Protein AF-0000000084612633 (afdb_homodimer)

Organism: Rhizophagus irregularis (strain DAOM 197198w) (NCBI:txid1432141)

pLDDT: mean 81.38, std 20.83, range [23.27, 98.12]

Secondary structure (DSSP, 8-state):
-----------HHHHHHHHHH-TTSSS-----HHHHHHHHHTTS--SHHHHHHHHHHHHHHHHHHTHHHHHHHHHHHHHHHTSS---HHHHHHHHHHHHHHHHHHHHH---HHHHHHHHHHHHHHHHHIIIIITTTTTB-TTSPBPHHHHHHHHHHHHHHTTSS---HHHHHHHHHHHTT--HHHHHHHHHHHHHHHHHHHHHHTTSS-HHHHHHHHHHHHHHHHHHHHHHTT--GGG-----THHHHHHHHHHHHHHHHHH-/-----------HHHHHHHHHH-TTSSS-----HHHHHHHHHTTS--SHHHHHHHHHHHHHHHHHHTHHHHHHHHHHHHHHHTSS---HHHHHHHHHHHHHHHHHHHHH---HHHHHHHHHHHHHHHHHIIIIITTTTTB-TTSPBPHHHHHHHHHHHHHHTTSS---HHHHHHHHHHHTT--HHHHHHHHHHHHHHHHHHHHHHTTSS-HHHHHHHHHHHHHHHHHHHHHHTT--GGG-----THHHHHHHHHHHHHHHHHH-

Radius of gyration: 24.92 Å; Cα contacts (8 Å, |Δi|>4): 675; chains: 2; bounding box: 56×72×71 Å

Nearest PDB structures (foldseek):
  4hi0-assembly1_C  TM=8.400E-01  e=5.573E-07  Helicobacter pylori 26695
  3cxn-assembly2_C  TM=8.314E-01  e=3.318E-06  unclassified
  3o1q-assembly1_A  TM=8.600E-01  e=2.063E-05  Helicobacter pylori
  8hc1-assembly1_D  TM=8.340E-01  e=2.455E-05  Helicobacter pylori 26695
  3o1q-assembly2_B  TM=8.298E-01  e=3.187E-05  Helicobacter pylori

InterPro domains:
  IPR002639 Urease accessory protein UreF [MF_01385] (13-263)
  IPR002639 Urease accessory protein UreF [PF01730] (45-221)
  IPR002639 Urease accessory protein UreF [PIRSF009467] (13-263)
  IPR038277 UreF domain superfamily [G3DSA:1.10.4190.10] (8-241)

Solvent-accessible surface area (backbone atoms only — not comparable to full-atom values): 27970 Å² total; per-residue (Å²): 132,83,75,69,72,75,72,78,64,82,47,72,56,57,56,49,49,31,51,69,41,16,72,75,47,80,28,63,79,69,70,45,42,61,58,54,53,43,32,38,75,71,56,61,33,77,48,72,69,36,41,49,52,49,48,44,50,49,50,36,25,44,32,35,47,39,41,9,34,21,50,47,34,32,46,48,61,61,72,55,58,75,50,82,65,90,39,73,66,53,56,51,52,40,48,52,51,49,51,51,51,39,50,49,50,58,70,69,50,81,50,66,67,59,49,52,45,30,23,54,32,8,48,27,45,50,49,42,41,60,62,30,46,35,71,81,64,18,64,42,101,80,70,44,68,31,71,51,51,54,51,52,51,51,50,52,50,37,32,73,70,62,76,47,68,40,32,28,41,39,39,50,14,39,51,34,41,62,71,63,41,51,68,68,59,44,55,51,48,54,52,47,52,51,52,50,29,41,43,53,36,34,36,75,70,64,72,42,54,71,48,54,40,52,29,50,53,59,54,42,50,59,42,49,52,58,30,40,75,72,25,71,80,43,46,52,91,68,41,40,80,68,72,44,61,55,57,51,43,53,58,44,46,59,48,48,55,47,50,64,66,68,99,132,84,78,68,71,74,73,77,65,83,47,73,54,56,56,50,49,33,52,70,42,15,71,75,46,80,26,64,79,70,68,42,44,61,57,54,53,43,33,39,76,71,57,61,33,76,48,72,68,37,41,50,51,49,48,46,50,50,52,36,27,43,33,36,46,39,42,11,34,21,51,48,34,31,45,48,59,62,71,54,59,75,51,82,65,91,38,72,65,53,55,50,52,42,48,51,51,51,50,50,51,37,50,48,49,58,70,69,48,80,50,66,66,58,50,51,42,30,23,53,31,7,46,26,44,52,49,42,41,59,63,30,45,35,72,82,64,17,63,41,101,80,70,44,69,31,70,53,49,54,51,53,52,50,51,52,50,36,32,73,71,63,76,46,69,38,34,27,42,40,38,50,14,38,50,34,40,63,72,62,42,52,70,70,60,47,55,51,49,53,53,47,53,51,52,51,27,40,42,52,36,34,37,75,70,64,73,44,53,71,47,54,40,52,31,50,54,61,54,43,51,58,43,50,52,59,29,41,75,72,25,71,81,44,45,51,90,68,41,38,80,67,78,39,62,60,58,48,43,53,56,43,46,58,46,48,55,46,49,65,65,68,99

Structure (mmCIF, N/CA/C/O backbone):
data_AF-0000000084612633-model_v1
#
loop_
_entity.id
_entity.type
_entity.pdbx_description
1 polymer 'Urease accessory protein UreF'
#
loop_
_atom_site.group_PDB
_atom_site.id
_atom_site.type_symbol
_atom_site.label_atom_id
_atom_site.label_alt_id
_atom_site.label_comp_id
_atom_site.label_asym_id
_atom_site.label_entity_id
_atom_site.label_seq_id
_atom_site.pdbx_PDB_ins_code
_atom_site.Cartn_x
_atom_site.Cartn_y
_atom_site.Cartn_z
_atom_site.occupancy
_atom_site.B_iso_or_equiv
_atom_site.auth_seq_id
_atom_site.auth_comp_id
_atom_site.auth_asym_id
_atom_site.auth_atom_id
_atom_site.pdbx_PDB_model_num
ATOM 1 N N . MET A 1 1 ? 16.109 1.785 36.312 1 23.27 1 MET A N 1
ATOM 2 C CA . MET A 1 1 ? 15.234 0.834 35.656 1 23.27 1 MET A CA 1
ATOM 3 C C . MET A 1 1 ? 15.102 1.18 34.156 1 23.27 1 MET A C 1
ATOM 5 O O . MET A 1 1 ? 14.656 2.275 33.812 1 23.27 1 MET A O 1
ATOM 9 N N . ASN A 1 2 ? 16.062 0.726 33.344 1 26.64 2 ASN A N 1
ATOM 10 C CA . ASN A 1 2 ? 16.391 1.016 31.953 1 26.64 2 ASN A CA 1
ATOM 11 C C . ASN A 1 2 ? 15.234 0.691 31.016 1 26.64 2 ASN A C 1
ATOM 13 O O . ASN A 1 2 ? 14.867 -0.475 30.859 1 26.64 2 ASN A O 1
ATOM 17 N N . ASN A 1 3 ? 14.062 1.374 31.203 1 28 3 ASN A N 1
ATOM 18 C CA . ASN A 1 3 ? 12.883 1.249 30.344 1 28 3 ASN A CA 1
ATOM 19 C C . ASN A 1 3 ? 13.273 1.153 28.875 1 28 3 ASN A C 1
ATOM 21 O O . ASN A 1 3 ? 13.602 2.162 28.25 1 28 3 ASN A O 1
ATOM 25 N N . SER A 1 4 ? 14.055 0.164 28.609 1 30.94 4 SER A N 1
ATOM 26 C CA . SER A 1 4 ? 14.414 -0.137 27.219 1 30.94 4 SER A CA 1
ATOM 27 C C . SER A 1 4 ? 13.195 -0.098 26.312 1 30.94 4 SER A C 1
ATOM 29 O O . SER A 1 4 ? 12.336 -0.974 26.375 1 30.94 4 SER A O 1
ATOM 31 N N . ALA A 1 5 ? 12.633 1.072 26.188 1 33.75 5 ALA A N 1
ATOM 32 C CA . ALA A 1 5 ? 11.625 1.271 25.141 1 33.75 5 ALA A CA 1
ATOM 33 C C . ALA A 1 5 ? 11.906 0.389 23.938 1 33.75 5 ALA A C 1
ATOM 35 O O . ALA A 1 5 ? 12.906 0.573 23.234 1 33.75 5 ALA A O 1
ATOM 36 N N . THR A 1 6 ? 11.766 -0.872 23.969 1 34.78 6 THR A N 1
ATOM 37 C CA . THR A 1 6 ? 11.758 -1.841 22.891 1 34.78 6 THR A CA 1
ATOM 38 C C . THR A 1 6 ? 11.148 -1.234 21.625 1 34.78 6 THR A C 1
ATOM 40 O O . THR A 1 6 ? 9.938 -1.008 21.562 1 34.78 6 THR A O 1
ATOM 43 N N . GLN A 1 7 ? 11.672 -0.165 21.125 1 36.41 7 GLN A N 1
ATOM 44 C CA . GLN A 1 7 ? 11.289 0.456 19.859 1 36.41 7 GLN A CA 1
ATOM 45 C C . GLN A 1 7 ? 11 -0.597 18.797 1 36.41 7 GLN A C 1
ATOM 47 O O . GLN A 1 7 ? 11.898 -1.34 18.391 1 36.41 7 GLN A O 1
ATOM 52 N N . LYS A 1 8 ? 9.922 -1.238 18.75 1 41.75 8 LYS A N 1
ATOM 53 C CA . LYS A 1 8 ? 9.492 -2.217 17.766 1 41.75 8 LYS A CA 1
ATOM 54 C C . LYS A 1 8 ? 9.609 -1.651 16.344 1 41.75 8 LYS A C 1
ATOM 56 O O . LYS A 1 8 ? 8.961 -0.656 16.016 1 41.75 8 LYS A O 1
ATOM 61 N N . ASN A 1 9 ? 10.82 -1.587 15.766 1 49.03 9 ASN A N 1
ATOM 62 C CA . ASN A 1 9 ? 11.164 -1.305 14.383 1 49.03 9 ASN A CA 1
ATOM 63 C C . ASN A 1 9 ? 10.133 -1.883 13.414 1 49.03 9 ASN A C 1
ATOM 65 O O . ASN A 1 9 ? 9.656 -3.004 13.609 1 49.03 9 ASN A O 1
ATOM 69 N N . ILE A 1 10 ? 9.352 -0.972 12.859 1 59.88 10 ILE A N 1
ATOM 70 C CA . ILE A 1 10 ? 8.547 -1.525 11.781 1 59.88 10 ILE A CA 1
ATOM 71 C C . ILE A 1 10 ? 9.367 -2.537 10.992 1 59.88 10 ILE A C 1
ATOM 73 O O . ILE A 1 10 ? 10.445 -2.211 10.484 1 59.88 10 ILE A O 1
ATOM 77 N N . ASN A 1 11 ? 8.883 -3.838 11.031 1 77.69 11 ASN A N 1
ATOM 78 C CA . ASN A 1 11 ? 9.688 -4.953 10.539 1 77.69 11 ASN A CA 1
ATOM 79 C C . ASN A 1 11 ? 9.68 -5.023 9.016 1 77.69 11 ASN A C 1
ATOM 81 O O . ASN A 1 11 ? 8.906 -4.32 8.367 1 77.69 11 ASN A O 1
ATOM 85 N N . LYS A 1 12 ? 10.742 -5.371 8.492 1 87.25 12 LYS A N 1
ATOM 86 C CA . LYS A 1 12 ? 10.977 -5.59 7.066 1 87.25 12 LYS A CA 1
ATOM 87 C C . LYS A 1 12 ? 9.734 -6.18 6.395 1 87.25 12 LYS A C 1
ATOM 89 O O . LYS A 1 12 ? 9.445 -5.867 5.238 1 87.25 12 LYS A O 1
ATOM 94 N N . GLU A 1 13 ? 8.945 -6.883 7.145 1 91.12 13 GLU A N 1
ATOM 95 C CA . GLU A 1 13 ? 7.73 -7.484 6.609 1 91.12 13 GLU A CA 1
ATOM 96 C C . GLU A 1 13 ? 6.68 -6.418 6.293 1 91.12 13 GLU A C 1
ATOM 98 O O . GLU A 1 13 ? 6.059 -6.449 5.23 1 91.12 13 GLU A O 1
ATOM 103 N N . ASP A 1 14 ? 6.543 -5.434 7.211 1 93.5 14 ASP A N 1
ATOM 104 C CA . ASP A 1 14 ? 5.594 -4.352 6.98 1 93.5 14 ASP A CA 1
ATOM 105 C C . ASP A 1 14 ? 5.973 -3.549 5.734 1 93.5 14 ASP A C 1
ATOM 107 O O . ASP A 1 14 ? 5.109 -3.209 4.922 1 93.5 14 ASP A O 1
ATOM 111 N N . TRP A 1 15 ? 7.246 -3.311 5.633 1 95.25 15 TRP A N 1
ATOM 112 C CA . TRP A 1 15 ? 7.758 -2.551 4.496 1 95.25 15 TRP A CA 1
ATOM 113 C C . TRP A 1 15 ? 7.434 -3.252 3.182 1 95.25 15 TRP A C 1
ATOM 115 O O . TRP A 1 15 ? 6.91 -2.633 2.254 1 95.25 15 TRP A O 1
ATOM 125 N N . LEU A 1 16 ? 7.617 -4.539 3.135 1 94.12 16 LEU A N 1
ATOM 126 C CA . LEU A 1 16 ? 7.336 -5.336 1.948 1 94.12 16 LEU A CA 1
ATOM 127 C C . LEU A 1 16 ? 5.84 -5.348 1.643 1 94.12 16 LEU A C 1
ATOM 129 O O . LEU A 1 16 ? 5.441 -5.27 0.479 1 94.12 16 LEU A O 1
ATOM 133 N N . LEU A 1 17 ? 5.051 -5.426 2.65 1 96 17 LEU A N 1
ATOM 134 C CA . LEU A 1 17 ? 3.604 -5.438 2.471 1 96 17 LEU A CA 1
ATOM 135 C C . LEU A 1 17 ? 3.115 -4.117 1.89 1 96 17 LEU A C 1
ATOM 137 O O . LEU A 1 17 ? 2.178 -4.094 1.089 1 96 17 LEU A O 1
ATOM 141 N N . TRP A 1 18 ? 3.77 -2.992 2.334 1 96.62 18 TRP A N 1
ATOM 142 C CA . TRP A 1 18 ? 3.42 -1.702 1.751 1 96.62 18 TRP A CA 1
ATOM 143 C C . TRP A 1 18 ? 3.797 -1.651 0.274 1 96.62 18 TRP A C 1
ATOM 145 O O . TRP A 1 18 ? 3.057 -1.1 -0.543 1 96.62 18 TRP A O 1
ATOM 155 N N . GLN A 1 19 ? 4.914 -2.246 -0.109 1 96.12 19 GLN A N 1
ATOM 156 C CA . GLN A 1 19 ? 5.312 -2.311 -1.512 1 96.12 19 GLN A CA 1
ATOM 157 C C . GLN A 1 19 ? 4.309 -3.113 -2.332 1 96.12 19 GLN A C 1
ATOM 159 O O . GLN A 1 19 ? 3.893 -2.682 -3.41 1 96.12 19 GLN A O 1
ATOM 164 N N . PHE A 1 20 ? 3.867 -4.223 -1.771 1 95.12 20 PHE A N 1
ATOM 165 C CA . PHE A 1 20 ? 2.969 -5.117 -2.494 1 95.12 20 PHE A CA 1
ATOM 166 C C . PHE A 1 20 ? 1.566 -4.527 -2.576 1 95.12 20 PHE A C 1
ATOM 168 O O . PHE A 1 20 ? 0.817 -4.82 -3.51 1 95.12 20 PHE A O 1
ATOM 175 N N . ALA A 1 21 ? 1.228 -3.674 -1.615 1 95.44 21 ALA A N 1
ATOM 176 C CA . ALA A 1 21 ? -0.101 -3.068 -1.594 1 95.44 21 ALA A CA 1
ATOM 177 C C . ALA A 1 21 ? -0.193 -1.912 -2.584 1 95.44 21 ALA A C 1
ATOM 179 O O . ALA A 1 21 ? -1.281 -1.394 -2.844 1 95.44 21 ALA A O 1
ATOM 180 N N . ASP A 1 22 ? 0.914 -1.525 -3.139 1 94.62 22 ASP A N 1
ATOM 181 C CA . ASP A 1 22 ? 0.958 -0.393 -4.059 1 94.62 22 ASP A CA 1
ATOM 182 C C . ASP A 1 22 ? 0.438 -0.786 -5.438 1 94.62 22 ASP A C 1
ATOM 184 O O . ASP A 1 22 ? 0.983 -1.687 -6.078 1 94.62 22 ASP A O 1
ATOM 188 N N . SER A 1 23 ? -0.551 -0.056 -5.922 1 91.62 23 SER A N 1
ATOM 189 C CA . SER A 1 23 ? -1.154 -0.354 -7.219 1 91.62 23 SER A CA 1
ATOM 190 C C . SER A 1 23 ? -0.171 -0.102 -8.352 1 91.62 23 SER A C 1
ATOM 192 O O . SER A 1 23 ? -0.383 -0.564 -9.477 1 91.62 23 SER A O 1
ATOM 194 N N . ALA A 1 24 ? 0.897 0.56 -8.047 1 87.88 24 ALA A N 1
ATOM 195 C CA . ALA A 1 24 ? 1.893 0.844 -9.078 1 87.88 24 ALA A CA 1
ATOM 196 C C . ALA A 1 24 ? 2.914 -0.286 -9.18 1 87.88 24 ALA A C 1
ATOM 198 O O . ALA A 1 24 ? 3.822 -0.236 -10.008 1 87.88 24 ALA A O 1
ATOM 199 N N . LEU A 1 25 ? 2.773 -1.293 -8.273 1 90.94 25 LEU A N 1
ATOM 200 C CA . LEU A 1 25 ? 3.658 -2.447 -8.383 1 90.94 25 LEU A CA 1
ATOM 201 C C . LEU A 1 25 ? 3.568 -3.066 -9.773 1 90.94 25 LEU A C 1
ATOM 203 O O . LEU A 1 25 ? 2.473 -3.223 -10.32 1 90.94 25 LEU A O 1
ATOM 207 N N . PRO A 1 26 ? 4.676 -3.355 -10.352 1 88 26 PRO A N 1
ATOM 208 C CA . PRO A 1 26 ? 4.66 -3.816 -11.742 1 88 26 PRO A CA 1
ATOM 209 C C . PRO A 1 26 ? 4.176 -5.258 -11.875 1 88 26 PRO A C 1
ATOM 211 O O . PRO A 1 26 ? 4.922 -6.121 -12.352 1 88 26 PRO A O 1
ATOM 214 N N . THR A 1 27 ? 3.07 -5.672 -11.422 1 83.69 27 THR A N 1
ATOM 215 C CA . THR A 1 27 ? 2.508 -7.016 -11.484 1 83.69 27 THR A CA 1
ATOM 216 C C . THR A 1 27 ? 1.294 -7.047 -12.414 1 83.69 27 THR A C 1
ATOM 218 O O . THR A 1 27 ? 0.66 -8.094 -12.578 1 83.69 27 THR A O 1
ATOM 221 N N . GLY A 1 28 ? 1.112 -6.211 -13.234 1 62.72 28 GLY A N 1
ATOM 222 C CA . GLY A 1 28 ? -0.029 -6.195 -14.133 1 62.72 28 GLY A CA 1
ATOM 223 C C . GLY A 1 28 ? -1.357 -6.078 -13.406 1 62.72 28 GLY A C 1
ATOM 224 O O . GLY A 1 28 ? -1.467 -6.445 -12.234 1 62.72 28 GLY A O 1
ATOM 225 N N . GLY A 1 29 ? -2.086 -5.059 -13.547 1 57.47 29 GLY A N 1
ATOM 226 C CA . GLY A 1 29 ? -3.355 -4.727 -12.922 1 57.47 29 GLY A CA 1
ATOM 227 C C . GLY A 1 29 ? -4.293 -5.914 -12.805 1 57.47 29 GLY A C 1
ATOM 228 O O . GLY A 1 29 ? -4.215 -6.852 -13.602 1 57.47 29 GLY A O 1
ATOM 229 N N . PHE A 1 30 ? -4.773 -6.305 -11.562 1 55.47 30 PHE A N 1
ATOM 230 C CA . PHE A 1 30 ? -5.832 -7.285 -11.344 1 55.47 30 PHE A CA 1
ATOM 231 C C . PHE A 1 30 ? -6.984 -7.062 -12.312 1 55.47 30 PHE A C 1
ATOM 233 O O . PHE A 1 30 ? -7.492 -5.945 -12.438 1 55.47 30 PHE A O 1
ATOM 240 N N . VAL A 1 31 ? -7.035 -7.629 -13.477 1 48.44 31 VAL A N 1
ATOM 241 C CA . VAL A 1 31 ? -8.141 -7.551 -14.422 1 48.44 31 VAL A CA 1
ATOM 242 C C . VAL A 1 31 ? -9.453 -7.895 -13.719 1 48.44 31 VAL A C 1
ATOM 244 O O . VAL A 1 31 ? -9.875 -9.055 -13.711 1 48.44 31 VAL A O 1
ATOM 247 N N . ALA A 1 32 ? -9.672 -7.688 -12.406 1 53 32 ALA A N 1
ATOM 248 C CA . ALA A 1 32 ? -10.906 -8.078 -11.734 1 53 32 ALA A CA 1
ATOM 249 C C . ALA A 1 32 ? -12.125 -7.5 -12.445 1 53 32 ALA A C 1
ATOM 251 O O . ALA A 1 32 ? -13.266 -7.738 -12.039 1 53 32 ALA A O 1
ATOM 252 N N . SER A 1 33 ? -11.93 -6.766 -13.586 1 59.78 33 SER A N 1
ATOM 253 C CA . SER A 1 33 ? -12.984 -5.938 -14.164 1 59.78 33 SER A CA 1
ATOM 254 C C . SER A 1 33 ? -14.078 -6.793 -14.797 1 59.78 33 SER A C 1
ATOM 256 O O . SER A 1 33 ? -15.242 -6.391 -14.836 1 59.78 33 SER A O 1
ATOM 258 N N . SER A 1 34 ? -13.805 -7.988 -14.945 1 61.09 34 SER A N 1
ATOM 259 C CA . SER A 1 34 ? -14.773 -8.625 -15.828 1 61.09 34 SER A CA 1
ATOM 260 C C . SER A 1 34 ? -16.047 -8.992 -15.07 1 61.09 34 SER A C 1
ATOM 262 O O . SER A 1 34 ? -17.156 -8.766 -15.562 1 61.09 34 SER A O 1
ATOM 264 N N . GLY A 1 35 ? -15.945 -9.375 -13.898 1 76.38 35 GLY A N 1
ATOM 265 C CA . GLY A 1 35 ? -17.125 -9.781 -13.156 1 76.38 35 GLY A CA 1
ATOM 266 C C . GLY A 1 35 ? -18.031 -8.617 -12.789 1 76.38 35 GLY A C 1
ATOM 267 O O . GLY A 1 35 ? -19.25 -8.711 -12.898 1 76.38 35 GLY A O 1
ATOM 268 N N . LEU A 1 36 ? -17.469 -7.52 -12.555 1 86.31 36 LEU A N 1
ATOM 269 C CA . LEU A 1 36 ? -18.266 -6.363 -12.148 1 86.31 36 LEU A CA 1
ATOM 270 C C . LEU A 1 36 ? -18.969 -5.746 -13.344 1 86.31 36 LEU A C 1
ATOM 272 O O . LEU A 1 36 ? -20.125 -5.324 -13.234 1 86.31 36 LEU A O 1
ATOM 276 N N . GLU A 1 37 ? -18.281 -5.738 -14.477 1 85.06 37 GLU A N 1
ATOM 277 C CA . GLU A 1 37 ? -18.906 -5.207 -15.688 1 85.06 37 GLU A CA 1
ATOM 278 C C . GLU A 1 37 ? -20.156 -5.984 -16.047 1 85.06 37 GLU A C 1
ATOM 280 O O . GLU A 1 37 ? -21.203 -5.391 -16.359 1 85.06 37 GLU A O 1
ATOM 285 N N . VAL A 1 38 ? -20.031 -7.238 -15.984 1 83.06 38 VAL A N 1
ATOM 286 C CA . VAL A 1 38 ? -21.172 -8.109 -16.297 1 83.06 38 VAL A CA 1
ATOM 287 C C . VAL A 1 38 ? -22.281 -7.898 -15.266 1 83.06 38 VAL A C 1
ATOM 289 O O . VAL A 1 38 ? -23.453 -7.844 -15.617 1 83.06 38 VAL A O 1
ATOM 292 N N . ALA A 1 39 ? -21.938 -7.766 -14.016 1 88 39 ALA A N 1
ATOM 293 C CA . ALA A 1 39 ? -22.906 -7.559 -12.938 1 88 39 ALA A CA 1
ATOM 294 C C . ALA A 1 39 ? -23.672 -6.25 -13.133 1 88 39 ALA A C 1
ATOM 296 O O . ALA A 1 39 ? -24.875 -6.18 -12.867 1 88 39 ALA A O 1
ATOM 297 N N . VAL A 1 40 ? -22.984 -5.25 -13.617 1 89.06 40 VAL A N 1
ATOM 298 C CA . VAL A 1 40 ? -23.594 -3.949 -13.859 1 89.06 40 VAL A CA 1
ATOM 299 C C . VAL A 1 40 ? -24.516 -4.027 -15.078 1 89.06 40 VAL A C 1
ATOM 301 O O . VAL A 1 40 ? -25.656 -3.584 -15.023 1 89.06 40 VAL A O 1
ATOM 304 N N . GLN A 1 41 ? -24.016 -4.633 -16.109 1 87.06 41 GLN A N 1
ATOM 305 C CA . GLN A 1 41 ? -24.781 -4.742 -17.359 1 87.06 41 GLN A CA 1
ATOM 306 C C . GLN A 1 41 ? -26.031 -5.582 -17.156 1 87.06 41 GLN A C 1
ATOM 308 O O . GLN A 1 41 ? -27.062 -5.32 -17.781 1 87.06 41 GLN A O 1
ATOM 313 N N . SER A 1 42 ? -26.031 -6.543 -16.297 1 87.94 42 SER A N 1
ATOM 314 C CA . SER A 1 42 ? -27.156 -7.441 -16.047 1 87.94 42 SER A CA 1
ATOM 315 C C . SER A 1 42 ? -28.094 -6.867 -15 1 87.94 42 SER A C 1
ATOM 317 O O . SER A 1 42 ? -29.094 -7.496 -14.648 1 87.94 42 SER A O 1
ATOM 319 N N . GLY A 1 43 ? -27.703 -5.738 -14.398 1 88.06 43 GLY A N 1
ATOM 320 C CA . GLY A 1 43 ? -28.578 -5.062 -13.461 1 88.06 43 GLY A CA 1
ATOM 321 C C . GLY A 1 43 ? -28.406 -5.547 -12.031 1 88.06 43 GLY A C 1
ATOM 322 O O . GLY A 1 43 ? -29.141 -5.113 -11.133 1 88.06 43 GLY A O 1
ATOM 323 N N . TYR A 1 44 ? -27.484 -6.43 -11.867 1 88.19 44 TYR A N 1
ATOM 324 C CA . TYR A 1 44 ? -27.234 -6.938 -10.523 1 88.19 44 TYR A CA 1
ATOM 325 C C . TYR A 1 44 ? -26.625 -5.859 -9.633 1 88.19 44 TYR A C 1
ATOM 327 O O . TYR A 1 44 ? -26.922 -5.793 -8.438 1 88.19 44 TYR A O 1
ATOM 335 N N . VAL A 1 45 ? -25.781 -5.078 -10.188 1 92.5 45 VAL A N 1
ATOM 336 C CA . VAL A 1 45 ? -25.219 -3.918 -9.492 1 92.5 45 VAL A CA 1
ATOM 337 C C . VAL A 1 45 ? -25.812 -2.637 -10.078 1 92.5 45 VAL A C 1
ATOM 339 O O . VAL A 1 45 ? -25.547 -2.297 -11.234 1 92.5 45 VAL A O 1
ATOM 342 N N . LYS A 1 46 ? -26.625 -1.979 -9.289 1 91.12 46 LYS A N 1
ATOM 343 C CA . LYS A 1 46 ? -27.312 -0.805 -9.812 1 91.12 46 LYS A CA 1
ATOM 344 C C . LYS A 1 46 ? -27.203 0.369 -8.844 1 91.12 46 LYS A C 1
ATOM 346 O O . LYS A 1 46 ? -27.609 1.487 -9.172 1 91.12 46 LYS A O 1
ATOM 351 N N . ASP A 1 47 ? -26.766 0.091 -7.672 1 90.88 47 ASP A N 1
ATOM 352 C CA . ASP A 1 47 ? -26.609 1.124 -6.652 1 90.88 47 ASP A CA 1
ATOM 353 C C . ASP A 1 47 ? -25.547 0.73 -5.633 1 90.88 47 ASP A C 1
ATOM 355 O O . ASP A 1 47 ? -24.891 -0.302 -5.781 1 90.88 47 ASP A O 1
ATOM 359 N N . ASN A 1 48 ? -25.344 1.583 -4.613 1 91.12 48 ASN A N 1
ATOM 360 C CA . ASN A 1 48 ? -24.312 1.349 -3.615 1 91.12 48 ASN A CA 1
ATOM 361 C C . ASN A 1 48 ? -24.562 0.065 -2.83 1 91.12 48 ASN A C 1
ATOM 363 O O . ASN A 1 48 ? -23.625 -0.699 -2.562 1 91.12 48 ASN A O 1
ATOM 367 N N . ASN A 1 49 ? -25.797 -0.122 -2.504 1 92.38 49 ASN A N 1
ATOM 368 C CA . ASN A 1 49 ? -26.141 -1.31 -1.728 1 92.38 49 ASN A CA 1
ATOM 369 C C . ASN A 1 49 ? -25.875 -2.59 -2.514 1 92.38 49 ASN A C 1
ATOM 371 O O . ASN A 1 49 ? -25.312 -3.543 -1.977 1 92.38 49 ASN A O 1
ATOM 375 N N . SER A 1 50 ? -26.281 -2.602 -3.789 1 93.25 50 SER A N 1
ATOM 376 C CA . SER A 1 50 ? -26.047 -3.781 -4.617 1 93.25 50 SER A CA 1
ATOM 377 C C . SER A 1 50 ? -24.562 -3.973 -4.898 1 93.25 50 SER A C 1
ATOM 379 O O . SER A 1 50 ? -24.094 -5.102 -5.078 1 93.25 50 SER A O 1
ATOM 381 N N . LEU A 1 51 ? -23.797 -2.904 -4.922 1 94.31 51 LEU A N 1
ATOM 382 C CA . LEU A 1 51 ? -22.359 -3.01 -5.066 1 94.31 51 LEU A CA 1
ATOM 383 C C . LEU A 1 51 ? -21.734 -3.686 -3.848 1 94.31 51 LEU A C 1
ATOM 385 O O . LEU A 1 51 ? -20.859 -4.547 -3.986 1 94.31 51 LEU A O 1
ATOM 389 N N . LEU A 1 52 ? -22.219 -3.297 -2.666 1 94.38 52 LEU A N 1
ATOM 390 C CA . LEU A 1 52 ? -21.703 -3.881 -1.434 1 94.38 52 LEU A CA 1
ATOM 391 C C . LEU A 1 52 ? -22.016 -5.375 -1.372 1 94.38 52 LEU A C 1
ATOM 393 O O . LEU A 1 52 ? -21.156 -6.168 -0.956 1 94.38 52 LEU A O 1
ATOM 397 N N . ILE A 1 53 ? -23.156 -5.727 -1.802 1 93.25 53 ILE A N 1
ATOM 398 C CA . ILE A 1 53 ? -23.547 -7.133 -1.822 1 93.25 53 ILE A CA 1
ATOM 399 C C . ILE A 1 53 ? -22.656 -7.898 -2.801 1 93.25 53 ILE A C 1
ATOM 401 O O . ILE A 1 53 ? -22.172 -8.992 -2.488 1 93.25 53 ILE A O 1
ATOM 405 N N . PHE A 1 54 ? -22.453 -7.293 -3.934 1 92.75 54 PHE A N 1
ATOM 406 C CA . PHE A 1 54 ? -21.578 -7.891 -4.941 1 92.75 54 PHE A CA 1
ATOM 407 C C . PHE A 1 54 ? -20.172 -8.094 -4.391 1 92.75 54 PHE A C 1
ATOM 409 O O . PHE A 1 54 ? -19.594 -9.164 -4.562 1 92.75 54 PHE A O 1
ATOM 416 N N . LEU A 1 55 ? -19.672 -7.09 -3.723 1 94.38 55 LEU A N 1
ATOM 417 C CA . LEU A 1 55 ? -18.312 -7.145 -3.197 1 94.38 55 LEU A CA 1
ATOM 418 C C . LEU A 1 55 ? -18.188 -8.211 -2.113 1 94.38 55 LEU A C 1
ATOM 420 O O . LEU A 1 55 ? -17.25 -9 -2.119 1 94.38 55 LEU A O 1
ATOM 424 N N . SER A 1 56 ? -19.125 -8.219 -1.196 1 94.81 56 SER A N 1
ATOM 425 C CA . SER A 1 56 ? -19.094 -9.203 -0.12 1 94.81 56 SER A CA 1
ATOM 426 C C . SER A 1 56 ? -19.125 -10.625 -0.67 1 94.81 56 SER A C 1
ATOM 428 O O . SER A 1 56 ? -18.344 -11.477 -0.251 1 94.81 56 SER A O 1
ATOM 430 N N . SER A 1 57 ? -19.953 -10.852 -1.643 1 92.5 57 SER A N 1
ATOM 431 C CA . SER A 1 57 ? -20.094 -12.172 -2.246 1 92.5 57 SER A CA 1
ATOM 432 C C . SER A 1 57 ? -18.859 -12.547 -3.055 1 92.5 57 SER A C 1
ATOM 434 O O . SER A 1 57 ? -18.422 -13.703 -3.027 1 92.5 57 SER A O 1
ATOM 436 N N . SER A 1 58 ? -18.359 -11.562 -3.812 1 92.38 58 SER A N 1
ATOM 437 C CA . SER A 1 58 ? -17.188 -11.812 -4.648 1 92.38 58 SER A CA 1
ATOM 438 C C . SER A 1 58 ? -15.969 -12.125 -3.803 1 92.38 58 SER A C 1
ATOM 440 O O . SER A 1 58 ? -15.172 -13 -4.148 1 92.38 58 SER A O 1
ATOM 442 N N . ILE A 1 59 ? -15.828 -11.406 -2.705 1 94.5 59 ILE A N 1
ATOM 443 C CA . ILE A 1 59 ? -14.703 -11.633 -1.808 1 94.5 59 ILE A CA 1
ATOM 444 C C . ILE A 1 59 ? -14.805 -13.023 -1.186 1 94.5 59 ILE A C 1
ATOM 446 O O . ILE A 1 59 ? -13.82 -13.758 -1.13 1 94.5 59 ILE A O 1
ATOM 450 N N . GLU A 1 60 ? -15.969 -13.359 -0.74 1 93.69 60 GLU A N 1
ATOM 451 C CA . GLU A 1 60 ? -16.172 -14.68 -0.157 1 93.69 60 GLU A CA 1
ATOM 452 C C . GLU A 1 60 ? -15.891 -15.781 -1.178 1 93.69 60 GLU A C 1
ATOM 454 O O . GLU A 1 60 ? -15.219 -16.766 -0.867 1 93.69 60 GLU A O 1
ATOM 459 N N . ASN A 1 61 ? -16.391 -15.602 -2.369 1 91.88 61 ASN A N 1
ATOM 460 C CA . ASN A 1 61 ? -16.172 -16.594 -3.422 1 91.88 61 ASN A CA 1
ATOM 461 C C . ASN A 1 61 ? -14.68 -16.75 -3.723 1 91.88 61 ASN A C 1
ATOM 463 O O . ASN A 1 61 ? -14.195 -17.875 -3.879 1 91.88 61 ASN A O 1
ATOM 467 N N . TYR A 1 62 ? -14.016 -15.656 -3.838 1 93 62 TYR A N 1
ATOM 468 C CA . TYR A 1 62 ? -12.586 -15.703 -4.129 1 93 62 TYR A CA 1
ATOM 469 C C . TYR A 1 62 ? -11.82 -16.344 -2.982 1 93 62 TYR A C 1
ATOM 471 O O . TYR A 1 62 ? -10.836 -17.062 -3.209 1 93 62 TYR A O 1
ATOM 479 N N . ALA A 1 63 ? -12.25 -16.125 -1.744 1 95.75 63 ALA A N 1
ATOM 480 C CA . ALA A 1 63 ? -11.641 -16.75 -0.574 1 95.75 63 ALA A CA 1
ATOM 481 C C . ALA A 1 63 ? -11.797 -18.266 -0.623 1 95.75 63 ALA A C 1
ATOM 483 O O . ALA A 1 63 ? -10.859 -19 -0.29 1 95.75 63 ALA A O 1
ATOM 484 N N . TYR A 1 64 ? -12.914 -18.75 -1.092 1 94.69 64 TYR A N 1
ATOM 485 C CA . TYR A 1 64 ? -13.156 -20.188 -1.158 1 94.69 64 TYR A CA 1
ATOM 486 C C . TYR A 1 64 ? -12.422 -20.812 -2.338 1 94.69 64 TYR A C 1
ATOM 488 O O . TYR A 1 64 ? -11.953 -21.953 -2.254 1 94.69 64 TYR A O 1
ATOM 496 N N . SER A 1 65 ? -12.312 -20.047 -3.432 1 94.06 65 SER A N 1
ATOM 497 C CA . SER A 1 65 ? -11.883 -20.656 -4.684 1 94.06 65 SER A CA 1
ATOM 498 C C . SER A 1 65 ? -10.383 -20.484 -4.898 1 94.06 65 SER A C 1
ATOM 500 O O . SER A 1 65 ? -9.734 -21.328 -5.516 1 94.06 65 SER A O 1
ATOM 502 N N . ALA A 1 66 ? -9.82 -19.344 -4.457 1 96.06 66 ALA A N 1
ATOM 503 C CA . ALA A 1 66 ? -8.438 -19.031 -4.809 1 96.06 66 ALA A CA 1
ATOM 504 C C . ALA A 1 66 ? -7.535 -19.062 -3.576 1 96.06 66 ALA A C 1
ATOM 506 O O . ALA A 1 66 ? -6.395 -19.516 -3.646 1 96.06 66 ALA A O 1
ATOM 507 N N . LEU A 1 67 ? -8.008 -18.688 -2.404 1 97.38 67 LEU A N 1
ATOM 508 C CA . LEU A 1 67 ? -7.199 -18.516 -1.2 1 97.38 67 LEU A CA 1
ATOM 509 C C . LEU A 1 67 ? -6.566 -19.844 -0.783 1 97.38 67 LEU A C 1
ATOM 511 O O . LEU A 1 67 ? -5.406 -19.875 -0.359 1 97.38 67 LEU A O 1
ATOM 515 N N . PRO A 1 68 ? -7.285 -21.016 -0.854 1 98.06 68 PRO A N 1
ATOM 516 C CA . PRO A 1 68 ? -6.668 -22.281 -0.472 1 98.06 68 PRO A CA 1
ATOM 517 C C . PRO A 1 68 ? -5.387 -22.578 -1.249 1 98.06 68 PRO A C 1
ATOM 519 O O . PRO A 1 68 ? -4.461 -23.188 -0.712 1 98.06 68 PRO A O 1
ATOM 522 N N . PHE A 1 69 ? -5.301 -22.109 -2.5 1 98 69 PHE A N 1
ATOM 523 C CA . PHE A 1 69 ? -4.113 -22.312 -3.32 1 98 69 PHE A CA 1
ATOM 524 C C . PHE A 1 69 ? -2.969 -21.422 -2.854 1 98 69 PHE A C 1
ATOM 526 O O . PHE A 1 69 ? -1.803 -21.812 -2.906 1 98 69 PHE A O 1
ATOM 533 N N . VAL A 1 70 ? -3.303 -20.172 -2.396 1 98.12 70 VAL A N 1
ATOM 534 C CA . VAL A 1 70 ? -2.307 -19.312 -1.758 1 98.12 70 VAL A CA 1
ATOM 535 C C . VAL A 1 70 ? -1.745 -20.016 -0.521 1 98.12 70 VAL A C 1
ATOM 537 O O . VAL A 1 70 ? -0.527 -20.094 -0.344 1 98.12 70 VAL A O 1
ATOM 540 N N . THR A 1 71 ? -2.658 -20.562 0.28 1 98 71 THR A N 1
ATOM 541 C CA . THR A 1 71 ? -2.295 -21.203 1.538 1 98 71 THR A CA 1
ATOM 542 C C . THR A 1 71 ? -1.395 -22.406 1.289 1 98 71 THR A C 1
ATOM 544 O O . THR A 1 71 ? -0.312 -22.516 1.87 1 98 71 THR A O 1
ATOM 547 N N . ASP A 1 72 ? -1.765 -23.297 0.427 1 97.62 72 ASP A N 1
ATOM 548 C CA . ASP A 1 72 ? -1.019 -24.516 0.186 1 97.62 72 ASP A CA 1
ATOM 549 C C . ASP A 1 72 ? 0.322 -24.234 -0.486 1 97.62 72 ASP A C 1
ATOM 551 O O . ASP A 1 72 ? 1.323 -24.891 -0.197 1 97.62 72 ASP A O 1
ATOM 555 N N . SER A 1 73 ? 0.304 -23.281 -1.453 1 97.06 73 SER A N 1
ATOM 556 C CA . SER A 1 73 ? 1.562 -22.922 -2.105 1 97.06 73 SER A CA 1
ATOM 557 C C . SER A 1 73 ? 2.541 -22.312 -1.116 1 97.06 73 SER A C 1
ATOM 559 O O . SER A 1 73 ? 3.752 -22.531 -1.214 1 97.06 73 SER A O 1
ATOM 561 N N . TRP A 1 74 ? 2.076 -21.469 -0.216 1 95.69 74 TRP A N 1
ATOM 562 C CA . TRP A 1 74 ? 2.9 -20.906 0.848 1 95.69 74 TRP A CA 1
ATOM 563 C C . TRP A 1 74 ? 3.496 -22.016 1.718 1 95.69 74 TRP A C 1
ATOM 565 O O . TRP A 1 74 ? 4.68 -21.969 2.066 1 95.69 74 TRP A O 1
ATOM 575 N N . GLN A 1 75 ? 2.76 -23.047 2.025 1 94.5 75 GLN A N 1
ATOM 576 C CA . GLN A 1 75 ? 3.152 -24.094 2.957 1 94.5 75 GLN A CA 1
ATOM 577 C C . GLN A 1 75 ? 4.047 -25.125 2.275 1 94.5 75 GLN A C 1
ATOM 579 O O . GLN A 1 75 ? 4.758 -25.875 2.945 1 94.5 75 GLN A O 1
ATOM 584 N N . VAL A 1 76 ? 3.994 -25.172 1.005 1 90.69 76 VAL A N 1
ATOM 585 C CA . VAL A 1 76 ? 4.66 -26.234 0.248 1 90.69 76 VAL A CA 1
ATOM 586 C C . VAL A 1 76 ? 6.168 -26.141 0.469 1 90.69 76 VAL A C 1
ATOM 588 O O . VAL A 1 76 ? 6.855 -27.172 0.504 1 90.69 76 VAL A O 1
ATOM 591 N N . ILE A 1 77 ? 6.738 -24.922 0.653 1 79.12 77 ILE A N 1
ATOM 592 C CA . ILE A 1 77 ? 8.172 -24.719 0.841 1 79.12 77 ILE A CA 1
ATOM 593 C C . ILE A 1 77 ? 8.555 -25.062 2.281 1 79.12 77 ILE A C 1
ATOM 595 O O . ILE A 1 77 ? 9.648 -25.547 2.541 1 79.12 77 ILE A O 1
ATOM 599 N N . SER A 1 78 ? 7.82 -24.672 3.324 1 70 78 SER A N 1
ATOM 600 C CA . SER A 1 78 ? 8.117 -24.891 4.738 1 70 78 SER A CA 1
ATOM 601 C C . SER A 1 78 ? 8.172 -26.375 5.066 1 70 78 SER A C 1
ATOM 603 O O . SER A 1 78 ? 8.938 -26.797 5.938 1 70 78 SER A O 1
ATOM 605 N N . GLN A 1 79 ? 7.32 -27.078 4.68 1 57.31 79 GLN A N 1
ATOM 606 C CA . GLN A 1 79 ? 7.172 -28.484 5.031 1 57.31 79 GLN A CA 1
ATOM 607 C C . GLN A 1 79 ? 8.43 -29.281 4.68 1 57.31 79 GLN A C 1
ATOM 609 O O . GLN A 1 79 ? 8.789 -30.219 5.387 1 57.31 79 GLN A O 1
ATOM 614 N N . THR A 1 80 ? 9.141 -28.875 3.617 1 52.28 80 THR A N 1
ATOM 615 C CA . THR A 1 80 ? 10.211 -29.781 3.229 1 52.28 80 THR A CA 1
ATOM 616 C C . THR A 1 80 ? 11.547 -29.312 3.816 1 52.28 80 THR A C 1
ATOM 618 O O . THR A 1 80 ? 12.539 -30.047 3.754 1 52.28 80 THR A O 1
ATOM 621 N N . SER A 1 81 ? 11.727 -28.016 4.203 1 53.03 81 SER A N 1
ATOM 622 C CA . SER A 1 81 ? 13.039 -27.547 4.637 1 53.03 81 SER A CA 1
ATOM 623 C C . SER A 1 81 ? 13.422 -28.156 5.984 1 53.03 81 SER A C 1
ATOM 625 O O . SER A 1 81 ? 14.539 -27.969 6.461 1 53.03 81 SER A O 1
ATOM 627 N N . ASN A 1 82 ? 12.484 -28.469 6.863 1 45.91 82 ASN A N 1
ATOM 628 C CA . ASN A 1 82 ? 12.938 -29 8.141 1 45.91 82 ASN A CA 1
ATOM 629 C C . ASN A 1 82 ? 13.969 -30.109 7.949 1 45.91 82 ASN A C 1
ATOM 631 O O . ASN A 1 82 ? 14.531 -30.609 8.922 1 45.91 82 ASN A O 1
ATOM 635 N N . ASN A 1 83 ? 13.914 -30.781 6.934 1 43.56 83 ASN A N 1
ATOM 636 C CA . ASN A 1 83 ? 14.93 -31.828 6.914 1 43.56 83 ASN A CA 1
ATOM 637 C C . ASN A 1 83 ? 16.266 -31.281 6.418 1 43.56 83 ASN A C 1
ATOM 639 O O . ASN A 1 83 ? 16.328 -30.578 5.414 1 43.56 83 ASN A O 1
ATOM 643 N N . ASP A 1 84 ? 17.172 -30.969 7.309 1 44.12 84 ASP A N 1
ATOM 644 C CA . ASP A 1 84 ? 18.578 -30.578 7.203 1 44.12 84 ASP A CA 1
ATOM 645 C C . ASP A 1 84 ? 19.141 -30.938 5.828 1 44.12 84 ASP A C 1
ATOM 647 O O . ASP A 1 84 ? 20.281 -30.609 5.52 1 44.12 84 ASP A O 1
ATOM 651 N N . ASP A 1 85 ? 18.781 -31.969 5.199 1 44.31 85 ASP A N 1
ATOM 652 C CA . ASP A 1 85 ? 19.531 -32.469 4.051 1 44.31 85 ASP A CA 1
ATOM 653 C C . ASP A 1 85 ? 19.125 -31.75 2.77 1 44.31 85 ASP A C 1
ATOM 655 O O . ASP A 1 85 ? 17.969 -31.828 2.342 1 44.31 85 ASP A O 1
ATOM 659 N N . ASP A 1 86 ? 19.641 -30.531 2.52 1 50.66 86 ASP A N 1
ATOM 660 C CA . ASP A 1 86 ? 19.734 -29.859 1.227 1 50.66 86 ASP A CA 1
ATOM 661 C C . ASP A 1 86 ? 19.672 -30.859 0.08 1 50.66 86 ASP A C 1
ATOM 663 O O . ASP A 1 86 ? 20.703 -31.203 -0.509 1 50.66 86 ASP A O 1
ATOM 667 N N . ASN A 1 87 ? 18.828 -31.875 0.246 1 59.22 87 ASN A N 1
ATOM 668 C CA . ASN A 1 87 ? 18.891 -32.938 -0.744 1 59.22 87 ASN A CA 1
ATOM 669 C C . ASN A 1 87 ? 17.984 -32.656 -1.941 1 59.22 87 ASN A C 1
ATOM 671 O O . ASN A 1 87 ? 16.859 -32.156 -1.778 1 59.22 87 ASN A O 1
ATOM 675 N N . ASP A 1 88 ? 18.562 -32.562 -3.123 1 64.12 88 ASP A N 1
ATOM 676 C CA . ASP A 1 88 ? 18.016 -32.5 -4.473 1 64.12 88 ASP A CA 1
ATOM 677 C C . ASP A 1 88 ? 16.641 -33.156 -4.555 1 64.12 88 ASP A C 1
ATOM 679 O O . ASP A 1 88 ? 15.742 -32.688 -5.238 1 64.12 88 ASP A O 1
ATOM 683 N N . ASP A 1 89 ? 16.484 -34.156 -3.693 1 70.38 89 ASP A N 1
ATOM 684 C CA . ASP A 1 89 ? 15.242 -34.938 -3.748 1 70.38 89 ASP A CA 1
ATOM 685 C C . ASP A 1 89 ? 14.086 -34.125 -3.135 1 70.38 89 ASP A C 1
ATOM 687 O O . ASP A 1 89 ? 12.961 -34.188 -3.635 1 70.38 89 ASP A O 1
ATOM 691 N N . ASN A 1 90 ? 14.383 -33.375 -2.154 1 76.38 90 ASN A N 1
ATOM 692 C CA . ASN A 1 90 ? 13.367 -32.562 -1.508 1 76.38 90 ASN A CA 1
ATOM 693 C C . ASN A 1 90 ? 12.914 -31.406 -2.41 1 76.38 90 ASN A C 1
ATOM 695 O O . ASN A 1 90 ? 11.727 -31.094 -2.477 1 76.38 90 ASN A O 1
ATOM 699 N N . ASP A 1 91 ? 13.766 -30.922 -3.15 1 79.31 91 ASP A N 1
ATOM 700 C CA . ASP A 1 91 ? 13.438 -29.844 -4.09 1 79.31 91 ASP A CA 1
ATOM 701 C C . ASP A 1 91 ? 12.508 -30.344 -5.191 1 79.31 91 ASP A C 1
ATOM 703 O O . ASP A 1 91 ? 11.578 -29.641 -5.586 1 79.31 91 ASP A O 1
ATOM 707 N N . ALA A 1 92 ? 12.82 -31.578 -5.574 1 84.5 92 ALA A N 1
ATOM 708 C CA . ALA A 1 92 ? 12.008 -32.156 -6.637 1 84.5 92 ALA A CA 1
ATOM 709 C C . ALA A 1 92 ? 10.57 -32.375 -6.176 1 84.5 92 ALA A C 1
ATOM 711 O O . ALA A 1 92 ? 9.625 -32.125 -6.926 1 84.5 92 ALA A O 1
ATOM 712 N N . LEU A 1 93 ? 10.43 -32.812 -4.988 1 86.62 93 LEU A N 1
ATOM 713 C CA . LEU A 1 93 ? 9.102 -33.062 -4.445 1 86.62 93 LEU A CA 1
ATOM 714 C C . LEU A 1 93 ? 8.336 -31.75 -4.266 1 86.62 93 LEU A C 1
ATOM 716 O O . LEU A 1 93 ? 7.133 -31.688 -4.551 1 86.62 93 LEU A O 1
ATOM 720 N N . ILE A 1 94 ? 9.008 -30.797 -3.781 1 88.88 94 ILE A N 1
ATOM 721 C CA . ILE A 1 94 ? 8.398 -29.469 -3.609 1 88.88 94 ILE A CA 1
ATOM 722 C C . ILE A 1 94 ? 7.914 -28.953 -4.957 1 88.88 94 ILE A C 1
ATOM 724 O O . ILE A 1 94 ? 6.777 -28.484 -5.074 1 88.88 94 ILE A O 1
ATOM 728 N N . PHE A 1 95 ? 8.703 -29.125 -5.891 1 90.62 95 PHE A N 1
ATOM 729 C CA . PHE A 1 95 ? 8.383 -28.625 -7.223 1 90.62 95 PHE A CA 1
ATOM 730 C C . PHE A 1 95 ? 7.188 -29.375 -7.805 1 90.62 95 PHE A C 1
ATOM 732 O O . PHE A 1 95 ? 6.305 -28.766 -8.414 1 90.62 95 PHE A O 1
ATOM 739 N N . GLU A 1 96 ? 7.195 -30.656 -7.656 1 92.88 96 GLU A N 1
ATOM 740 C CA . GLU A 1 96 ? 6.066 -31.469 -8.125 1 92.88 96 GLU A CA 1
ATOM 741 C C . GLU A 1 96 ? 4.762 -31 -7.477 1 92.88 96 GLU A C 1
ATOM 743 O O . GLU A 1 96 ? 3.727 -30.938 -8.141 1 92.88 96 GLU A O 1
ATOM 748 N N . ASN A 1 97 ? 4.848 -30.734 -6.203 1 94.5 97 ASN A N 1
ATOM 749 C CA . ASN A 1 97 ? 3.658 -30.281 -5.488 1 94.5 97 ASN A CA 1
ATOM 750 C C . ASN A 1 97 ? 3.186 -28.922 -5.992 1 94.5 97 ASN A C 1
ATOM 752 O O . ASN A 1 97 ? 1.981 -28.656 -6.062 1 94.5 97 ASN A O 1
ATOM 756 N N . ILE A 1 98 ? 4.102 -28.062 -6.32 1 96.25 98 ILE A N 1
ATOM 757 C CA . ILE A 1 98 ? 3.768 -26.75 -6.859 1 96.25 98 ILE A CA 1
ATOM 758 C C . ILE A 1 98 ? 3.051 -26.906 -8.203 1 96.25 98 ILE A C 1
ATOM 760 O O . ILE A 1 98 ? 2.025 -26.266 -8.445 1 96.25 98 ILE A O 1
ATOM 764 N N . ILE A 1 99 ? 3.527 -27.781 -9.031 1 96.44 99 ILE A N 1
ATOM 765 C CA . ILE A 1 99 ? 2.947 -28.031 -10.344 1 96.44 99 ILE A CA 1
ATOM 766 C C . ILE A 1 99 ? 1.542 -28.609 -10.195 1 96.44 99 ILE A C 1
ATOM 768 O O . ILE A 1 99 ? 0.621 -28.203 -10.914 1 96.44 99 ILE A O 1
ATOM 772 N N . LYS A 1 100 ? 1.392 -29.5 -9.297 1 96.81 100 LYS A N 1
ATOM 773 C CA . LYS A 1 100 ? 0.084 -30.094 -9.031 1 96.81 100 LYS A CA 1
ATOM 774 C C . LYS A 1 100 ? -0.928 -29.031 -8.609 1 96.81 100 LYS A C 1
ATOM 776 O O . LYS A 1 100 ? -2.074 -29.047 -9.062 1 96.81 100 LYS A O 1
ATOM 781 N N . LEU A 1 101 ? -0.514 -28.156 -7.742 1 97.69 101 LEU A N 1
ATOM 782 C CA . LEU A 1 101 ? -1.389 -27.078 -7.289 1 97.69 101 LEU A CA 1
ATOM 783 C C . LEU A 1 101 ? -1.788 -26.188 -8.453 1 97.69 101 LEU A C 1
ATOM 785 O O . LEU A 1 101 ? -2.953 -25.797 -8.57 1 97.69 101 LEU A O 1
ATOM 789 N N . ASP A 1 102 ? -0.811 -25.844 -9.289 1 98.12 102 ASP A N 1
ATOM 790 C CA . ASP A 1 102 ? -1.056 -24.969 -10.43 1 98.12 102 ASP A CA 1
ATOM 791 C C . ASP A 1 102 ? -2.035 -25.609 -11.414 1 98.12 102 ASP A C 1
ATOM 793 O O . ASP A 1 102 ? -2.957 -24.953 -11.898 1 98.12 102 ASP A O 1
ATOM 797 N N . TYR A 1 103 ? -1.898 -26.859 -11.641 1 97.25 103 TYR A N 1
ATOM 798 C CA . TYR A 1 103 ? -2.799 -27.609 -12.516 1 97.25 103 TYR A CA 1
ATOM 799 C C . TYR A 1 103 ? -4.195 -27.688 -11.914 1 97.25 103 TYR A C 1
ATOM 801 O O . TYR A 1 103 ? -5.195 -27.578 -12.625 1 97.25 103 TYR A O 1
ATOM 809 N N . LEU A 1 104 ? -4.203 -27.984 -10.656 1 96.94 104 LEU A N 1
ATOM 810 C CA . LEU A 1 104 ? -5.492 -28.078 -9.984 1 96.94 104 LEU A CA 1
ATOM 811 C C . LEU A 1 104 ? -6.258 -26.766 -10.086 1 96.94 104 LEU A C 1
ATOM 813 O O . LEU A 1 104 ? -7.465 -26.766 -10.336 1 96.94 104 LEU A O 1
ATOM 817 N N . TYR A 1 105 ? -5.574 -25.625 -9.883 1 96.81 105 TYR A N 1
ATOM 818 C CA . TYR A 1 105 ? -6.242 -24.328 -10.016 1 96.81 105 TYR A CA 1
ATOM 819 C C . TYR A 1 105 ? -6.785 -24.141 -11.422 1 96.81 105 TYR A C 1
ATOM 821 O O . TYR A 1 105 ? -7.902 -23.641 -11.602 1 96.81 105 TYR A O 1
ATOM 829 N N . GLU A 1 106 ? -5.969 -24.516 -12.398 1 95.31 106 GLU A N 1
ATOM 830 C CA . GLU A 1 106 ? -6.402 -24.438 -13.789 1 95.31 106 GLU A CA 1
ATOM 831 C C . GLU A 1 106 ? -7.691 -25.234 -14.016 1 95.31 106 GLU A C 1
ATOM 833 O O . GLU A 1 106 ? -8.617 -24.75 -14.672 1 95.31 106 GLU A O 1
ATOM 838 N N . THR A 1 107 ? -7.766 -26.359 -13.445 1 93.44 107 THR A N 1
ATOM 839 C CA . THR A 1 107 ? -8.883 -27.266 -13.656 1 93.44 107 THR A CA 1
ATOM 840 C C . THR A 1 107 ? -10.117 -26.781 -12.898 1 93.44 107 THR A C 1
ATOM 842 O O . THR A 1 107 ? -11.25 -26.969 -13.359 1 93.44 107 THR A O 1
ATOM 845 N N . CYS A 1 108 ? -9.883 -26.156 -11.758 1 91.5 108 CYS A N 1
ATOM 846 C CA . CYS A 1 108 ? -10.984 -25.75 -10.898 1 91.5 108 CYS A CA 1
ATOM 847 C C . CYS A 1 108 ? -11.578 -24.422 -11.352 1 91.5 108 CYS A C 1
ATOM 849 O O . CYS A 1 108 ? -12.68 -24.047 -10.938 1 91.5 108 CYS A O 1
ATOM 851 N N . THR A 1 109 ? -10.789 -23.688 -12.094 1 88.25 109 THR A N 1
ATOM 852 C CA . THR A 1 109 ? -11.258 -22.391 -12.57 1 88.25 109 THR A CA 1
ATOM 853 C C . THR A 1 109 ? -11.898 -22.531 -13.953 1 88.25 109 THR A C 1
ATOM 855 O O . THR A 1 109 ? -11.242 -22.938 -14.914 1 88.25 109 THR A O 1
ATOM 858 N N . SER A 1 110 ? -13.148 -22.297 -14.07 1 78.94 110 SER A N 1
ATOM 859 C CA . SER A 1 110 ? -13.891 -22.594 -15.289 1 78.94 110 SER A CA 1
ATOM 860 C C . SER A 1 110 ? -13.867 -21.391 -16.25 1 78.94 110 SER A C 1
ATOM 862 O O . SER A 1 110 ? -13.828 -21.578 -17.469 1 78.94 110 SER A O 1
ATOM 864 N N . ASN A 1 111 ? -13.789 -20.219 -15.773 1 80.75 111 ASN A N 1
ATOM 865 C CA . ASN A 1 111 ? -13.875 -19.031 -16.609 1 80.75 111 ASN A CA 1
ATOM 866 C C . ASN A 1 111 ? -12.547 -18.719 -17.281 1 80.75 111 ASN A C 1
ATOM 868 O O . ASN A 1 111 ? -11.539 -18.484 -16.609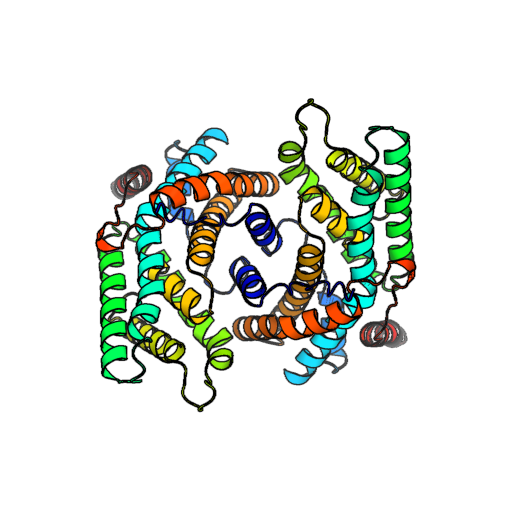 1 80.75 111 ASN A O 1
ATOM 872 N N . VAL A 1 112 ? -12.586 -18.672 -18.641 1 84.12 112 VAL A N 1
ATOM 873 C CA . VAL A 1 112 ? -11.383 -18.516 -19.453 1 84.12 112 VAL A CA 1
ATOM 874 C C . VAL A 1 112 ? -10.781 -17.125 -19.203 1 84.12 112 VAL A C 1
ATOM 876 O O . VAL A 1 112 ? -9.562 -16.969 -19.203 1 84.12 112 VAL A O 1
ATOM 879 N N . ILE A 1 113 ? -11.648 -16.188 -19 1 82.75 113 ILE A N 1
ATOM 880 C CA . ILE A 1 113 ? -11.18 -14.82 -18.75 1 82.75 113 ILE A CA 1
ATOM 881 C C . ILE A 1 113 ? -10.438 -14.758 -17.422 1 82.75 113 ILE A C 1
ATOM 883 O O . ILE A 1 113 ? -9.367 -14.156 -17.328 1 82.75 113 ILE A O 1
ATOM 887 N N . THR A 1 114 ? -10.977 -15.406 -16.422 1 85.31 114 THR A N 1
ATOM 888 C CA . THR A 1 114 ? -10.352 -15.469 -15.109 1 85.31 114 THR A CA 1
ATOM 889 C C . THR A 1 114 ? -9.008 -16.203 -15.188 1 85.31 114 THR A C 1
ATOM 891 O O . THR A 1 114 ? -8.031 -15.781 -14.57 1 85.31 114 THR A O 1
ATOM 894 N N . LYS A 1 115 ? -8.953 -17.281 -15.969 1 90.31 115 LYS A N 1
ATOM 895 C CA . LYS A 1 115 ? -7.727 -18.047 -16.141 1 90.31 115 LYS A CA 1
ATOM 896 C C . LYS A 1 115 ? -6.633 -17.203 -16.781 1 90.31 115 LYS A C 1
ATOM 898 O O . LYS A 1 115 ? -5.5 -17.172 -16.297 1 90.31 115 LYS A O 1
ATOM 903 N N . ARG A 1 116 ? -7.02 -16.516 -17.797 1 90 116 ARG A N 1
ATOM 904 C CA . ARG A 1 116 ? -6.059 -15.68 -18.531 1 90 116 ARG A CA 1
ATOM 905 C C . ARG A 1 116 ? -5.496 -14.586 -17.625 1 90 116 ARG A C 1
ATOM 907 O O . ARG A 1 116 ? -4.285 -14.359 -17.594 1 90 116 ARG A O 1
ATOM 914 N N . ALA A 1 117 ? -6.395 -13.906 -16.938 1 89.5 117 ALA A N 1
ATOM 915 C CA . ALA A 1 117 ? -5.973 -12.844 -16.016 1 89.5 117 ALA A CA 1
ATOM 916 C C . ALA A 1 117 ? -5.07 -13.398 -14.922 1 89.5 117 ALA A C 1
ATOM 918 O O . ALA A 1 117 ? -4.051 -12.789 -14.578 1 89.5 117 ALA A O 1
ATOM 919 N N . SER A 1 118 ? -5.457 -14.531 -14.359 1 92.75 118 SER A N 1
ATOM 920 C CA . SER A 1 118 ? -4.691 -15.172 -13.297 1 92.75 118 SER A CA 1
ATOM 921 C C . SER A 1 118 ? -3.283 -15.523 -13.766 1 92.75 118 SER A C 1
ATOM 923 O O . SER A 1 118 ? -2.307 -15.266 -13.055 1 92.75 118 SER A O 1
ATOM 925 N N . LYS A 1 119 ? -3.197 -16.109 -14.969 1 95.12 119 LYS A N 1
ATOM 926 C CA . LYS A 1 119 ? -1.905 -16.5 -15.523 1 95.12 119 LYS A CA 1
ATOM 927 C C . LYS A 1 119 ? -1.017 -15.281 -15.758 1 95.12 119 LYS A C 1
ATOM 929 O O . LYS A 1 119 ? 0.157 -15.281 -15.383 1 95.12 119 LYS A O 1
ATOM 934 N N . ALA A 1 120 ? -1.612 -14.258 -16.359 1 93.5 120 ALA A N 1
ATOM 935 C CA . ALA A 1 120 ? -0.856 -13.039 -16.625 1 93.5 120 ALA A CA 1
ATOM 936 C C . ALA A 1 120 ? -0.315 -12.43 -15.344 1 93.5 120 ALA A C 1
ATOM 938 O O . ALA A 1 120 ? 0.859 -12.055 -15.273 1 93.5 120 ALA A O 1
ATOM 939 N N . GLN A 1 121 ? -1.121 -12.344 -14.344 1 94.06 121 GLN A N 1
ATOM 940 C CA . GLN A 1 121 ? -0.727 -11.75 -13.07 1 94.06 121 GLN A CA 1
ATOM 941 C C . GLN A 1 121 ? 0.289 -12.625 -12.344 1 94.06 121 GLN A C 1
ATOM 943 O O . GLN A 1 121 ? 1.195 -12.109 -11.688 1 94.06 121 GLN A O 1
ATOM 948 N N . GLY A 1 122 ? 0.097 -13.945 -12.445 1 96.31 122 GLY A N 1
ATOM 949 C CA . GLY A 1 122 ? 1.054 -14.859 -11.828 1 96.31 122 GLY A CA 1
ATOM 950 C C . GLY A 1 122 ? 2.447 -14.742 -12.422 1 96.31 122 GLY A C 1
ATOM 951 O O . GLY A 1 122 ? 3.434 -14.664 -11.688 1 96.31 122 GLY A O 1
ATOM 952 N N . VAL A 1 123 ? 2.494 -14.68 -13.703 1 94.69 123 VAL A N 1
ATOM 953 C CA . VAL A 1 123 ? 3.768 -14.531 -14.406 1 94.69 123 VAL A CA 1
ATOM 954 C C . VAL A 1 123 ? 4.418 -13.211 -14.023 1 94.69 123 VAL A C 1
ATOM 956 O O . VAL A 1 123 ? 5.625 -13.148 -13.773 1 94.69 123 VAL A O 1
ATOM 959 N N . ALA A 1 124 ? 3.623 -12.188 -13.969 1 94.44 124 ALA A N 1
ATOM 960 C CA . ALA A 1 124 ? 4.129 -10.875 -13.57 1 94.44 124 ALA A CA 1
ATOM 961 C C . ALA A 1 124 ? 4.691 -10.914 -12.156 1 94.44 124 ALA A C 1
ATOM 963 O O . ALA A 1 124 ? 5.734 -10.312 -11.875 1 94.44 124 ALA A O 1
ATOM 964 N N . MET A 1 125 ? 4.055 -11.617 -11.273 1 94.56 125 MET A N 1
ATOM 965 C CA . MET A 1 125 ? 4.488 -11.75 -9.883 1 94.56 125 MET A CA 1
ATOM 966 C C . MET A 1 125 ? 5.828 -12.477 -9.797 1 94.56 125 MET A C 1
ATOM 968 O O . MET A 1 125 ? 6.727 -12.039 -9.078 1 94.56 125 MET A O 1
ATOM 972 N N . LEU A 1 126 ? 5.961 -13.531 -10.523 1 93.94 126 LEU A N 1
ATOM 973 C CA . LEU A 1 126 ? 7.207 -14.297 -10.539 1 93.94 126 LEU A CA 1
ATOM 974 C C . LEU A 1 126 ? 8.344 -13.453 -11.109 1 93.94 126 LEU A C 1
ATOM 976 O O . LEU A 1 126 ? 9.469 -13.484 -10.594 1 93.94 126 LEU A O 1
ATOM 980 N N . THR A 1 127 ? 8.008 -12.719 -12.164 1 92.88 127 THR A N 1
ATOM 981 C CA . THR A 1 127 ? 9 -11.836 -12.781 1 92.88 127 THR A CA 1
ATOM 982 C C . THR A 1 127 ? 9.438 -10.75 -11.812 1 92.88 127 THR A C 1
ATOM 984 O O . THR A 1 127 ? 10.633 -10.461 -11.688 1 92.88 127 THR A O 1
ATOM 987 N N . LEU A 1 128 ? 8.469 -10.172 -11.141 1 93.25 128 LEU A N 1
ATOM 988 C CA . LEU A 1 128 ? 8.766 -9.156 -10.133 1 93.25 128 LEU A CA 1
ATOM 989 C C . LEU A 1 128 ? 9.727 -9.703 -9.078 1 93.25 128 LEU A C 1
ATOM 991 O O . LEU A 1 128 ? 10.719 -9.055 -8.734 1 93.25 128 LEU A O 1
ATOM 995 N N . PHE A 1 129 ? 9.438 -10.883 -8.57 1 91.75 129 PHE A N 1
ATOM 996 C CA . PHE A 1 129 ? 10.289 -11.492 -7.559 1 91.75 129 PHE A CA 1
ATOM 997 C C . PHE A 1 129 ? 11.711 -11.672 -8.086 1 91.75 129 PHE A C 1
ATOM 999 O O . PHE A 1 129 ? 12.672 -11.25 -7.434 1 91.75 129 PHE A O 1
ATOM 1006 N N . SER A 1 130 ? 11.867 -12.242 -9.234 1 90.12 130 SER A N 1
ATOM 1007 C CA . SER A 1 130 ? 13.172 -12.578 -9.805 1 90.12 130 SER A CA 1
ATOM 1008 C C . SER A 1 130 ? 13.992 -11.328 -10.086 1 90.12 130 SER A C 1
ATOM 1010 O O . SER A 1 130 ? 15.203 -11.305 -9.859 1 90.12 130 SER A O 1
ATOM 1012 N N . LYS A 1 131 ? 13.305 -10.289 -10.5 1 90.19 131 LYS A N 1
ATOM 1013 C CA . LYS A 1 131 ? 14.016 -9.094 -10.938 1 90.19 131 LYS A CA 1
ATOM 1014 C C . LYS A 1 131 ? 14.258 -8.141 -9.773 1 90.19 131 LYS A C 1
ATOM 1016 O O . LYS A 1 131 ? 15.25 -7.406 -9.766 1 90.19 131 LYS A O 1
ATOM 1021 N N . SER A 1 132 ? 13.383 -8.141 -8.797 1 91.56 132 SER A N 1
ATOM 1022 C CA . SER A 1 132 ? 13.438 -7.109 -7.77 1 91.56 132 SER A CA 1
ATOM 1023 C C . SER A 1 132 ? 13.945 -7.668 -6.449 1 91.56 132 SER A C 1
ATOM 1025 O O . SER A 1 132 ? 14.555 -6.949 -5.656 1 91.56 132 SER A O 1
ATOM 1027 N N . PHE A 1 133 ? 13.695 -8.898 -6.164 1 86.12 133 PHE A N 1
ATOM 1028 C CA . PHE A 1 133 ? 13.914 -9.375 -4.801 1 86.12 133 PHE A CA 1
ATOM 1029 C C . PHE A 1 133 ? 14.852 -10.57 -4.789 1 86.12 133 PHE A C 1
ATOM 1031 O O . PHE A 1 133 ? 15.328 -10.977 -3.729 1 86.12 133 PHE A O 1
ATOM 1038 N N . GLY A 1 134 ? 15.086 -11.289 -5.855 1 71.38 134 GLY A N 1
ATOM 1039 C CA . GLY A 1 134 ? 15.828 -12.539 -5.934 1 71.38 134 GLY A CA 1
ATOM 1040 C C . GLY A 1 134 ? 17.25 -12.43 -5.41 1 71.38 134 GLY A C 1
ATOM 1041 O O . GLY A 1 134 ? 17.766 -13.367 -4.797 1 71.38 134 GLY A O 1
ATOM 1042 N N . GLU A 1 135 ? 17.969 -11.375 -5.852 1 59.75 135 GLU A N 1
ATOM 1043 C CA . GLU A 1 135 ? 19.375 -11.32 -5.445 1 59.75 135 GLU A CA 1
ATOM 1044 C C . GLU A 1 135 ? 19.516 -10.969 -3.967 1 59.75 135 GLU A C 1
ATOM 1046 O O . GLU A 1 135 ? 20.469 -11.383 -3.311 1 59.75 135 GLU A O 1
ATOM 1051 N N . GLU A 1 136 ? 18.719 -10.219 -3.561 1 54.66 136 GLU A N 1
ATOM 1052 C CA . GLU A 1 136 ? 18.875 -9.672 -2.215 1 54.66 136 GLU A CA 1
ATOM 1053 C C . GLU A 1 136 ? 18.719 -10.766 -1.158 1 54.66 136 GLU A C 1
ATOM 1055 O O . GLU A 1 136 ? 19.359 -10.711 -0.107 1 54.66 136 GLU A O 1
ATOM 1060 N N . PHE A 1 137 ? 17.828 -11.727 -1.529 1 51.81 137 PHE A N 1
ATOM 1061 C CA . PHE A 1 137 ? 17.562 -12.742 -0.512 1 51.81 137 PHE A CA 1
ATOM 1062 C C . PHE A 1 137 ? 18.328 -14.023 -0.813 1 51.81 137 PHE A C 1
ATOM 1064 O O . PHE A 1 137 ? 18.062 -15.07 -0.21 1 51.81 137 PHE A O 1
ATOM 1071 N N . SER A 1 138 ? 19.062 -13.992 -1.871 1 50.34 138 SER A N 1
ATOM 1072 C CA . SER A 1 138 ? 19.641 -15.203 -2.449 1 50.34 138 SER A CA 1
ATOM 1073 C C . SER A 1 138 ? 20.719 -15.789 -1.549 1 50.34 138 SER A C 1
ATOM 1075 O O . SER A 1 138 ? 20.953 -17 -1.563 1 50.34 138 SER A O 1
ATOM 1077 N N . GLU A 1 139 ? 21.656 -14.961 -1.128 1 47.66 139 GLU A N 1
ATOM 1078 C CA . GLU A 1 139 ? 22.844 -15.648 -0.619 1 47.66 139 GLU A CA 1
ATOM 1079 C C . GLU A 1 139 ? 22.656 -16.078 0.835 1 47.66 139 GLU A C 1
ATOM 1081 O O . GLU A 1 139 ? 22.188 -15.281 1.659 1 47.66 139 GLU A O 1
ATOM 1086 N N . ASP A 1 140 ? 22.453 -17.328 1.063 1 49.31 140 ASP A N 1
ATOM 1087 C CA . ASP A 1 140 ? 22.625 -17.797 2.436 1 49.31 140 ASP A CA 1
ATOM 1088 C C . ASP A 1 140 ? 24.078 -17.672 2.877 1 49.31 140 ASP A C 1
ATOM 1090 O O . ASP A 1 140 ? 24.938 -17.25 2.096 1 49.31 140 ASP A O 1
ATOM 1094 N N . ASN A 1 141 ? 24.281 -17.672 4.254 1 46.88 141 ASN A N 1
ATOM 1095 C CA . ASN A 1 141 ? 25.594 -17.578 4.883 1 46.88 141 ASN A CA 1
ATOM 1096 C C . ASN A 1 141 ? 26.625 -18.438 4.148 1 46.88 141 ASN A C 1
ATOM 1098 O O . ASN A 1 141 ? 27.828 -18.281 4.375 1 46.88 141 ASN A O 1
ATOM 1102 N N . GLU A 1 142 ? 26.203 -19.422 3.418 1 44.94 142 GLU A N 1
ATOM 1103 C CA . GLU A 1 142 ? 27.203 -20.328 2.855 1 44.94 142 GLU A CA 1
ATOM 1104 C C . GLU A 1 142 ? 27.281 -20.172 1.339 1 44.94 142 GLU A C 1
ATOM 1106 O O . GLU A 1 142 ? 27.844 -21.047 0.657 1 44.94 142 GLU A O 1
ATOM 1111 N N . GLY A 1 143 ? 26.797 -19.141 0.763 1 47.69 143 GLY A N 1
ATOM 1112 C CA . GLY A 1 143 ? 26.984 -18.891 -0.657 1 47.69 143 GLY A CA 1
ATOM 1113 C C . GLY A 1 143 ? 25.953 -19.594 -1.528 1 47.69 143 GLY A C 1
ATOM 1114 O O . GLY A 1 143 ? 26.109 -19.641 -2.752 1 47.69 143 GLY A O 1
ATOM 1115 N N . LYS A 1 144 ? 25.203 -20.469 -0.997 1 50.5 144 LYS A N 1
ATOM 1116 C CA . LYS A 1 144 ? 24.203 -21.219 -1.752 1 50.5 144 LYS A CA 1
ATOM 1117 C C . LYS A 1 144 ? 22.906 -20.438 -1.91 1 50.5 144 LYS A C 1
ATOM 1119 O O . LYS A 1 144 ? 22.531 -19.672 -1.021 1 50.5 144 LYS A O 1
ATOM 1124 N N . ARG A 1 145 ? 22.531 -20.453 -3.164 1 57.25 145 ARG A N 1
ATOM 1125 C CA . ARG A 1 145 ? 21.234 -19.812 -3.414 1 57.25 145 ARG A CA 1
ATOM 1126 C C . ARG A 1 145 ? 20.156 -20.391 -2.52 1 57.25 145 ARG A C 1
ATOM 1128 O O . ARG A 1 145 ? 20.078 -21.609 -2.328 1 57.25 145 ARG A O 1
ATOM 1135 N N . ASN A 1 146 ? 19.406 -19.656 -1.9 1 69.88 146 ASN A N 1
ATOM 1136 C CA . ASN A 1 146 ? 18.328 -20.078 -0.996 1 69.88 146 ASN A CA 1
ATOM 1137 C C . ASN A 1 146 ? 17.266 -20.875 -1.725 1 69.88 146 ASN A C 1
ATOM 1139 O O . ASN A 1 146 ? 17.094 -20.734 -2.938 1 69.88 146 ASN A O 1
ATOM 1143 N N . ILE A 1 147 ? 16.906 -22.078 -1.316 1 73.25 147 ILE A N 1
ATOM 1144 C CA . ILE A 1 147 ? 15.891 -22.984 -1.854 1 73.25 147 ILE A CA 1
ATOM 1145 C C . ILE A 1 147 ? 14.742 -22.156 -2.439 1 73.25 147 ILE A C 1
ATOM 1147 O O . ILE A 1 147 ? 14.18 -22.531 -3.473 1 73.25 147 ILE A O 1
ATOM 1151 N N . SER A 1 148 ? 14.523 -21.016 -1.915 1 75.56 148 SER A N 1
ATOM 1152 C CA . SER A 1 148 ? 13.422 -20.172 -2.361 1 75.56 148 SER A CA 1
ATOM 1153 C C . SER A 1 148 ? 13.68 -19.625 -3.766 1 75.56 148 SER A C 1
ATOM 1155 O O . SER A 1 148 ? 12.797 -19.688 -4.625 1 75.56 148 SER A O 1
ATOM 1157 N N . ASP A 1 149 ? 14.82 -19.219 -4.008 1 79.12 149 ASP A N 1
ATOM 1158 C CA . ASP A 1 149 ? 15.172 -18.656 -5.309 1 79.12 149 ASP A CA 1
ATOM 1159 C C . ASP A 1 149 ? 15.164 -19.75 -6.391 1 79.12 149 ASP A C 1
ATOM 1161 O O . ASP A 1 149 ? 14.68 -19.516 -7.504 1 79.12 149 ASP A O 1
ATOM 1165 N N . ARG A 1 150 ? 15.609 -20.906 -6.008 1 83.44 150 ARG A N 1
ATOM 1166 C CA . ARG A 1 150 ? 15.68 -22 -6.965 1 83.44 150 ARG A CA 1
ATOM 1167 C C . ARG A 1 150 ? 14.281 -22.469 -7.371 1 83.44 150 ARG A C 1
ATOM 1169 O O . ARG A 1 150 ? 14.023 -22.719 -8.547 1 83.44 150 ARG A O 1
ATOM 1176 N N . ILE A 1 151 ? 13.484 -22.516 -6.414 1 86.44 151 ILE A N 1
ATOM 1177 C CA . ILE A 1 151 ? 12.133 -22.984 -6.66 1 86.44 151 ILE A CA 1
ATOM 1178 C C . ILE A 1 151 ? 11.391 -22 -7.555 1 86.44 151 ILE A C 1
ATOM 1180 O O . ILE A 1 151 ? 10.727 -22.406 -8.516 1 86.44 151 ILE A O 1
ATOM 1184 N N . ILE A 1 152 ? 11.508 -20.734 -7.293 1 89.62 152 ILE A N 1
ATOM 1185 C CA . ILE A 1 152 ? 10.812 -19.719 -8.07 1 89.62 152 ILE A CA 1
ATOM 1186 C C . ILE A 1 152 ? 11.375 -19.672 -9.484 1 89.62 152 ILE A C 1
ATOM 1188 O O . ILE A 1 152 ? 10.625 -19.578 -10.461 1 89.62 152 ILE A O 1
ATOM 1192 N N . ASP A 1 153 ? 12.68 -19.797 -9.602 1 88.25 153 ASP A N 1
ATOM 1193 C CA . ASP A 1 153 ? 13.305 -19.781 -10.922 1 88.25 153 ASP A CA 1
ATOM 1194 C C . ASP A 1 153 ? 12.883 -21 -11.75 1 88.25 153 ASP A C 1
ATOM 1196 O O . ASP A 1 153 ? 12.617 -20.875 -12.945 1 88.25 153 ASP A O 1
ATOM 1200 N N . LYS A 1 154 ? 12.867 -22.109 -11.094 1 90.5 154 LYS A N 1
ATOM 1201 C CA . LYS A 1 154 ? 12.438 -23.312 -11.789 1 90.5 154 LYS A CA 1
ATOM 1202 C C . LYS A 1 154 ? 10.977 -23.219 -12.203 1 90.5 154 LYS A C 1
ATOM 1204 O O . LYS A 1 154 ? 10.609 -23.609 -13.32 1 90.5 154 LYS A O 1
ATOM 1209 N N . PHE A 1 155 ? 10.188 -22.75 -11.281 1 94.25 155 PHE A N 1
ATOM 1210 C CA . PHE A 1 155 ? 8.773 -22.578 -11.602 1 94.25 155 PHE A CA 1
ATOM 1211 C C . PHE A 1 155 ? 8.586 -21.625 -12.773 1 94.25 155 PHE A C 1
ATOM 1213 O O . PHE A 1 155 ? 7.828 -21.906 -13.695 1 94.25 155 PHE A O 1
ATOM 1220 N N . LYS A 1 156 ? 9.258 -20.547 -12.773 1 93.75 156 LYS A N 1
ATOM 1221 C CA . LYS A 1 156 ? 9.211 -19.562 -13.852 1 93.75 156 LYS A CA 1
ATOM 1222 C C . LYS A 1 156 ? 9.633 -20.203 -15.18 1 93.75 156 LYS A C 1
ATOM 1224 O O . LYS A 1 156 ? 9.031 -19.938 -16.219 1 93.75 156 LYS A O 1
ATOM 1229 N N . PHE A 1 157 ? 10.625 -20.984 -15.125 1 93.25 157 PHE A N 1
ATOM 1230 C CA . PHE A 1 157 ? 11.141 -21.656 -16.312 1 93.25 157 PHE A CA 1
ATOM 1231 C C . PHE A 1 157 ? 10.086 -22.609 -16.891 1 93.25 157 PHE A C 1
ATOM 1233 O O . PHE A 1 157 ? 9.883 -22.641 -18.109 1 93.25 157 PHE A O 1
ATOM 1240 N N . GLU A 1 158 ? 9.453 -23.344 -16.047 1 95.44 158 GLU A N 1
ATOM 1241 C CA . GLU A 1 158 ? 8.43 -24.281 -16.484 1 95.44 158 GLU A CA 1
ATOM 1242 C C . GLU A 1 158 ? 7.223 -23.547 -17.078 1 95.44 158 GLU A C 1
ATOM 1244 O O . GLU A 1 158 ? 6.582 -24.047 -18 1 95.44 158 GLU A O 1
ATOM 1249 N N . VAL A 1 159 ? 6.902 -22.406 -16.5 1 96.5 159 VAL A N 1
ATOM 1250 C CA . VAL A 1 159 ? 5.816 -21.594 -17.047 1 96.5 159 VAL A CA 1
ATOM 1251 C C . VAL A 1 159 ? 6.184 -21.109 -18.438 1 96.5 159 VAL A C 1
ATOM 1253 O O . VAL A 1 159 ? 5.359 -21.156 -19.359 1 96.5 159 VAL A O 1
ATOM 1256 N N . ARG A 1 160 ? 7.387 -20.734 -18.625 1 94.25 160 ARG A N 1
ATOM 1257 C CA . ARG A 1 160 ? 7.867 -20.234 -19.906 1 94.25 160 ARG A CA 1
ATOM 1258 C C . ARG A 1 160 ? 7.844 -21.344 -20.953 1 94.25 160 ARG A C 1
ATOM 1260 O O . ARG A 1 160 ? 7.555 -21.094 -22.125 1 94.25 160 ARG A O 1
ATOM 1267 N N . LYS A 1 161 ? 8.109 -22.547 -20.516 1 95.31 161 LYS A N 1
ATOM 1268 C CA . LYS A 1 161 ? 8.109 -23.703 -21.406 1 95.31 161 LYS A CA 1
ATOM 1269 C C . LYS A 1 161 ? 6.695 -24.234 -21.625 1 95.31 161 LYS A C 1
ATOM 1271 O O . LYS A 1 161 ? 6.504 -25.25 -22.297 1 95.31 161 LYS A O 1
ATOM 1276 N N . GLU A 1 162 ? 5.754 -23.609 -20.938 1 94 162 GLU A N 1
ATOM 1277 C CA . GLU A 1 162 ? 4.336 -23.938 -21.062 1 94 162 GLU A CA 1
ATOM 1278 C C . GLU A 1 162 ? 4.051 -25.328 -20.5 1 94 162 GLU A C 1
ATOM 1280 O O . GLU A 1 162 ? 3.141 -26.016 -20.969 1 94 162 GLU A O 1
ATOM 1285 N N . SER A 1 163 ? 4.938 -25.766 -19.609 1 94.31 163 SER A N 1
ATOM 1286 C CA . SER A 1 163 ? 4.707 -27.047 -18.922 1 94.31 163 SER A CA 1
ATOM 1287 C C . SER A 1 163 ? 3.736 -26.875 -17.766 1 94.31 163 SER A C 1
ATOM 1289 O O . SER A 1 163 ? 3.223 -27.875 -17.234 1 94.31 163 SER A O 1
ATOM 1291 N N . THR A 1 164 ? 3.539 -25.688 -17.312 1 96.62 164 THR A N 1
ATOM 1292 C CA . THR A 1 164 ? 2.553 -25.312 -16.312 1 96.62 164 THR A CA 1
ATOM 1293 C C . THR A 1 164 ? 2.014 -23.906 -16.594 1 96.62 164 THR A C 1
ATOM 1295 O O . THR A 1 164 ? 2.33 -23.312 -17.625 1 96.62 164 THR A O 1
ATOM 1298 N N . PHE A 1 165 ? 1.151 -23.312 -15.82 1 97.38 165 PHE A N 1
ATOM 1299 C CA . PHE A 1 165 ? 0.354 -22.172 -16.219 1 97.38 165 PHE A CA 1
ATOM 1300 C C . PHE A 1 165 ? 0.828 -20.906 -15.523 1 97.38 165 PHE A C 1
ATOM 1302 O O . PHE A 1 165 ? 0.83 -19.812 -16.109 1 97.38 165 PHE A O 1
ATOM 1309 N N . GLY A 1 166 ? 1.284 -21 -14.172 1 97.38 166 GLY A N 1
ATOM 1310 C CA . GLY A 1 166 ? 1.744 -19.859 -13.414 1 97.38 166 GLY A CA 1
ATOM 1311 C C . GLY A 1 166 ? 0.61 -19 -12.891 1 97.38 166 GLY A C 1
ATOM 1312 O O . GLY A 1 166 ? 0.626 -17.781 -13.055 1 97.38 166 GLY A O 1
ATOM 1313 N N . HIS A 1 167 ? -0.397 -19.594 -12.289 1 96.94 167 HIS A N 1
ATOM 1314 C CA . HIS A 1 167 ? -1.562 -18.859 -11.789 1 96.94 167 HIS A CA 1
ATOM 1315 C C . HIS A 1 167 ? -1.2 -17.984 -10.602 1 96.94 167 HIS A C 1
ATOM 1317 O O . HIS A 1 167 ? -0.361 -18.359 -9.781 1 96.94 167 HIS A O 1
ATOM 1323 N N . LEU A 1 168 ? -1.909 -16.891 -10.461 1 96.62 168 LEU A N 1
ATOM 1324 C CA . LEU A 1 168 ? -1.625 -15.852 -9.469 1 96.62 168 LEU A CA 1
ATOM 1325 C C . LEU A 1 168 ? -1.672 -16.422 -8.055 1 96.62 168 LEU A C 1
ATOM 1327 O O . LEU A 1 168 ? -0.754 -16.203 -7.266 1 96.62 168 LEU A O 1
ATOM 1331 N N . PRO A 1 169 ? -2.719 -17.203 -7.625 1 97.25 169 PRO A N 1
ATOM 1332 C CA . PRO A 1 169 ? -2.752 -17.672 -6.238 1 97.25 169 PRO A CA 1
ATOM 1333 C C . PRO A 1 169 ? -1.532 -18.516 -5.867 1 97.25 169 PRO A C 1
ATOM 1335 O O . PRO A 1 169 ? -0.984 -18.359 -4.773 1 97.25 169 PRO A O 1
ATOM 1338 N N . VAL A 1 170 ? -1.09 -19.359 -6.797 1 97.88 170 VAL A N 1
ATOM 1339 C CA . VAL A 1 170 ? 0.058 -20.219 -6.559 1 97.88 170 VAL A CA 1
ATOM 1340 C C . VAL A 1 170 ? 1.333 -19.391 -6.488 1 97.88 170 VAL A C 1
ATOM 1342 O O . VAL A 1 170 ? 2.105 -19.5 -5.535 1 97.88 170 VAL A O 1
ATOM 1345 N N . ALA A 1 171 ? 1.511 -18.5 -7.484 1 96.94 171 ALA A N 1
ATOM 1346 C CA . ALA A 1 171 ? 2.684 -17.625 -7.523 1 96.94 171 ALA A CA 1
ATOM 1347 C C . ALA A 1 171 ? 2.744 -16.734 -6.289 1 96.94 171 ALA A C 1
ATOM 1349 O O . ALA A 1 171 ? 3.811 -16.547 -5.695 1 96.94 171 ALA A O 1
ATOM 1350 N N . PHE A 1 172 ? 1.618 -16.172 -5.914 1 96.94 172 PHE A N 1
ATOM 1351 C CA . PHE A 1 172 ? 1.528 -15.258 -4.781 1 96.94 172 PHE A CA 1
ATOM 1352 C C . PHE A 1 172 ? 1.935 -15.953 -3.488 1 96.94 172 PHE A C 1
ATOM 1354 O O . PHE A 1 172 ? 2.699 -15.398 -2.695 1 96.94 172 PHE A O 1
ATOM 1361 N N . GLY A 1 173 ? 1.357 -17.172 -3.266 1 96.94 173 GLY A N 1
ATOM 1362 C CA . GLY A 1 173 ? 1.741 -17.938 -2.086 1 96.94 173 GLY A CA 1
ATOM 1363 C C . GLY A 1 173 ? 3.23 -18.219 -2.018 1 96.94 173 GLY A C 1
ATOM 1364 O O . GLY A 1 173 ? 3.855 -18.016 -0.973 1 96.94 173 GLY A O 1
ATOM 1365 N N . LEU A 1 174 ? 3.799 -18.625 -3.119 1 95.38 174 LEU A N 1
ATOM 1366 C CA . LEU A 1 174 ? 5.219 -18.969 -3.186 1 95.38 174 LEU A CA 1
ATOM 1367 C C . LEU A 1 174 ? 6.082 -17.734 -2.916 1 95.38 174 LEU A C 1
ATOM 1369 O O . LEU A 1 174 ? 6.992 -17.781 -2.086 1 95.38 174 LEU A O 1
ATOM 1373 N N . VAL A 1 175 ? 5.801 -16.672 -3.578 1 93.94 175 VAL A N 1
ATOM 1374 C CA . VAL A 1 175 ? 6.582 -15.438 -3.467 1 93.94 175 VAL A CA 1
ATOM 1375 C C . VAL A 1 175 ? 6.492 -14.898 -2.043 1 93.94 175 VAL A C 1
ATOM 1377 O O . VAL A 1 175 ? 7.496 -14.477 -1.467 1 93.94 175 VAL A O 1
ATOM 1380 N N . SER A 1 176 ? 5.242 -14.883 -1.486 1 94.56 176 SER A N 1
ATOM 1381 C CA . SER A 1 176 ? 5.062 -14.414 -0.117 1 94.56 176 SER A CA 1
ATOM 1382 C C . SER A 1 176 ? 5.934 -15.203 0.857 1 94.56 176 SER A C 1
ATOM 1384 O O . SER A 1 176 ? 6.594 -14.625 1.719 1 94.56 176 SER A O 1
ATOM 1386 N N . LYS A 1 177 ? 5.969 -16.516 0.693 1 92.5 177 LYS A N 1
ATOM 1387 C CA . LYS A 1 177 ? 6.797 -17.359 1.548 1 92.5 177 LYS A CA 1
ATOM 1388 C C . LYS A 1 177 ? 8.273 -17.031 1.382 1 92.5 177 LYS A C 1
ATOM 1390 O O . LYS A 1 177 ? 8.992 -16.859 2.369 1 92.5 177 LYS A O 1
ATOM 1395 N N . CYS A 1 178 ? 8.688 -16.922 0.194 1 89.12 178 CYS A N 1
ATOM 1396 C CA . CYS A 1 178 ? 10.086 -16.672 -0.108 1 89.12 178 CYS A CA 1
ATOM 1397 C C . CYS A 1 178 ? 10.539 -15.328 0.447 1 89.12 178 CYS A C 1
ATOM 1399 O O . CYS A 1 178 ? 11.703 -15.164 0.81 1 89.12 178 CYS A O 1
ATOM 1401 N N . LEU A 1 179 ? 9.648 -14.406 0.597 1 89.56 179 LEU A N 1
ATOM 1402 C CA . LEU A 1 179 ? 9.977 -13.062 1.064 1 89.56 179 LEU A CA 1
ATOM 1403 C C . LEU A 1 179 ? 9.859 -12.969 2.582 1 89.56 179 LEU A C 1
ATOM 1405 O O . LEU A 1 179 ? 10.109 -11.914 3.166 1 89.56 179 LEU A O 1
ATOM 1409 N N . GLY A 1 180 ? 9.398 -14.039 3.141 1 88.25 180 GLY A N 1
ATOM 1410 C CA . GLY A 1 180 ? 9.297 -14.078 4.59 1 88.25 180 GLY A CA 1
ATOM 1411 C C . GLY A 1 180 ? 8.008 -13.469 5.113 1 88.25 180 GLY A C 1
ATOM 1412 O O . GLY A 1 180 ? 7.926 -13.102 6.289 1 88.25 180 GLY A O 1
ATOM 1413 N N . ILE A 1 181 ? 7.039 -13.305 4.281 1 91.94 181 ILE A N 1
ATOM 1414 C CA . ILE A 1 181 ? 5.73 -12.82 4.707 1 91.94 181 ILE A CA 1
ATOM 1415 C C . ILE A 1 181 ? 4.941 -13.953 5.355 1 91.94 181 ILE A C 1
ATOM 1417 O O . ILE A 1 181 ? 4.867 -15.062 4.809 1 91.94 181 ILE A O 1
ATOM 1421 N N . SER A 1 182 ? 4.398 -13.734 6.559 1 93.38 182 SER A N 1
ATOM 1422 C CA . SER A 1 182 ? 3.639 -14.766 7.258 1 93.38 182 SER A CA 1
ATOM 1423 C C . SER A 1 182 ? 2.404 -15.172 6.465 1 93.38 182 SER A C 1
ATOM 1425 O O . SER A 1 182 ? 1.878 -14.391 5.672 1 93.38 182 SER A O 1
ATOM 1427 N N . LEU A 1 183 ? 1.973 -16.391 6.656 1 95.31 183 LEU A N 1
ATOM 1428 C CA . LEU A 1 183 ? 0.815 -16.922 5.938 1 95.31 183 LEU A CA 1
ATOM 1429 C C . LEU A 1 183 ? -0.417 -16.062 6.191 1 95.31 183 LEU A C 1
ATOM 1431 O O . LEU A 1 183 ? -1.142 -15.711 5.254 1 95.31 183 LEU A O 1
ATOM 1435 N N . GLU A 1 184 ? -0.612 -15.703 7.41 1 95.81 184 GLU A N 1
ATOM 1436 C CA . GLU A 1 184 ? -1.771 -14.898 7.789 1 95.81 184 GLU A CA 1
ATOM 1437 C C . GLU A 1 184 ? -1.797 -13.578 7.035 1 95.81 184 GLU A C 1
ATOM 1439 O O . GLU A 1 184 ? -2.824 -13.195 6.469 1 95.81 184 GLU A O 1
ATOM 1444 N N . ARG A 1 185 ? -0.697 -12.852 6.988 1 95.38 185 ARG A N 1
ATOM 1445 C CA . ARG A 1 185 ? -0.625 -11.555 6.324 1 95.38 185 ARG A CA 1
ATOM 1446 C C . ARG A 1 185 ? -0.724 -11.703 4.812 1 95.38 185 ARG A C 1
ATOM 1448 O O . ARG A 1 185 ? -1.293 -10.852 4.129 1 95.38 185 ARG A O 1
ATOM 1455 N N . ALA A 1 186 ? -0.192 -12.852 4.336 1 96.38 186 ALA A N 1
ATOM 1456 C CA . ALA A 1 186 ? -0.313 -13.125 2.904 1 96.38 186 ALA A CA 1
ATOM 1457 C C . ALA A 1 186 ? -1.772 -13.328 2.506 1 96.38 186 ALA A C 1
ATOM 1459 O O . ALA A 1 186 ? -2.221 -12.805 1.483 1 96.38 186 ALA A O 1
ATOM 1460 N N . GLN A 1 187 ? -2.492 -14.07 3.34 1 97.75 187 GLN A N 1
ATOM 1461 C CA . GLN A 1 187 ? -3.902 -14.328 3.068 1 97.75 187 GLN A CA 1
ATOM 1462 C C . GLN A 1 187 ? -4.715 -13.039 3.092 1 97.75 187 GLN A C 1
ATOM 1464 O O . GLN A 1 187 ? -5.531 -12.797 2.201 1 97.75 187 GLN A O 1
ATOM 1469 N N . HIS A 1 188 ? -4.434 -12.203 4.062 1 97.69 188 HIS A N 1
ATOM 1470 C CA . HIS A 1 188 ? -5.129 -10.93 4.172 1 97.69 188 HIS A CA 1
ATOM 1471 C C . HIS A 1 188 ? -4.812 -10.023 2.98 1 97.69 188 HIS A C 1
ATOM 1473 O O . HIS A 1 188 ? -5.719 -9.445 2.375 1 97.69 188 HIS A O 1
ATOM 1479 N N . LEU A 1 189 ? -3.529 -9.93 2.674 1 97 189 LEU A N 1
ATOM 1480 C CA . LEU A 1 189 ? -3.117 -9.055 1.582 1 97 189 LEU A CA 1
ATOM 1481 C C . LEU A 1 189 ? -3.717 -9.516 0.259 1 97 189 LEU A C 1
ATOM 1483 O O . LEU A 1 189 ? -4.137 -8.695 -0.559 1 97 189 LEU A O 1
ATOM 1487 N N . PHE A 1 190 ? -3.781 -10.836 0.066 1 96.81 190 PHE A N 1
ATOM 1488 C CA . PHE A 1 190 ? -4.328 -11.398 -1.164 1 96.81 190 PHE A CA 1
ATOM 1489 C C . PHE A 1 190 ? -5.77 -10.945 -1.372 1 96.81 190 PHE A C 1
ATOM 1491 O O . PHE A 1 190 ? -6.129 -10.477 -2.455 1 96.81 190 PHE A O 1
ATOM 1498 N N . LEU A 1 191 ? -6.555 -11.031 -0.374 1 96.56 191 LEU A N 1
ATOM 1499 C CA . LEU A 1 191 ? -7.957 -10.648 -0.473 1 96.56 191 LEU A CA 1
ATOM 1500 C C . LEU A 1 191 ? -8.109 -9.133 -0.486 1 96.56 191 LEU A C 1
ATOM 1502 O O . LEU A 1 191 ? -9.031 -8.602 -1.108 1 96.56 191 LEU A O 1
ATOM 1506 N N . PHE A 1 192 ? -7.188 -8.43 0.16 1 96.69 192 PHE A N 1
ATOM 1507 C CA . PHE A 1 192 ? -7.16 -6.977 0.062 1 96.69 192 PHE A CA 1
ATOM 1508 C C . PHE A 1 192 ? -6.953 -6.535 -1.383 1 96.69 192 PHE A C 1
ATOM 1510 O O . PHE A 1 192 ? -7.672 -5.664 -1.879 1 96.69 192 PHE A O 1
ATOM 1517 N N . LEU A 1 193 ? -5.988 -7.172 -1.995 1 96 193 LEU A N 1
ATOM 1518 C CA . LEU A 1 193 ? -5.668 -6.812 -3.373 1 96 193 LEU A CA 1
ATOM 1519 C C . LEU A 1 193 ? -6.852 -7.082 -4.297 1 96 193 LEU A C 1
ATOM 1521 O O . LEU A 1 193 ? -7.117 -6.305 -5.215 1 96 193 LEU A O 1
ATOM 1525 N N . PHE A 1 194 ? -7.531 -8.172 -4.066 1 93.94 194 PHE A N 1
ATOM 1526 C CA . PHE A 1 194 ? -8.727 -8.492 -4.84 1 93.94 194 PHE A CA 1
ATOM 1527 C C . PHE A 1 194 ? -9.797 -7.422 -4.652 1 93.94 194 PHE A C 1
ATOM 1529 O O . PHE A 1 194 ? -10.383 -6.949 -5.625 1 93.94 194 PHE A O 1
ATOM 1536 N N . SER A 1 195 ? -10.047 -7.043 -3.383 1 95.12 195 SER A N 1
ATOM 1537 C CA . SER A 1 195 ? -11.047 -6.027 -3.059 1 95.12 195 SER A CA 1
ATOM 1538 C C . SER A 1 195 ? -10.711 -4.695 -3.721 1 95.12 195 SER A C 1
ATOM 1540 O O . SER A 1 195 ? -11.578 -4.051 -4.312 1 95.12 195 SER A O 1
ATOM 1542 N N . ARG A 1 196 ? -9.469 -4.328 -3.572 1 95.19 196 ARG A N 1
ATOM 1543 C CA . ARG A 1 196 ? -9.008 -3.07 -4.156 1 95.19 196 ARG A CA 1
ATOM 1544 C C . ARG A 1 196 ? -9.18 -3.076 -5.672 1 95.19 196 ARG A C 1
ATOM 1546 O O . ARG A 1 196 ? -9.602 -2.08 -6.258 1 95.19 196 ARG A O 1
ATOM 1553 N N . ALA A 1 197 ? -8.844 -4.195 -6.293 1 92.88 197 ALA A N 1
ATOM 1554 C CA . ALA A 1 197 ? -8.984 -4.305 -7.742 1 92.88 197 ALA A CA 1
ATOM 1555 C C . ALA A 1 197 ? -10.445 -4.188 -8.164 1 92.88 197 ALA A C 1
ATOM 1557 O O . ALA A 1 197 ? -10.766 -3.531 -9.156 1 92.88 197 ALA A O 1
ATOM 1558 N N . ALA A 1 198 ? -11.328 -4.844 -7.48 1 92.62 198 ALA A N 1
ATOM 1559 C CA . ALA A 1 198 ? -12.758 -4.766 -7.773 1 92.62 198 ALA A CA 1
ATOM 1560 C C . ALA A 1 198 ? -13.266 -3.33 -7.656 1 92.62 198 ALA A C 1
ATOM 1562 O O . ALA A 1 198 ? -14.039 -2.867 -8.5 1 92.62 198 ALA A O 1
ATOM 1563 N N . LEU A 1 199 ? -12.805 -2.617 -6.637 1 94.56 199 LEU A N 1
ATOM 1564 C CA . LEU A 1 199 ? -13.258 -1.248 -6.418 1 94.56 199 LEU A CA 1
ATOM 1565 C C . LEU A 1 199 ? -12.641 -0.3 -7.441 1 94.56 199 LEU A C 1
ATOM 1567 O O . LEU A 1 199 ? -13.281 0.673 -7.855 1 94.56 199 LEU A O 1
ATOM 1571 N N . SER A 1 200 ? -11.391 -0.577 -7.766 1 93.38 200 SER A N 1
ATOM 1572 C CA . SER A 1 200 ? -10.789 0.196 -8.844 1 93.38 200 SER A CA 1
ATOM 1573 C C . SER A 1 200 ? -11.602 0.069 -10.133 1 93.38 200 SER A C 1
ATOM 1575 O O . SER A 1 200 ? -11.797 1.054 -10.844 1 93.38 200 SER A O 1
ATOM 1577 N N . ALA A 1 201 ? -12.102 -1.125 -10.422 1 91.44 201 ALA A N 1
ATOM 1578 C CA . ALA A 1 201 ? -12.969 -1.341 -11.578 1 91.44 201 ALA A CA 1
ATOM 1579 C C . ALA A 1 201 ? -14.273 -0.575 -11.43 1 91.44 201 ALA A C 1
ATOM 1581 O O . ALA A 1 201 ? -14.781 -0.002 -12.406 1 91.44 201 ALA A O 1
ATOM 1582 N N . ALA A 1 202 ? -14.812 -0.536 -10.258 1 93.69 202 ALA A N 1
ATOM 1583 C CA . ALA A 1 202 ? -16.062 0.183 -10 1 93.69 202 ALA A CA 1
ATOM 1584 C C . ALA A 1 202 ? -15.898 1.675 -10.281 1 93.69 202 ALA A C 1
ATOM 1586 O O . ALA A 1 202 ? -16.797 2.311 -10.836 1 93.69 202 ALA A O 1
ATOM 1587 N N . VAL A 1 203 ? -14.758 2.25 -9.898 1 94 203 VAL A N 1
ATOM 1588 C CA . VAL A 1 203 ? -14.469 3.66 -10.141 1 94 203 VAL A CA 1
ATOM 1589 C C . VAL A 1 203 ? -14.336 3.908 -11.641 1 94 203 VAL A C 1
ATOM 1591 O O . VAL A 1 203 ? -14.906 4.863 -12.172 1 94 203 VAL A O 1
ATOM 1594 N N . ARG A 1 204 ? -13.641 3.035 -12.312 1 91.44 204 ARG A N 1
ATOM 1595 C CA . ARG A 1 204 ? -13.414 3.18 -13.75 1 91.44 204 ARG A CA 1
ATOM 1596 C C . ARG A 1 204 ? -14.727 3.084 -14.523 1 91.44 204 ARG A C 1
ATOM 1598 O O . ARG A 1 204 ? -14.891 3.723 -15.562 1 91.44 204 ARG A O 1
ATOM 1605 N N . LEU A 1 205 ? -15.656 2.281 -14.023 1 90.19 205 LEU A N 1
ATOM 1606 C CA . LEU A 1 205 ? -16.953 2.098 -14.648 1 90.19 205 LEU A CA 1
ATOM 1607 C C . LEU A 1 205 ? -17.938 3.174 -14.195 1 90.19 205 LEU A C 1
ATOM 1609 O O . LEU A 1 205 ? -19.125 3.121 -14.531 1 90.19 205 LEU A O 1
ATOM 1613 N N . ASN A 1 206 ? -17.438 4.098 -13.336 1 92.75 206 ASN A N 1
ATOM 1614 C CA . ASN A 1 206 ? -18.203 5.234 -12.836 1 92.75 206 ASN A CA 1
ATOM 1615 C C . ASN A 1 206 ? -19.391 4.781 -11.992 1 92.75 206 ASN A C 1
ATOM 1617 O O . ASN A 1 206 ? -20.469 5.395 -12.047 1 92.75 206 ASN A O 1
ATOM 1621 N N . ILE A 1 207 ? -19.234 3.678 -11.367 1 93.12 207 ILE A N 1
ATOM 1622 C CA . ILE A 1 207 ? -20.266 3.201 -10.461 1 93.12 207 ILE A CA 1
ATOM 1623 C C . ILE A 1 207 ? -20.188 3.979 -9.148 1 93.12 207 ILE A C 1
ATOM 1625 O O . ILE A 1 207 ? -21.219 4.312 -8.562 1 93.12 207 ILE A O 1
ATOM 1629 N N . VAL A 1 208 ? -19.031 4.258 -8.68 1 95.06 208 VAL A N 1
ATOM 1630 C CA . VAL A 1 208 ? -18.797 5.023 -7.461 1 95.06 208 VAL A CA 1
ATOM 1631 C C . VAL A 1 208 ? -17.625 5.969 -7.656 1 95.06 208 VAL A C 1
ATOM 1633 O O . VAL A 1 208 ? -16.766 5.738 -8.523 1 95.06 208 VAL A O 1
ATOM 1636 N N . GLY A 1 209 ? -17.594 7.066 -6.898 1 94.62 209 GLY A N 1
ATOM 1637 C CA . GLY A 1 209 ? -16.453 7.973 -6.938 1 94.62 209 GLY A CA 1
ATOM 1638 C C . GLY A 1 209 ? -15.25 7.453 -6.184 1 94.62 209 GLY A C 1
ATOM 1639 O O . GLY A 1 209 ? -15.367 6.535 -5.367 1 94.62 209 GLY A O 1
ATOM 1640 N N . PRO A 1 210 ? -14.117 8.023 -6.449 1 95.12 210 PRO A N 1
ATOM 1641 C CA . PRO A 1 210 ? -12.867 7.539 -5.844 1 95.12 210 PRO A CA 1
ATOM 1642 C C . PRO A 1 210 ? -12.883 7.633 -4.32 1 95.12 210 PRO A C 1
ATOM 1644 O O . PRO A 1 210 ? -12.344 6.754 -3.639 1 95.12 210 PRO A O 1
ATOM 1647 N N . TYR A 1 211 ? -13.438 8.672 -3.723 1 94.12 211 TYR A N 1
ATOM 1648 C CA . TYR A 1 211 ? -13.445 8.836 -2.273 1 94.12 211 TYR A CA 1
ATOM 1649 C C . TYR A 1 211 ? -14.359 7.805 -1.616 1 94.12 211 TYR A C 1
ATOM 1651 O O . TYR A 1 211 ? -13.992 7.191 -0.612 1 94.12 211 TYR A O 1
ATOM 1659 N N . TYR A 1 212 ? -15.477 7.652 -2.176 1 94.19 212 TYR A N 1
ATOM 1660 C CA . TYR A 1 212 ? -16.406 6.664 -1.632 1 94.19 212 TYR A CA 1
ATOM 1661 C C . TYR A 1 212 ? -15.836 5.254 -1.78 1 94.19 212 TYR A C 1
ATOM 1663 O O . TYR A 1 212 ? -16.047 4.398 -0.917 1 94.19 212 TYR A O 1
ATOM 1671 N N . ALA A 1 213 ? -15.109 4.973 -2.881 1 95.62 213 ALA A N 1
ATOM 1672 C CA . ALA A 1 213 ? -14.469 3.676 -3.084 1 95.62 213 ALA A CA 1
ATOM 1673 C C . ALA A 1 213 ? -13.516 3.352 -1.938 1 95.62 213 ALA A C 1
ATOM 1675 O O . ALA A 1 213 ? -13.414 2.199 -1.515 1 95.62 213 ALA A O 1
ATOM 1676 N N . GLN A 1 214 ? -12.812 4.375 -1.449 1 95.88 214 GLN A N 1
ATOM 1677 C CA . GLN A 1 214 ? -11.898 4.156 -0.328 1 95.88 214 GLN A CA 1
ATOM 1678 C C . GLN A 1 214 ? -12.672 3.811 0.944 1 95.88 214 GLN A C 1
ATOM 1680 O O . GLN A 1 214 ? -12.227 2.979 1.737 1 95.88 214 GLN A O 1
ATOM 1685 N N . ARG A 1 215 ? -13.758 4.441 1.149 1 94.38 215 ARG A N 1
ATOM 1686 C CA . ARG A 1 215 ? -14.617 4.113 2.279 1 94.38 215 ARG A CA 1
ATOM 1687 C C . ARG A 1 215 ? -15.094 2.664 2.205 1 94.38 215 ARG A C 1
ATOM 1689 O O . ARG A 1 215 ? -15.031 1.935 3.195 1 94.38 215 ARG A O 1
ATOM 1696 N N . ILE A 1 216 ? -15.555 2.289 1.02 1 96 216 ILE A N 1
ATOM 1697 C CA . ILE A 1 216 ? -16.031 0.924 0.827 1 96 216 ILE A CA 1
ATOM 1698 C C . ILE A 1 216 ? -14.883 -0.059 1.047 1 96 216 ILE A C 1
ATOM 1700 O O . ILE A 1 216 ? -15.078 -1.137 1.612 1 96 216 ILE A O 1
ATOM 1704 N N . LEU A 1 217 ? -13.703 0.295 0.578 1 96.75 217 LEU A N 1
ATOM 1705 C CA . LEU A 1 217 ? -12.547 -0.582 0.756 1 96.75 217 LEU A CA 1
ATOM 1706 C C . LEU A 1 217 ? -12.281 -0.837 2.236 1 96.75 217 LEU A C 1
ATOM 1708 O O . LEU A 1 217 ? -11.953 -1.959 2.629 1 96.75 217 LEU A O 1
ATOM 1712 N N . THR A 1 218 ? -12.398 0.195 3.068 1 94.75 218 THR A N 1
ATOM 1713 C CA . THR A 1 218 ? -12.273 0.007 4.508 1 94.75 218 THR A CA 1
ATOM 1714 C C . THR A 1 218 ? -13.328 -0.975 5.02 1 94.75 218 THR A C 1
ATOM 1716 O O . THR A 1 218 ? -13.031 -1.834 5.852 1 94.75 218 THR A O 1
ATOM 1719 N N . GLU A 1 219 ? -14.508 -0.847 4.5 1 93.25 219 GLU A N 1
ATOM 1720 C CA . GLU A 1 219 ? -15.602 -1.737 4.887 1 93.25 219 GLU A CA 1
ATOM 1721 C C . GLU A 1 219 ? -15.312 -3.174 4.461 1 93.25 219 GLU A C 1
ATOM 1723 O O . GLU A 1 219 ? -15.719 -4.121 5.137 1 93.25 219 GLU A O 1
ATOM 1728 N N . CYS A 1 220 ? -14.672 -3.357 3.389 1 96.38 220 CYS A N 1
ATOM 1729 C CA . CYS A 1 220 ? -14.352 -4.68 2.869 1 96.38 220 CYS A CA 1
ATOM 1730 C C . CYS A 1 220 ? -13.484 -5.457 3.859 1 96.38 220 CYS A C 1
ATOM 1732 O O . CYS A 1 220 ? -13.391 -6.684 3.773 1 96.38 220 CYS A O 1
ATOM 1734 N N . HIS A 1 221 ? -12.812 -4.715 4.789 1 96.62 221 HIS A N 1
ATOM 1735 C CA . HIS A 1 221 ? -12.055 -5.398 5.828 1 96.62 221 HIS A CA 1
ATOM 1736 C C . HIS A 1 221 ? -12.914 -6.426 6.555 1 96.62 221 HIS A C 1
ATOM 1738 O O . HIS A 1 221 ? -12.477 -7.555 6.793 1 96.62 221 HIS A O 1
ATOM 1744 N N . SER A 1 222 ? -14.148 -6.043 6.898 1 95.56 222 SER A N 1
ATOM 1745 C CA . SER A 1 222 ? -15.031 -6.949 7.625 1 95.56 222 SER A CA 1
ATOM 1746 C C . SER A 1 222 ? -15.422 -8.148 6.766 1 95.56 222 SER A C 1
ATOM 1748 O O . SER A 1 222 ? -15.562 -9.258 7.273 1 95.56 222 SER A O 1
ATOM 1750 N N . TYR A 1 223 ? -15.625 -7.926 5.418 1 96.25 223 TYR A N 1
ATOM 1751 C CA . TYR A 1 223 ? -15.93 -9.023 4.508 1 96.25 223 TYR A CA 1
ATOM 1752 C C . TYR A 1 223 ? -14.766 -10.008 4.434 1 96.25 223 TYR A C 1
ATOM 1754 O O . TYR A 1 223 ? -14.969 -11.227 4.43 1 96.25 223 TYR A O 1
ATOM 1762 N N . VAL A 1 224 ? -13.57 -9.461 4.41 1 97.56 224 VAL A N 1
ATOM 1763 C CA . VAL A 1 224 ? -12.375 -10.289 4.312 1 97.56 224 VAL A CA 1
ATOM 1764 C C . VAL A 1 224 ? -12.195 -11.086 5.598 1 97.56 224 VAL A C 1
ATOM 1766 O O . VAL A 1 224 ? -11.93 -12.289 5.555 1 97.56 224 VAL A O 1
ATOM 1769 N N . GLU A 1 225 ? -12.398 -10.469 6.75 1 96.88 225 GLU A N 1
ATOM 1770 C CA . GLU A 1 225 ? -12.273 -11.164 8.031 1 96.88 225 GLU A CA 1
ATOM 1771 C C . GLU A 1 225 ? -13.273 -12.305 8.141 1 96.88 225 GLU A C 1
ATOM 1773 O O . GLU A 1 225 ? -12.914 -13.414 8.555 1 96.88 225 GLU A O 1
ATOM 1778 N N . SER A 1 226 ? -14.469 -12.023 7.785 1 96.5 226 SER A N 1
ATOM 1779 C CA . SER A 1 226 ? -15.516 -13.047 7.832 1 96.5 226 SER A CA 1
ATOM 1780 C C . SER A 1 226 ? -15.18 -14.211 6.906 1 96.5 226 SER A C 1
ATOM 1782 O O . SER A 1 226 ? -15.391 -15.375 7.27 1 96.5 226 SER A O 1
ATOM 1784 N N . SER A 1 227 ? -14.703 -13.891 5.703 1 96.12 227 SER A N 1
ATOM 1785 C CA . SER A 1 227 ? -14.344 -14.922 4.734 1 96.12 227 SER A CA 1
ATOM 1786 C C . SER A 1 227 ? -13.148 -15.734 5.215 1 96.12 227 SER A C 1
ATOM 1788 O O . SER A 1 227 ? -13.117 -16.953 5.039 1 96.12 227 SER A O 1
ATOM 1790 N N . LEU A 1 228 ? -12.18 -15.07 5.809 1 96.94 228 LEU A N 1
ATOM 1791 C CA . LEU A 1 228 ? -10.984 -15.742 6.301 1 96.94 228 LEU A CA 1
ATOM 1792 C C . LEU A 1 228 ? -11.328 -16.688 7.445 1 96.94 228 LEU A C 1
ATOM 1794 O O . LEU A 1 228 ? -10.75 -17.781 7.551 1 96.94 228 LEU A O 1
ATOM 1798 N N . GLU A 1 229 ? -12.227 -16.312 8.305 1 95.69 229 GLU A N 1
ATOM 1799 C CA . GLU A 1 229 ? -12.664 -17.172 9.398 1 95.69 229 GLU A CA 1
ATOM 1800 C C . GLU A 1 229 ? -13.148 -18.516 8.875 1 95.69 229 GLU A C 1
ATOM 1802 O O . GLU A 1 229 ? -12.977 -19.547 9.539 1 95.69 229 GLU A O 1
ATOM 1807 N N . LYS A 1 230 ? -13.625 -18.5 7.727 1 94.88 230 LYS A N 1
ATOM 1808 C CA . LYS A 1 230 ? -14.234 -19.688 7.152 1 94.88 230 LYS A CA 1
ATOM 1809 C C . LYS A 1 230 ? -13.242 -20.453 6.273 1 94.88 230 LYS A C 1
ATOM 1811 O O . LYS A 1 230 ? -13.383 -21.656 6.059 1 94.88 230 LYS A O 1
ATOM 1816 N N . THR A 1 231 ? -12.25 -19.719 5.707 1 96.81 231 THR A N 1
ATOM 1817 C CA . THR A 1 231 ? -11.562 -20.328 4.574 1 96.81 231 THR A CA 1
ATOM 1818 C C . THR A 1 231 ? -10.062 -20.406 4.828 1 96.81 231 THR A C 1
ATOM 1820 O O . THR A 1 231 ? -9.328 -21.047 4.07 1 96.81 231 THR A O 1
ATOM 1823 N N . CYS A 1 232 ? -9.523 -19.812 5.887 1 95.44 232 CYS A N 1
ATOM 1824 C CA . CYS A 1 232 ? -8.078 -19.656 6.051 1 95.44 232 CYS A CA 1
ATOM 1825 C C . CYS A 1 232 ? -7.395 -21 6.18 1 95.44 232 CYS A C 1
ATOM 1827 O O . CYS A 1 232 ? -6.188 -21.125 5.949 1 95.44 232 CYS A O 1
ATOM 1829 N N . ASN A 1 233 ? -8.156 -22.094 6.484 1 95.5 233 ASN A N 1
ATOM 1830 C CA . ASN A 1 233 ? -7.555 -23.406 6.684 1 95.5 233 ASN A CA 1
ATOM 1831 C C . ASN A 1 233 ? -8.016 -24.406 5.625 1 95.5 233 ASN A C 1
ATOM 1833 O O . ASN A 1 233 ? -7.699 -25.594 5.707 1 95.5 233 ASN A O 1
ATOM 1837 N N . ILE A 1 234 ? -8.75 -23.938 4.703 1 96.31 234 ILE A N 1
ATOM 1838 C CA . ILE A 1 234 ? -9.211 -24.812 3.637 1 96.31 234 ILE A CA 1
ATOM 1839 C C . ILE A 1 234 ? -8.039 -25.172 2.727 1 96.31 234 ILE A C 1
ATOM 1841 O O . ILE A 1 234 ? -7.223 -24.328 2.387 1 96.31 234 ILE A O 1
ATOM 1845 N N . LYS A 1 235 ? -7.953 -26.422 2.346 1 96.25 235 LYS A N 1
ATOM 1846 C CA . LYS A 1 235 ? -6.922 -26.906 1.431 1 96.25 235 LYS A CA 1
ATOM 1847 C C . LYS A 1 235 ? -7.363 -26.75 -0.022 1 96.25 235 LYS A C 1
ATOM 1849 O O . LYS A 1 235 ? -8.562 -26.719 -0.311 1 96.25 235 LYS A O 1
ATOM 1854 N N . ALA A 1 236 ? -6.344 -26.719 -0.894 1 96.81 236 ALA A N 1
ATOM 1855 C CA . ALA A 1 236 ? -6.602 -26.531 -2.32 1 96.81 236 ALA A CA 1
ATOM 1856 C C . ALA A 1 236 ? -7.535 -27.609 -2.855 1 96.81 236 ALA A C 1
ATOM 1858 O O . ALA A 1 236 ? -8.422 -27.328 -3.664 1 96.81 236 ALA A O 1
ATOM 1859 N N . ASN A 1 237 ? -7.41 -28.859 -2.363 1 94.88 237 ASN A N 1
ATOM 1860 C CA . ASN A 1 237 ? -8.227 -29.969 -2.834 1 94.88 237 ASN A CA 1
ATOM 1861 C C . ASN A 1 237 ? -9.695 -29.797 -2.455 1 94.88 237 ASN A C 1
ATOM 1863 O O . ASN A 1 237 ? -10.57 -30.438 -3.027 1 94.88 237 ASN A O 1
ATOM 1867 N N . ASP A 1 238 ? -9.984 -28.938 -1.517 1 93.06 238 ASP A N 1
ATOM 1868 C CA . ASP A 1 238 ? -11.344 -28.703 -1.044 1 93.06 238 ASP A CA 1
ATOM 1869 C C . ASP A 1 238 ? -11.867 -27.344 -1.526 1 93.06 238 ASP A C 1
ATOM 1871 O O . ASP A 1 238 ? -12.93 -26.891 -1.095 1 93.06 238 ASP A O 1
ATOM 1875 N N . ALA A 1 239 ? -11.062 -26.734 -2.342 1 91.31 239 ALA A N 1
ATOM 1876 C CA . ALA A 1 239 ? -11.484 -25.438 -2.861 1 91.31 239 ALA A CA 1
ATOM 1877 C C . ALA A 1 239 ? -12.758 -25.562 -3.691 1 91.31 239 ALA A C 1
ATOM 1879 O O . ALA A 1 239 ? -12.93 -26.531 -4.434 1 91.31 239 ALA A O 1
ATOM 1880 N N . VAL A 1 240 ? -13.703 -24.781 -3.455 1 79.81 240 VAL A N 1
ATOM 1881 C CA . VAL A 1 240 ? -14.969 -24.812 -4.184 1 79.81 240 VAL A CA 1
ATOM 1882 C C . VAL A 1 240 ? -15.258 -23.422 -4.762 1 79.81 240 VAL A C 1
ATOM 1884 O O . VAL A 1 240 ? -14.875 -22.406 -4.18 1 79.81 240 VAL A O 1
ATOM 1887 N N . GLN A 1 241 ? -15.68 -23.516 -5.91 1 68 241 GLN A N 1
ATOM 1888 C CA . GLN A 1 241 ? -16.25 -22.281 -6.43 1 68 241 GLN A CA 1
ATOM 1889 C C . GLN A 1 241 ? -17.688 -22.109 -5.977 1 68 241 GLN A C 1
ATOM 1891 O O . GLN A 1 241 ? -18.516 -23.016 -6.137 1 68 241 GLN A O 1
ATOM 1896 N N . THR A 1 242 ? -17.922 -21.406 -4.91 1 55.56 242 THR A N 1
ATOM 1897 C CA . THR A 1 242 ? -19.297 -21.281 -4.43 1 55.56 242 THR A CA 1
ATOM 1898 C C . THR A 1 242 ? -20.125 -20.469 -5.422 1 55.56 242 THR A C 1
ATOM 1900 O O . THR A 1 242 ? -21.281 -20.828 -5.695 1 55.56 242 THR A O 1
ATOM 1903 N N . SER A 1 243 ? -20.297 -19.031 -5.215 1 50.5 243 SER A N 1
ATOM 1904 C CA . SER A 1 243 ? -21.344 -18.172 -5.75 1 50.5 243 SER A CA 1
ATOM 1905 C C . SER A 1 243 ? -21.188 -17.969 -7.254 1 50.5 243 SER A C 1
ATOM 1907 O O . SER A 1 243 ? -20.156 -17.453 -7.699 1 50.5 243 SER A O 1
ATOM 1909 N N . PRO A 1 244 ? -22.188 -18.438 -8.031 1 45.44 244 PRO A N 1
ATOM 1910 C CA . PRO A 1 244 ? -22.766 -18.453 -9.375 1 45.44 244 PRO A CA 1
ATOM 1911 C C . PRO A 1 244 ? -22.844 -17.062 -10 1 45.44 244 PRO A C 1
ATOM 1913 O O . PRO A 1 244 ? -23.219 -16.922 -11.172 1 45.44 244 PRO A O 1
ATOM 1916 N N . ILE A 1 245 ? -23.203 -16.094 -9.281 1 46.91 245 ILE A N 1
ATOM 1917 C CA . ILE A 1 245 ? -23.531 -14.906 -10.07 1 46.91 245 ILE A CA 1
ATOM 1918 C C . ILE A 1 245 ? -22.469 -14.68 -11.141 1 46.91 245 ILE A C 1
ATOM 1920 O O . ILE A 1 245 ? -22.781 -14.359 -12.289 1 46.91 245 ILE A O 1
ATOM 1924 N N . LEU A 1 246 ? -21.188 -14.797 -10.766 1 46.59 246 LEU A N 1
ATOM 1925 C CA . LEU A 1 246 ? -20.156 -14.711 -11.789 1 46.59 246 LEU A CA 1
ATOM 1926 C C . LEU A 1 246 ? -20.266 -15.883 -12.758 1 46.59 246 LEU A C 1
ATOM 1928 O O . LEU A 1 246 ? -20.016 -15.719 -13.961 1 46.59 246 LEU A O 1
ATOM 1932 N N . ASP A 1 247 ? -20.422 -17.141 -12.312 1 44.66 247 ASP A N 1
ATOM 1933 C CA . ASP A 1 247 ? -20.891 -18.203 -13.195 1 44.66 247 ASP A CA 1
ATOM 1934 C C . ASP A 1 247 ? -22.188 -17.812 -13.891 1 44.66 247 ASP A C 1
ATOM 1936 O O . ASP A 1 247 ? -22.438 -18.188 -15.039 1 44.66 247 ASP A O 1
ATOM 1940 N N . ILE A 1 248 ? -23.031 -17.234 -13.289 1 43.38 248 ILE A N 1
ATOM 1941 C CA . ILE A 1 248 ? -24.312 -16.75 -13.773 1 43.38 248 ILE A CA 1
ATOM 1942 C C . ILE A 1 248 ? -24.094 -15.727 -14.883 1 43.38 248 ILE A C 1
ATOM 1944 O O . ILE A 1 248 ? -24.75 -15.789 -15.93 1 43.38 248 ILE A O 1
ATOM 1948 N N . LEU A 1 249 ? -23.281 -14.633 -14.508 1 45.91 249 LEU A N 1
ATOM 1949 C CA . LEU A 1 249 ? -23.078 -13.586 -15.5 1 45.91 249 LEU A CA 1
ATOM 1950 C C . LEU A 1 249 ? -22.219 -14.102 -16.656 1 45.91 249 LEU A C 1
ATOM 1952 O O . LEU A 1 249 ? -22.391 -13.672 -17.797 1 45.91 249 LEU A O 1
ATOM 1956 N N . GLN A 1 250 ? -21.188 -14.875 -16.438 1 41.91 250 GLN A N 1
ATOM 1957 C CA . GLN A 1 250 ? -20.359 -15.453 -17.5 1 41.91 250 GLN A CA 1
ATOM 1958 C C . GLN A 1 250 ? -21.188 -16.359 -18.406 1 41.91 250 GLN A C 1
ATOM 1960 O O . GLN A 1 250 ? -20.938 -16.438 -19.609 1 41.91 250 GLN A O 1
ATOM 1965 N N . GLY A 1 251 ? -21.984 -17.219 -17.875 1 40.94 251 GLY A N 1
ATOM 1966 C CA . GLY A 1 251 ? -22.859 -18 -18.75 1 40.94 251 GLY A CA 1
ATOM 1967 C C . GLY A 1 251 ? -23.766 -17.141 -19.609 1 40.94 251 GLY A C 1
ATOM 1968 O O . GLY A 1 251 ? -24.188 -17.562 -20.688 1 40.94 251 GLY A O 1
ATOM 1969 N N . ARG A 1 252 ? -24.172 -16.031 -19.094 1 40.56 252 ARG A N 1
ATOM 1970 C CA . ARG A 1 252 ? -25.047 -15.219 -19.938 1 40.56 252 ARG A CA 1
ATOM 1971 C C . ARG A 1 252 ? -24.234 -14.477 -21 1 40.56 252 ARG A C 1
ATOM 1973 O O . ARG A 1 252 ? -24.766 -14.141 -22.062 1 40.56 252 ARG A O 1
ATOM 1980 N N . HIS A 1 253 ? -23.031 -14.07 -20.75 1 40.75 253 HIS A N 1
ATOM 1981 C CA . HIS A 1 253 ? -22.234 -13.453 -21.812 1 40.75 253 HIS A CA 1
ATOM 1982 C C . HIS A 1 253 ? -21.969 -14.438 -22.938 1 40.75 253 HIS A C 1
ATOM 1984 O O . HIS A 1 253 ? -21.844 -14.031 -24.109 1 40.75 253 HIS A O 1
ATOM 1990 N N . ASP A 1 254 ? -21.719 -15.688 -22.719 1 37.38 254 ASP A N 1
ATOM 1991 C CA . ASP A 1 254 ? -21.688 -16.578 -23.875 1 37.38 254 ASP A CA 1
ATOM 1992 C C . ASP A 1 254 ? -23.016 -16.531 -24.625 1 37.38 254 ASP A C 1
ATOM 1994 O O . ASP A 1 254 ? -23.047 -16.609 -25.859 1 37.38 254 ASP A O 1
ATOM 1998 N N . LYS A 1 255 ? -24.109 -16.328 -23.969 1 36.03 255 LYS A N 1
ATOM 1999 C CA . LYS A 1 255 ? -25.375 -16.203 -24.688 1 36.03 255 LYS A CA 1
ATOM 2000 C C . LYS A 1 255 ? -25.531 -14.82 -25.297 1 36.03 255 LYS A C 1
ATOM 2002 O O . LYS A 1 255 ? -26.062 -14.672 -26.391 1 36.03 255 LYS A O 1
ATOM 2007 N N . LEU A 1 256 ? -25.078 -13.766 -24.641 1 36.16 256 LEU A N 1
ATOM 2008 C CA . LEU A 1 256 ? -25.234 -12.469 -25.281 1 36.16 256 LEU A CA 1
ATOM 2009 C C . LEU A 1 256 ? -24.25 -12.312 -26.438 1 36.16 256 LEU A C 1
ATOM 2011 O O . LEU A 1 256 ? -24.594 -11.75 -27.484 1 36.16 256 LEU A O 1
ATOM 2015 N N . TYR A 1 257 ? -23 -12.75 -26.375 1 34.56 257 TYR A N 1
ATOM 2016 C CA . TYR A 1 257 ? -22.203 -12.789 -27.594 1 34.56 257 TYR A CA 1
ATOM 2017 C C . TYR A 1 257 ? -22.812 -13.734 -28.609 1 34.56 257 TYR A C 1
ATOM 2019 O O . TYR A 1 257 ? -22.734 -13.484 -29.812 1 34.56 257 TYR A O 1
ATOM 2027 N N . SER A 1 258 ? -23.438 -14.789 -28.188 1 35.22 258 SER A N 1
ATOM 2028 C CA . SER A 1 258 ? -24.094 -15.594 -29.219 1 35.22 258 SER A CA 1
ATOM 2029 C C . SER A 1 258 ? -25.25 -14.844 -29.859 1 35.22 258 SER A C 1
ATOM 2031 O O . SER A 1 258 ? -25.516 -14.992 -31.062 1 35.22 258 SER A O 1
ATOM 2033 N N . ARG A 1 259 ? -26 -14.078 -29.094 1 34.56 259 ARG A N 1
ATOM 2034 C CA . ARG A 1 259 ? -27.094 -13.391 -29.766 1 34.56 259 ARG A CA 1
ATOM 2035 C C . ARG A 1 259 ? -26.594 -12.234 -30.625 1 34.56 259 ARG A C 1
ATOM 2037 O O . ARG A 1 259 ? -27.188 -11.898 -31.641 1 34.56 259 ARG A O 1
ATOM 2044 N N . LEU A 1 260 ? -25.609 -11.484 -30.172 1 34.25 260 LEU A N 1
ATOM 2045 C CA . LEU A 1 260 ? -25.219 -10.383 -31.047 1 34.25 260 LEU A CA 1
ATOM 2046 C C . LEU A 1 260 ? -24.547 -10.906 -32.312 1 34.25 260 LEU A C 1
ATOM 2048 O O . LEU A 1 260 ? -24.625 -10.258 -33.375 1 34.25 260 LEU A O 1
ATOM 2052 N N . PHE A 1 261 ? -23.859 -12.016 -32.312 1 34.38 261 PHE A N 1
ATOM 2053 C CA . PHE A 1 261 ? -23.359 -12.492 -33.594 1 34.38 261 PHE A CA 1
ATOM 2054 C C . PHE A 1 261 ? -24.406 -13.32 -34.312 1 34.38 261 PHE A C 1
ATOM 2056 O O . PHE A 1 261 ? -24.172 -13.766 -35.438 1 34.38 261 PHE A O 1
ATOM 2063 N N . ASN A 1 262 ? -25.422 -13.844 -33.625 1 33.53 262 ASN A N 1
ATOM 2064 C CA . ASN A 1 262 ? -26.391 -14.523 -34.469 1 33.53 262 ASN A CA 1
ATOM 2065 C C . ASN A 1 262 ? -27.406 -13.539 -35.062 1 33.53 262 ASN A C 1
ATOM 2067 O O . ASN A 1 262 ? -28.359 -13.953 -35.719 1 33.53 262 ASN A O 1
ATOM 2071 N N . SER A 1 263 ? -27.328 -12.258 -34.75 1 27.58 263 SER A N 1
ATOM 2072 C CA . SER A 1 263 ? -28.141 -11.5 -35.688 1 27.58 263 SER A CA 1
ATOM 2073 C C . SER A 1 263 ? -27.312 -11.062 -36.906 1 27.58 263 SER A C 1
ATOM 2075 O O . SER A 1 263 ? -26.094 -10.891 -36.812 1 27.58 263 SER A O 1
ATOM 2077 N N . MET B 1 1 ? -6.793 -29.125 26.172 1 24.52 1 MET B N 1
ATOM 2078 C CA . MET B 1 1 ? -6.027 -27.891 26.172 1 24.52 1 MET B CA 1
ATOM 2079 C C . MET B 1 1 ? -6.32 -27.062 24.922 1 24.52 1 MET B C 1
ATOM 2081 O O . MET B 1 1 ? -6.121 -27.531 23.812 1 24.52 1 MET B O 1
ATOM 2085 N N . ASN B 1 2 ? -7.363 -26.25 24.969 1 26.16 2 ASN B N 1
ATOM 2086 C CA . ASN B 1 2 ? -8.062 -25.484 23.953 1 26.16 2 ASN B CA 1
ATOM 2087 C C . ASN B 1 2 ? -7.133 -24.484 23.266 1 26.16 2 ASN B C 1
ATOM 2089 O O . ASN B 1 2 ? -6.625 -23.562 23.906 1 26.16 2 ASN B O 1
ATOM 2093 N N . ASN B 1 3 ? -6.094 -24.984 22.578 1 29.27 3 ASN B N 1
ATOM 2094 C CA . ASN B 1 3 ? -5.148 -24.188 21.797 1 29.27 3 ASN B CA 1
ATOM 2095 C C . ASN B 1 3 ? -5.848 -23.047 21.062 1 29.27 3 ASN B C 1
ATOM 2097 O O . ASN B 1 3 ? -6.484 -23.266 20.031 1 29.27 3 ASN B O 1
ATOM 2101 N N . SER B 1 4 ? -6.57 -22.234 21.844 1 30.64 4 SER B N 1
ATOM 2102 C CA . SER B 1 4 ? -7.125 -20.969 21.391 1 30.64 4 SER B CA 1
ATOM 2103 C C . SER B 1 4 ? -6.121 -20.203 20.531 1 30.64 4 SER B C 1
ATOM 2105 O O . SER B 1 4 ? -5.152 -19.641 21.047 1 30.64 4 SER B O 1
ATOM 2107 N N . ALA B 1 5 ? -5.648 -20.797 19.531 1 32.25 5 ALA B N 1
ATOM 2108 C CA . ALA B 1 5 ? -4.855 -20.047 18.562 1 32.25 5 ALA B CA 1
ATOM 2109 C C . ALA B 1 5 ? -5.359 -18.609 18.438 1 32.25 5 ALA B C 1
ATOM 2111 O O . ALA B 1 5 ? -6.508 -18.391 18.047 1 32.25 5 ALA B O 1
ATOM 2112 N N . THR B 1 6 ? -5.082 -17.75 19.344 1 34.34 6 THR B N 1
ATOM 2113 C CA . THR B 1 6 ? -5.207 -16.312 19.188 1 34.34 6 THR B CA 1
ATOM 2114 C C . THR B 1 6 ? -5.008 -15.891 17.734 1 34.34 6 THR B C 1
ATOM 2116 O O . THR B 1 6 ? -3.893 -15.953 17.219 1 34.34 6 THR B O 1
ATOM 2119 N N . GLN B 1 7 ? -5.711 -16.422 16.844 1 36.62 7 GLN B N 1
ATOM 2120 C CA . GLN B 1 7 ? -5.699 -15.969 15.453 1 36.62 7 GLN B CA 1
ATOM 2121 C C . GLN B 1 7 ? -5.551 -14.453 15.375 1 36.62 7 GLN B C 1
ATOM 2123 O O . GLN B 1 7 ? -6.43 -13.719 15.812 1 36.62 7 GLN B O 1
ATOM 2128 N N . LYS B 1 8 ? -4.426 -13.883 15.594 1 42 8 LYS B N 1
ATOM 2129 C CA . LYS B 1 8 ? -4.129 -12.453 15.531 1 42 8 LYS B CA 1
ATOM 2130 C C . LYS B 1 8 ? -4.613 -11.852 14.211 1 42 8 LYS B C 1
ATOM 2132 O O . LYS B 1 8 ? -4.168 -12.25 13.141 1 42 8 LYS B O 1
ATOM 2137 N N . ASN B 1 9 ? -5.941 -11.578 14.039 1 49.09 9 ASN B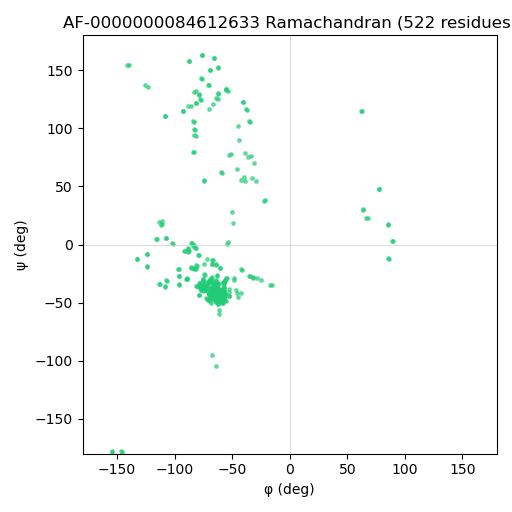 N 1
ATOM 2138 C CA . ASN B 1 9 ? -6.641 -10.812 13.008 1 49.09 9 ASN B CA 1
ATOM 2139 C C . ASN B 1 9 ? -5.805 -9.625 12.531 1 49.09 9 ASN B C 1
ATOM 2141 O O . ASN B 1 9 ? -5.152 -8.953 13.328 1 49.09 9 ASN B O 1
ATOM 2145 N N . ILE B 1 10 ? -5.266 -9.781 11.336 1 59.72 10 ILE B N 1
ATOM 2146 C CA . ILE B 1 10 ? -4.695 -8.547 10.812 1 59.72 10 ILE B CA 1
ATOM 2147 C C . ILE B 1 10 ? -5.578 -7.363 11.203 1 59.72 10 ILE B C 1
ATOM 2149 O O . ILE B 1 10 ? -6.77 -7.34 10.891 1 59.72 10 ILE B O 1
ATOM 2153 N N . ASN B 1 11 ? -4.969 -6.457 12.031 1 77.81 11 ASN B N 1
ATOM 2154 C CA . ASN B 1 11 ? -5.75 -5.414 12.688 1 77.81 11 ASN B CA 1
ATOM 2155 C C . ASN B 1 11 ? -6.113 -4.293 11.727 1 77.81 11 ASN B C 1
ATOM 2157 O O . ASN B 1 11 ? -5.598 -4.238 10.609 1 77.81 11 ASN B O 1
ATOM 2161 N N . LYS B 1 12 ? -7.223 -3.795 11.867 1 87.31 12 LYS B N 1
ATOM 2162 C CA . LYS B 1 12 ? -7.773 -2.66 11.133 1 87.31 12 LYS B CA 1
ATOM 2163 C C . LYS B 1 12 ? -6.688 -1.641 10.797 1 87.31 12 LYS B C 1
ATOM 2165 O O . LYS B 1 12 ? -6.73 -1.009 9.742 1 87.31 12 LYS B O 1
ATOM 2170 N N . GLU B 1 13 ? -5.672 -1.601 11.602 1 91.12 13 GLU B N 1
ATOM 2171 C CA . GLU B 1 13 ? -4.57 -0.672 11.367 1 91.12 13 GLU B CA 1
ATOM 2172 C C . GLU B 1 13 ? -3.754 -1.08 10.148 1 91.12 13 GLU B C 1
ATOM 2174 O O . GLU B 1 13 ? -3.42 -0.241 9.305 1 91.12 13 GLU B O 1
ATOM 2179 N N . ASP B 1 14 ? -3.496 -2.41 10.023 1 93.62 14 ASP B N 1
ATOM 2180 C CA . ASP B 1 14 ? -2.756 -2.902 8.867 1 93.62 14 ASP B CA 1
ATOM 2181 C C . ASP B 1 14 ? -3.514 -2.627 7.57 1 93.62 14 ASP B C 1
ATOM 2183 O O . ASP B 1 14 ? -2.922 -2.203 6.574 1 93.62 14 ASP B O 1
ATOM 2187 N N . TRP B 1 15 ? -4.793 -2.846 7.641 1 95.31 15 TRP B N 1
ATOM 2188 C CA . TRP B 1 15 ? -5.652 -2.627 6.48 1 95.31 15 TRP B CA 1
ATOM 2189 C C . TRP B 1 15 ? -5.59 -1.173 6.023 1 95.31 15 TRP B C 1
ATOM 2191 O O . TRP B 1 15 ? -5.383 -0.896 4.84 1 95.31 15 TRP B O 1
ATOM 2201 N N . LEU B 1 16 ? -5.645 -0.26 6.953 1 94.19 16 LEU B N 1
ATOM 2202 C CA . LEU B 1 16 ? -5.578 1.168 6.66 1 94.19 16 LEU B CA 1
ATOM 2203 C C . LEU B 1 16 ? -4.215 1.546 6.09 1 94.19 16 LEU B C 1
ATOM 2205 O O . LEU B 1 16 ? -4.129 2.357 5.164 1 94.19 16 LEU B O 1
ATOM 2209 N N . LEU B 1 17 ? -3.189 0.964 6.621 1 96 17 LEU B N 1
ATOM 2210 C CA . LEU B 1 17 ? -1.84 1.253 6.148 1 96 17 LEU B CA 1
ATOM 2211 C C . LEU B 1 17 ? -1.658 0.791 4.707 1 96 17 LEU B C 1
ATOM 2213 O O . LEU B 1 17 ? -0.958 1.439 3.926 1 96 17 LEU B O 1
ATOM 2217 N N . TRP B 1 18 ? -2.309 -0.375 4.363 1 96.69 18 TRP B N 1
ATOM 2218 C CA . TRP B 1 18 ? -2.258 -0.827 2.979 1 96.69 18 TRP B CA 1
ATOM 2219 C C . TRP B 1 18 ? -2.994 0.144 2.061 1 96.69 18 TRP B C 1
ATOM 2221 O O . TRP B 1 18 ? -2.547 0.415 0.945 1 96.69 18 TRP B O 1
ATOM 2231 N N . GLN B 1 19 ? -4.102 0.715 2.506 1 96.19 19 GLN B N 1
ATOM 2232 C CA . GLN B 1 19 ? -4.828 1.71 1.725 1 96.19 19 GLN B CA 1
ATOM 2233 C C . GLN B 1 19 ? -3.977 2.957 1.498 1 96.19 19 GLN B C 1
ATOM 2235 O O . GLN B 1 19 ? -3.893 3.463 0.376 1 96.19 19 GLN B O 1
ATOM 2240 N N . PHE B 1 20 ? -3.289 3.379 2.547 1 95.12 20 PHE B N 1
ATOM 2241 C CA . PHE B 1 20 ? -2.512 4.609 2.475 1 95.12 20 PHE B CA 1
ATOM 2242 C C . PHE B 1 20 ? -1.245 4.402 1.652 1 95.12 20 PHE B C 1
ATOM 2244 O O . PHE B 1 20 ? -0.725 5.352 1.058 1 95.12 20 PHE B O 1
ATOM 2251 N N . ALA B 1 21 ? -0.777 3.16 1.599 1 95.44 21 ALA B N 1
ATOM 2252 C CA . ALA B 1 21 ? 0.444 2.865 0.853 1 95.44 21 ALA B CA 1
ATOM 2253 C C . ALA B 1 21 ? 0.162 2.766 -0.644 1 95.44 21 ALA B C 1
ATOM 2255 O O . ALA B 1 21 ? 1.09 2.699 -1.454 1 95.44 21 ALA B O 1
ATOM 2256 N N . ASP B 1 22 ? -1.086 2.77 -1.015 1 94.69 22 ASP B N 1
ATOM 2257 C CA . ASP B 1 22 ? -1.478 2.627 -2.414 1 94.69 22 ASP B CA 1
ATOM 2258 C C . ASP B 1 22 ? -1.274 3.934 -3.178 1 94.69 22 ASP B C 1
ATOM 2260 O O . ASP B 1 22 ? -1.861 4.961 -2.83 1 94.69 22 ASP B O 1
ATOM 2264 N N . SER B 1 23 ? -0.517 3.865 -4.25 1 91.75 23 SER B N 1
ATOM 2265 C CA . SER B 1 23 ? -0.227 5.055 -5.047 1 91.75 23 SER B CA 1
ATOM 2266 C C . SER B 1 23 ? -1.483 5.578 -5.73 1 91.75 23 SER B C 1
ATOM 2268 O O . SER B 1 23 ? -1.509 6.719 -6.203 1 91.75 23 SER B O 1
ATOM 2270 N N . ALA B 1 24 ? -2.51 4.785 -5.727 1 88.06 24 ALA B N 1
ATOM 2271 C CA . ALA B 1 24 ? -3.756 5.211 -6.355 1 88.06 24 ALA B CA 1
ATOM 2272 C C . ALA B 1 24 ? -4.645 5.961 -5.367 1 88.06 24 ALA B C 1
ATOM 2274 O O . ALA B 1 24 ? -5.734 6.41 -5.719 1 88.06 24 ALA B O 1
ATOM 2275 N N . LEU B 1 25 ? -4.172 6.043 -4.098 1 91.12 25 LEU B N 1
ATOM 2276 C CA . LEU B 1 25 ? -4.926 6.832 -3.135 1 91.12 25 LEU B CA 1
ATOM 2277 C C . LEU B 1 25 ? -5.125 8.258 -3.637 1 91.12 25 LEU B C 1
ATOM 2279 O O . LEU B 1 25 ? -4.191 8.875 -4.16 1 91.12 25 LEU B O 1
ATOM 2283 N N . PRO B 1 26 ? -6.301 8.75 -3.537 1 88.31 26 PRO B N 1
ATOM 2284 C CA . PRO B 1 26 ? -6.586 10.062 -4.129 1 88.31 26 PRO B CA 1
ATOM 2285 C C . PRO B 1 26 ? -6 11.211 -3.32 1 88.31 26 PRO B C 1
ATOM 2287 O O . PRO B 1 26 ? -6.742 12.07 -2.828 1 88.31 26 PRO B O 1
ATOM 2290 N N . THR B 1 27 ? -4.754 11.305 -3.016 1 84.19 27 THR B N 1
ATOM 2291 C CA . THR B 1 27 ? -4.09 12.352 -2.248 1 84.19 27 THR B CA 1
ATOM 2292 C C . THR B 1 27 ? -3.133 13.148 -3.131 1 84.19 27 THR B C 1
ATOM 2294 O O . THR B 1 27 ? -2.438 14.047 -2.652 1 84.19 27 THR B O 1
ATOM 2297 N N . GLY B 1 28 ? -3.238 13.141 -4.305 1 63.62 28 GLY B N 1
ATOM 2298 C CA . GLY B 1 28 ? -2.348 13.891 -5.18 1 63.62 28 GLY B CA 1
ATOM 2299 C C . GLY B 1 28 ? -0.902 13.438 -5.082 1 63.62 28 GLY B C 1
ATOM 2300 O O . GLY B 1 28 ? -0.485 12.891 -4.062 1 63.62 28 GLY B O 1
ATOM 2301 N N . GLY B 1 29 ? -0.311 12.914 -6.047 1 58.34 29 GLY B N 1
ATOM 2302 C CA . GLY B 1 29 ? 1.03 12.367 -6.176 1 58.34 29 GLY B CA 1
ATOM 2303 C C . GLY B 1 29 ? 2.086 13.203 -5.48 1 58.34 29 GLY B C 1
ATOM 2304 O O . GLY B 1 29 ? 1.919 14.414 -5.32 1 58.34 29 GLY B O 1
ATOM 2305 N N . PHE B 1 30 ? 2.883 12.641 -4.512 1 56.66 30 PHE B N 1
ATOM 2306 C CA . PHE B 1 30 ? 4.043 13.266 -3.883 1 56.66 30 PHE B CA 1
ATOM 2307 C C . PHE B 1 30 ? 4.922 13.945 -4.926 1 56.66 30 PHE B C 1
ATOM 2309 O O . PHE B 1 30 ? 5.172 13.383 -5.992 1 56.66 30 PHE B O 1
ATOM 2316 N N . VAL B 1 31 ? 4.891 15.281 -5.094 1 49.41 31 VAL B N 1
ATOM 2317 C CA . VAL B 1 31 ? 5.688 16.156 -5.945 1 49.41 31 VAL B CA 1
ATOM 2318 C C . VAL B 1 31 ? 7.172 15.852 -5.762 1 49.41 31 VAL B C 1
ATOM 2320 O O . VAL B 1 31 ? 7.887 16.609 -5.094 1 49.41 31 VAL B O 1
ATOM 2323 N N . ALA B 1 32 ? 7.664 14.711 -5.238 1 53.19 32 ALA B N 1
ATOM 2324 C CA . ALA B 1 32 ? 9.086 14.523 -4.961 1 53.19 32 ALA B CA 1
ATOM 2325 C C . ALA B 1 32 ? 9.93 14.797 -6.203 1 53.19 32 ALA B C 1
ATOM 2327 O O . ALA B 1 32 ? 11.156 14.852 -6.129 1 53.19 32 ALA B O 1
ATOM 2328 N N . SER B 1 33 ? 9.312 15.172 -7.348 1 59.81 33 SER B N 1
ATOM 2329 C CA . SER B 1 33 ? 10.016 15.156 -8.625 1 59.81 33 SER B CA 1
ATOM 2330 C C . SER B 1 33 ? 11.008 16.312 -8.727 1 59.81 33 SER B C 1
ATOM 2332 O O . SER B 1 33 ? 12.078 16.172 -9.312 1 59.81 33 SER B O 1
ATOM 2334 N N . SER B 1 34 ? 10.844 17.25 -7.906 1 61.38 34 SER B N 1
ATOM 2335 C CA . SER B 1 34 ? 11.625 18.422 -8.266 1 61.38 34 SER B CA 1
ATOM 2336 C C . SER B 1 34 ? 13.078 18.281 -7.832 1 61.38 34 SER B C 1
ATOM 2338 O O . SER B 1 34 ? 13.992 18.578 -8.602 1 61.38 34 SER B O 1
ATOM 2340 N N . GLY B 1 35 ? 13.289 17.688 -6.77 1 76.12 35 GLY B N 1
ATOM 2341 C CA . GLY B 1 35 ? 14.656 17.578 -6.289 1 76.12 35 GLY B CA 1
ATOM 2342 C C . GLY B 1 35 ? 15.492 16.594 -7.094 1 76.12 35 GLY B C 1
ATOM 2343 O O . GLY B 1 35 ? 16.656 16.875 -7.406 1 76.12 35 GLY B O 1
ATOM 2344 N N . LEU B 1 36 ? 14.875 15.602 -7.586 1 86.19 36 LEU B N 1
ATOM 2345 C CA . LEU B 1 36 ? 15.617 14.594 -8.336 1 86.19 36 LEU B CA 1
ATOM 2346 C C . LEU B 1 36 ? 15.938 15.078 -9.742 1 86.19 36 LEU B C 1
ATOM 2348 O O . LEU B 1 36 ? 17.031 14.828 -10.258 1 86.19 36 LEU B O 1
ATOM 2352 N N . GLU B 1 37 ? 15 15.805 -10.32 1 85 37 GLU B N 1
ATOM 2353 C CA . GLU B 1 37 ? 15.227 16.359 -11.648 1 85 37 GLU B CA 1
ATOM 2354 C C . GLU B 1 37 ? 16.438 17.297 -11.656 1 85 37 GLU B C 1
ATOM 2356 O O . GLU B 1 37 ? 17.297 17.203 -12.539 1 85 37 GLU B O 1
ATOM 2361 N N . VAL B 1 38 ? 16.453 18.109 -10.688 1 83 38 VAL B N 1
ATOM 2362 C CA . VAL B 1 38 ? 17.562 19.047 -10.562 1 83 38 VAL B CA 1
ATOM 2363 C C . VAL B 1 38 ? 18.859 18.297 -10.305 1 83 38 VAL B C 1
ATOM 2365 O O . VAL B 1 38 ? 19.906 18.641 -10.875 1 83 38 VAL B O 1
ATOM 2368 N N . ALA B 1 39 ? 18.828 17.281 -9.5 1 87.69 39 ALA B N 1
ATOM 2369 C CA . ALA B 1 39 ? 20.016 16.484 -9.18 1 87.69 39 ALA B CA 1
ATOM 2370 C C . ALA B 1 39 ? 20.562 15.789 -10.422 1 87.69 39 ALA B C 1
ATOM 2372 O O . ALA B 1 39 ? 21.781 15.688 -10.594 1 87.69 39 ALA B O 1
ATOM 2373 N N . VAL B 1 40 ? 19.672 15.359 -11.273 1 88.88 40 VAL B N 1
ATOM 2374 C CA . VAL B 1 40 ? 20.062 14.695 -12.508 1 88.88 40 VAL B CA 1
ATOM 2375 C C . VAL B 1 40 ? 20.656 15.711 -13.484 1 88.88 40 VAL B C 1
ATOM 2377 O O . VAL B 1 40 ? 21.719 15.492 -14.055 1 88.88 40 VAL B O 1
ATOM 2380 N N . GLN B 1 41 ? 19.984 16.812 -13.625 1 86.94 41 GLN B N 1
ATOM 2381 C CA . GLN B 1 41 ? 20.406 17.844 -14.555 1 86.94 41 GLN B CA 1
ATOM 2382 C C . GLN B 1 41 ? 21.75 18.438 -14.148 1 86.94 41 GLN B C 1
ATOM 2384 O O . GLN B 1 41 ? 22.562 18.812 -15 1 86.94 41 GLN B O 1
ATOM 2389 N N . SER B 1 42 ? 22.062 18.484 -12.891 1 87.56 42 SER B N 1
ATOM 2390 C CA . SER B 1 42 ? 23.297 19.062 -12.367 1 87.56 42 SER B CA 1
ATOM 2391 C C . SER B 1 42 ? 24.406 18.016 -12.32 1 87.56 42 SER B C 1
ATOM 2393 O O . SER B 1 42 ? 25.531 18.312 -11.891 1 87.56 42 SER B O 1
ATOM 2395 N N . GLY B 1 43 ? 24.062 16.766 -12.625 1 88 43 GLY B N 1
ATOM 2396 C CA . GLY B 1 43 ? 25.078 15.719 -12.703 1 88 43 GLY B CA 1
ATOM 2397 C C . GLY B 1 43 ? 25.312 15.031 -11.375 1 88 43 GLY B C 1
ATOM 2398 O O . GLY B 1 43 ? 26.188 14.172 -11.266 1 88 43 GLY B O 1
ATOM 2399 N N . TYR B 1 44 ? 24.562 15.422 -10.414 1 88.19 44 TYR B N 1
ATOM 2400 C CA . TYR B 1 44 ? 24.719 14.797 -9.102 1 88.19 44 TYR B CA 1
ATOM 2401 C C . TYR B 1 44 ? 24.234 13.352 -9.125 1 88.19 44 TYR B C 1
ATOM 2403 O O . TYR B 1 44 ? 24.797 12.492 -8.445 1 88.19 44 TYR B O 1
ATOM 2411 N N . VAL B 1 45 ? 23.203 13.109 -9.828 1 92.44 45 VAL B N 1
ATOM 2412 C CA . VAL B 1 45 ? 22.719 11.75 -10.047 1 92.44 45 VAL B CA 1
ATOM 2413 C C . VAL B 1 45 ? 23 11.328 -11.492 1 92.44 45 VAL B C 1
ATOM 2415 O O . VAL B 1 45 ? 22.422 11.891 -12.43 1 92.44 45 VAL B O 1
ATOM 2418 N N . LYS B 1 46 ? 23.906 10.406 -11.633 1 91.06 46 LYS B N 1
ATOM 2419 C CA . LYS B 1 46 ? 24.312 10.031 -12.977 1 91.06 46 LYS B CA 1
ATOM 2420 C C . LYS B 1 46 ? 24.328 8.516 -13.148 1 91.06 46 LYS B C 1
ATOM 2422 O O . LYS B 1 46 ? 24.516 8.008 -14.258 1 91.06 46 LYS B O 1
ATOM 2427 N N . ASP B 1 47 ? 24.234 7.828 -12.062 1 91 47 ASP B N 1
ATOM 2428 C CA . ASP B 1 47 ? 24.234 6.367 -12.078 1 91 47 ASP B CA 1
ATOM 2429 C C . ASP B 1 47 ? 23.516 5.805 -10.859 1 91 47 ASP B C 1
ATOM 2431 O O . ASP B 1 47 ? 22.953 6.559 -10.062 1 91 47 ASP B O 1
ATOM 2435 N N . ASN B 1 48 ? 23.484 4.461 -10.742 1 91.19 48 ASN B N 1
ATOM 2436 C CA . ASN B 1 48 ? 22.766 3.805 -9.656 1 91.19 48 ASN B CA 1
ATOM 2437 C C . ASN B 1 48 ? 23.344 4.176 -8.297 1 91.19 48 ASN B C 1
ATOM 2439 O O . ASN B 1 48 ? 22.609 4.418 -7.344 1 91.19 48 ASN B O 1
ATOM 2443 N N . ASN B 1 49 ? 24.625 4.211 -8.258 1 92.5 49 ASN B N 1
ATOM 2444 C CA . ASN B 1 49 ? 25.281 4.531 -6.992 1 92.5 49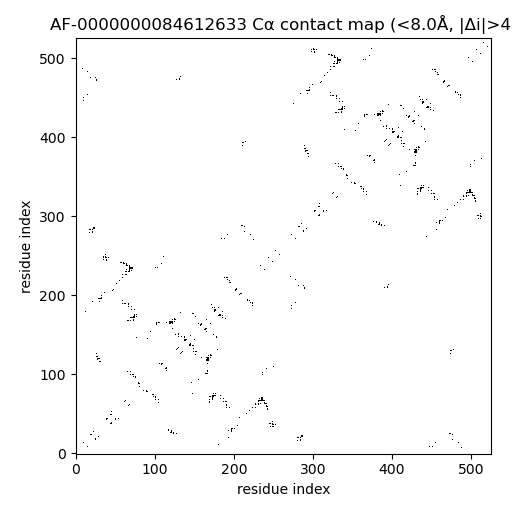 ASN B CA 1
ATOM 2445 C C . ASN B 1 49 ? 24.953 5.949 -6.535 1 92.5 49 ASN B C 1
ATOM 2447 O O . ASN B 1 49 ? 24.656 6.176 -5.363 1 92.5 49 ASN B O 1
ATOM 2451 N N . SER B 1 50 ? 25.047 6.91 -7.477 1 93.25 50 SER B N 1
ATOM 2452 C CA . SER B 1 50 ? 24.734 8.289 -7.129 1 93.25 50 SER B CA 1
ATOM 2453 C C . SER B 1 50 ? 23.25 8.469 -6.805 1 93.25 50 SER B C 1
ATOM 2455 O O . SER B 1 50 ? 22.891 9.328 -6.008 1 93.25 50 SER B O 1
ATOM 2457 N N . LEU B 1 51 ? 22.406 7.656 -7.383 1 94.31 51 LEU B N 1
ATOM 2458 C CA . LEU B 1 51 ? 20.984 7.676 -7.043 1 94.31 51 LEU B CA 1
ATOM 2459 C C . LEU B 1 51 ? 20.766 7.215 -5.605 1 94.31 51 LEU B C 1
ATOM 2461 O O . LEU B 1 51 ? 19.984 7.824 -4.867 1 94.31 51 LEU B O 1
ATOM 2465 N N . LEU B 1 52 ? 21.5 6.16 -5.223 1 94.44 52 LEU B N 1
ATOM 2466 C CA . LEU B 1 52 ? 21.375 5.641 -3.865 1 94.44 52 LEU B CA 1
ATOM 2467 C C . LEU B 1 52 ? 21.828 6.672 -2.844 1 94.44 52 LEU B C 1
ATOM 2469 O O . LEU B 1 52 ? 21.203 6.84 -1.797 1 94.44 52 LEU B O 1
ATOM 2473 N N . ILE B 1 53 ? 22.859 7.348 -3.174 1 93.25 53 ILE B N 1
ATOM 2474 C CA . ILE B 1 53 ? 23.375 8.391 -2.291 1 93.25 53 ILE B CA 1
ATOM 2475 C C . ILE B 1 53 ? 22.359 9.523 -2.174 1 93.25 53 ILE B C 1
ATOM 2477 O O . ILE B 1 53 ? 22.078 10.008 -1.074 1 93.25 53 ILE B O 1
ATOM 2481 N N . PHE B 1 54 ? 21.812 9.867 -3.301 1 92.62 54 PHE B N 1
ATOM 2482 C CA . PHE B 1 54 ? 20.781 10.906 -3.326 1 92.62 54 PHE B CA 1
ATOM 2483 C C . PHE B 1 54 ? 19.594 10.508 -2.467 1 92.62 54 PHE B C 1
ATOM 2485 O O . PHE B 1 54 ? 19.094 11.312 -1.676 1 92.62 54 PHE B O 1
ATOM 2492 N N . LEU B 1 55 ? 19.172 9.281 -2.6 1 94.38 55 LEU B N 1
ATOM 2493 C CA . LEU B 1 55 ? 18 8.797 -1.874 1 94.38 55 LEU B CA 1
ATOM 2494 C C . LEU B 1 55 ? 18.266 8.766 -0.373 1 94.38 55 LEU B C 1
ATOM 2496 O O . LEU B 1 55 ? 17.438 9.227 0.419 1 94.38 55 LEU B O 1
ATOM 2500 N N . SER B 1 56 ? 19.391 8.227 0.007 1 94.75 56 SER B N 1
ATOM 2501 C CA . SER B 1 56 ? 19.734 8.148 1.421 1 94.75 56 SER B CA 1
ATOM 2502 C C . SER B 1 56 ? 19.781 9.539 2.053 1 94.75 56 SER B C 1
ATOM 2504 O O . SER B 1 56 ? 19.219 9.758 3.129 1 94.75 56 SER B O 1
ATOM 2506 N N . SER B 1 57 ? 20.359 10.469 1.365 1 92.38 57 SER B N 1
ATOM 2507 C CA . SER B 1 57 ? 20.484 11.836 1.863 1 92.38 57 SER B CA 1
ATO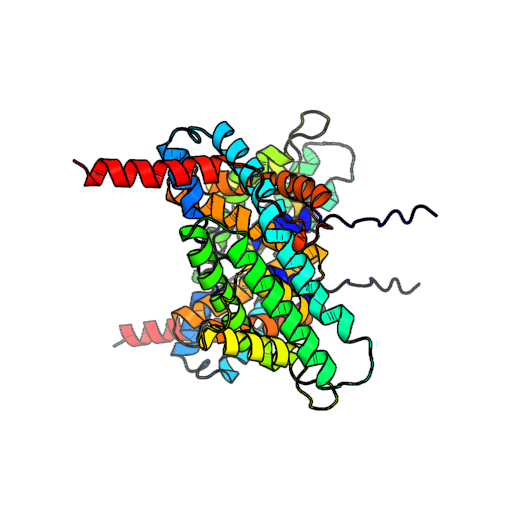M 2508 C C . SER B 1 57 ? 19.141 12.539 1.902 1 92.38 57 SER B C 1
ATOM 2510 O O . SER B 1 57 ? 18.844 13.273 2.844 1 92.38 57 SER B O 1
ATOM 2512 N N . SER B 1 58 ? 18.359 12.336 0.825 1 92.25 58 SER B N 1
ATOM 2513 C CA . SER B 1 58 ? 17.047 12.977 0.741 1 92.25 58 SER B CA 1
ATOM 2514 C C . SER B 1 58 ? 16.109 12.461 1.828 1 92.25 58 SER B C 1
ATOM 2516 O O . SER B 1 58 ? 15.359 13.234 2.422 1 92.25 58 SER B O 1
ATOM 2518 N N . ILE B 1 59 ? 16.188 11.172 2.08 1 94.44 59 ILE B N 1
ATOM 2519 C CA . ILE B 1 59 ? 15.359 10.57 3.113 1 94.44 59 ILE B CA 1
ATOM 2520 C C . ILE B 1 59 ? 15.758 11.109 4.48 1 94.44 59 ILE B C 1
ATOM 2522 O O . ILE B 1 59 ? 14.898 11.484 5.285 1 94.44 59 ILE B O 1
ATOM 2526 N N . GLU B 1 60 ? 17.016 11.148 4.727 1 93.69 60 GLU B N 1
ATOM 2527 C CA . GLU B 1 60 ? 17.5 11.68 6 1 93.69 60 GLU B CA 1
ATOM 2528 C C . GLU B 1 60 ? 17.094 13.141 6.176 1 93.69 60 GLU B C 1
ATOM 2530 O O . GLU B 1 60 ? 16.625 13.539 7.242 1 93.69 60 GLU B O 1
ATOM 2535 N N . ASN B 1 61 ? 17.25 13.922 5.137 1 91.88 61 ASN B N 1
ATOM 2536 C CA . ASN B 1 61 ? 16.875 15.336 5.191 1 91.88 61 ASN B CA 1
ATOM 2537 C C . ASN B 1 61 ? 15.383 15.508 5.484 1 91.88 61 ASN B C 1
ATOM 2539 O O . ASN B 1 61 ? 15 16.344 6.297 1 91.88 61 ASN B O 1
ATOM 2543 N N . TYR B 1 62 ? 14.609 14.75 4.793 1 93 62 TYR B N 1
ATOM 2544 C CA . TYR B 1 62 ? 13.172 14.836 4.992 1 93 62 TYR B CA 1
ATOM 2545 C C . TYR B 1 62 ? 12.781 14.391 6.398 1 93 62 TYR B C 1
ATOM 2547 O O . TYR B 1 62 ? 11.859 14.945 6.996 1 93 62 TYR B O 1
ATOM 2555 N N . ALA B 1 63 ? 13.484 13.398 6.941 1 95.62 63 ALA B N 1
ATOM 2556 C CA . ALA B 1 63 ? 13.258 12.945 8.312 1 95.62 63 ALA B CA 1
ATOM 2557 C C . ALA B 1 63 ? 13.547 14.062 9.312 1 95.62 63 ALA B C 1
ATOM 2559 O O . ALA B 1 63 ? 12.812 14.234 10.281 1 95.62 63 ALA B O 1
ATOM 2560 N N . TYR B 1 64 ? 14.555 14.844 9.07 1 94.56 64 TYR B N 1
ATOM 2561 C CA . TYR B 1 64 ? 14.93 15.93 9.977 1 94.56 64 TYR B CA 1
ATOM 2562 C C . TYR B 1 64 ? 13.984 17.109 9.828 1 94.56 64 TYR B C 1
ATOM 2564 O O . TYR B 1 64 ? 13.672 17.797 10.805 1 94.56 64 TYR B O 1
ATOM 2572 N N . SER B 1 65 ? 13.523 17.359 8.594 1 94 65 SER B N 1
ATOM 2573 C CA . SER B 1 65 ? 12.867 18.625 8.305 1 94 65 SER B CA 1
ATOM 2574 C C . SER B 1 65 ? 11.352 18.484 8.406 1 94 65 SER B C 1
ATOM 2576 O O . SER B 1 65 ? 10.664 19.453 8.766 1 94 65 SER B O 1
ATOM 2578 N N . ALA B 1 66 ? 10.812 17.328 8.039 1 96 66 ALA B N 1
ATOM 2579 C CA . ALA B 1 66 ? 9.359 17.203 7.926 1 96 66 ALA B CA 1
ATOM 2580 C C . ALA B 1 66 ? 8.805 16.25 8.984 1 96 66 ALA B C 1
ATOM 2582 O O . ALA B 1 66 ? 7.738 16.5 9.555 1 96 66 ALA B O 1
ATOM 2583 N N . LEU B 1 67 ? 9.5 15.203 9.375 1 97.38 67 LEU B N 1
ATOM 2584 C CA . LEU B 1 67 ? 9.008 14.148 10.258 1 97.38 67 LEU B CA 1
ATOM 2585 C C . LEU B 1 67 ? 8.648 14.711 11.625 1 97.38 67 LEU B C 1
ATOM 2587 O O . LEU B 1 67 ? 7.641 14.305 12.219 1 97.38 67 LEU B O 1
ATOM 2591 N N . PRO B 1 68 ? 9.445 15.656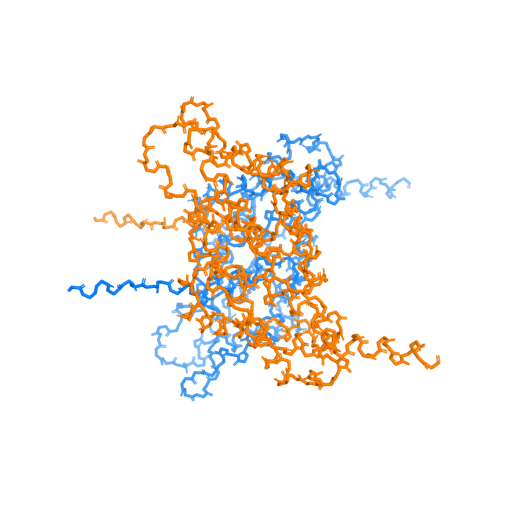 12.227 1 98.06 68 PRO B N 1
ATOM 2592 C CA . PRO B 1 68 ? 9.086 16.203 13.531 1 98.06 68 PRO B CA 1
ATOM 2593 C C . PRO B 1 68 ? 7.688 16.828 13.547 1 98.06 68 PRO B C 1
ATOM 2595 O O . PRO B 1 68 ? 6.996 16.781 14.562 1 98.06 68 PRO B O 1
ATOM 2598 N N . PHE B 1 69 ? 7.238 17.375 12.406 1 97.94 69 PHE B N 1
ATOM 2599 C CA . PHE B 1 69 ? 5.914 17.969 12.312 1 97.94 69 PHE B CA 1
ATOM 2600 C C . PHE B 1 69 ? 4.836 16.891 12.273 1 97.94 69 PHE B C 1
ATOM 2602 O O . PHE B 1 69 ? 3.742 17.078 12.812 1 97.94 69 PHE B O 1
ATOM 2609 N N . VAL B 1 70 ? 5.133 15.734 11.609 1 98.12 70 VAL B N 1
ATOM 2610 C CA . VAL B 1 70 ? 4.246 14.578 11.68 1 98.12 70 VAL B CA 1
ATOM 2611 C C . VAL B 1 70 ? 4.086 14.133 13.125 1 98.12 70 VAL B C 1
ATOM 2613 O O . VAL B 1 70 ? 2.969 13.93 13.602 1 98.12 70 VAL B O 1
ATOM 2616 N N . THR B 1 71 ? 5.227 14.047 13.812 1 98 71 THR B N 1
ATOM 2617 C CA . THR B 1 71 ? 5.262 13.57 15.188 1 98 71 THR B CA 1
ATOM 2618 C C . THR B 1 71 ? 4.461 14.492 16.109 1 98 71 THR B C 1
ATOM 2620 O O . THR B 1 71 ? 3.578 14.039 16.828 1 98 71 THR B O 1
ATOM 2623 N N . ASP B 1 72 ? 4.703 15.758 16.062 1 97.56 72 ASP B N 1
ATOM 2624 C CA . ASP B 1 72 ? 4.059 16.703 16.969 1 97.56 72 ASP B CA 1
ATOM 2625 C C . ASP B 1 72 ? 2.568 16.828 16.656 1 97.56 72 ASP B C 1
ATOM 2627 O O . ASP B 1 72 ? 1.747 16.984 17.562 1 97.56 72 ASP B O 1
ATOM 2631 N N . SER B 1 73 ? 2.24 16.859 15.336 1 97 73 SER B N 1
ATOM 2632 C CA . SER B 1 73 ? 0.828 16.938 14.977 1 97 73 SER B CA 1
ATOM 2633 C C . SER B 1 73 ? 0.067 15.703 15.438 1 97 73 SER B C 1
ATOM 2635 O O . SER B 1 73 ? -1.097 15.789 15.836 1 97 73 SER B O 1
ATOM 2637 N N . TRP B 1 74 ? 0.652 14.531 15.32 1 95.62 74 TRP B N 1
ATOM 2638 C CA . TRP B 1 74 ? 0.066 13.297 15.828 1 95.62 74 TRP B CA 1
ATOM 2639 C C . TRP B 1 74 ? -0.172 13.391 17.328 1 95.62 74 TRP B C 1
ATOM 2641 O O . TRP B 1 74 ? -1.229 12.992 17.828 1 95.62 74 TRP B O 1
ATOM 2651 N N . GLN B 1 75 ? 0.724 13.969 18.078 1 94.44 75 GLN B N 1
ATOM 2652 C CA . GLN B 1 75 ? 0.692 14 19.547 1 94.44 75 GLN B CA 1
ATOM 2653 C C . GLN B 1 75 ? -0.235 15.102 20.047 1 94.44 75 GLN B C 1
ATOM 2655 O O . GLN B 1 75 ? -0.67 15.078 21.203 1 94.44 75 GLN B O 1
ATOM 2660 N N . VAL B 1 76 ? -0.496 16.047 19.234 1 90.56 76 VAL B N 1
ATOM 2661 C CA . VAL B 1 76 ? -1.22 17.234 19.641 1 90.56 76 VAL B CA 1
ATOM 2662 C C . VAL B 1 76 ? -2.625 16.859 20.109 1 90.56 76 VAL B C 1
ATOM 2664 O O . VAL B 1 76 ? -3.168 17.469 21.031 1 90.56 76 VAL B O 1
ATOM 2667 N N . ILE B 1 77 ? -3.25 15.812 19.5 1 78.69 77 ILE B N 1
ATOM 2668 C CA . ILE B 1 77 ? -4.602 15.383 19.844 1 78.69 77 ILE B CA 1
ATOM 2669 C C . ILE B 1 77 ? -4.57 14.547 21.125 1 78.69 77 ILE B C 1
ATOM 2671 O O . ILE B 1 77 ? -5.512 14.594 21.922 1 78.69 77 ILE B O 1
ATOM 2675 N N . SER B 1 78 ? -3.646 13.609 21.344 1 69.88 78 SER B N 1
ATOM 2676 C CA . SER B 1 78 ? -3.553 12.727 22.5 1 69.88 78 SER B CA 1
ATOM 2677 C C . SER B 1 78 ? -3.383 13.516 23.797 1 69.88 78 SER B C 1
ATOM 2679 O O . SER B 1 78 ? -3.859 13.102 24.844 1 69.88 78 SER B O 1
ATOM 2681 N N . GLN B 1 79 ? -2.598 14.391 23.828 1 57.5 79 GLN B N 1
ATOM 2682 C CA . GLN B 1 79 ? -2.238 15.133 25.031 1 57.5 79 GLN B CA 1
ATOM 2683 C C . GLN B 1 79 ? -3.467 15.773 25.672 1 57.5 79 GLN B C 1
ATOM 2685 O O . GLN B 1 79 ? -3.553 15.883 26.906 1 57.5 79 GLN B O 1
ATOM 2690 N N . THR B 1 80 ? -4.457 16.188 24.859 1 52.19 80 THR B N 1
ATOM 2691 C CA . THR B 1 80 ? -5.508 16.953 25.516 1 52.19 80 THR B CA 1
ATOM 2692 C C . THR B 1 80 ? -6.684 16.062 25.891 1 52.19 80 THR B C 1
ATOM 2694 O O . THR B 1 80 ? -7.578 16.469 26.625 1 52.19 80 THR B O 1
ATOM 2697 N N . SER B 1 81 ? -6.875 14.859 25.25 1 52.81 81 SER B N 1
ATOM 2698 C CA . SER B 1 81 ? -8.078 14.078 25.531 1 52.81 81 SER B CA 1
ATOM 2699 C C . SER B 1 81 ? -8.055 13.508 26.938 1 52.81 81 SER B C 1
ATOM 2701 O O . SER B 1 81 ? -9.031 12.891 27.375 1 52.81 81 SER B O 1
ATOM 2703 N N . ASN B 1 82 ? -6.895 13.203 27.516 1 45.97 82 ASN B N 1
ATOM 2704 C CA . ASN B 1 82 ? -6.973 12.625 28.859 1 45.97 82 ASN B CA 1
ATOM 2705 C C . ASN B 1 82 ? -7.898 13.422 29.766 1 45.97 82 ASN B C 1
ATOM 2707 O O . ASN B 1 82 ? -8.156 13.031 30.906 1 45.97 82 ASN B O 1
ATOM 2711 N N . ASN B 1 83 ? -8 14.633 29.578 1 43.41 83 ASN B N 1
ATOM 2712 C CA . ASN B 1 83 ? -8.883 15.258 30.547 1 43.41 83 ASN B CA 1
ATOM 2713 C C . ASN B 1 83 ? -10.352 15.117 30.156 1 43.41 83 ASN B C 1
ATOM 2715 O O . ASN B 1 83 ? -10.719 15.336 29 1 43.41 83 ASN B O 1
ATOM 2719 N N . ASP B 1 84 ? -11.039 14.164 30.719 1 44.22 84 ASP B N 1
ATOM 2720 C CA . ASP B 1 84 ? -12.469 13.836 30.719 1 44.22 84 ASP B CA 1
ATOM 2721 C C . ASP B 1 84 ? -13.297 15.023 30.219 1 44.22 84 ASP B C 1
ATOM 2723 O O . ASP B 1 84 ? -14.516 14.914 30.094 1 44.22 84 ASP B O 1
ATOM 2727 N N . ASP B 1 85 ? -12.953 16.203 30.469 1 44.47 85 ASP B N 1
ATOM 2728 C CA . ASP B 1 85 ? -13.883 17.312 30.281 1 44.47 85 ASP B CA 1
ATOM 2729 C C . ASP B 1 85 ? -13.891 17.766 28.812 1 44.47 85 ASP B C 1
ATOM 2731 O O . ASP B 1 85 ? -12.875 18.234 28.297 1 44.47 85 ASP B O 1
ATOM 2735 N N . ASP B 1 86 ? -14.609 17.031 27.922 1 50.66 86 ASP B N 1
ATOM 2736 C CA . ASP B 1 86 ? -15.102 17.484 26.609 1 50.66 86 ASP B CA 1
ATOM 2737 C C . ASP B 1 86 ? -15.211 19 26.562 1 50.66 86 ASP B C 1
ATOM 2739 O O . ASP B 1 86 ? -16.312 19.562 26.688 1 50.66 86 ASP B O 1
ATOM 2743 N N . ASN B 1 87 ? -14.25 19.656 27.203 1 59 87 ASN B N 1
ATOM 2744 C CA . ASN B 1 87 ? -14.43 21.109 27.312 1 59 87 ASN B CA 1
ATOM 2745 C C . ASN B 1 87 ? -13.898 21.844 26.094 1 59 87 ASN B C 1
ATOM 2747 O O . ASN B 1 87 ? -12.812 21.531 25.594 1 59 87 ASN B O 1
ATOM 2751 N N . ASP B 1 88 ? -14.75 22.562 25.391 1 63.69 88 ASP B N 1
ATOM 2752 C CA . ASP B 1 88 ? -14.57 23.516 24.297 1 63.69 88 ASP B CA 1
ATOM 2753 C C . ASP B 1 88 ? -13.203 24.188 24.391 1 63.69 88 ASP B C 1
ATOM 2755 O O . ASP B 1 88 ? -12.562 24.438 23.359 1 63.69 88 ASP B O 1
ATOM 2759 N N . ASP B 1 89 ? -12.727 24.297 25.625 1 69.88 89 ASP B N 1
ATOM 2760 C CA . ASP B 1 89 ? -11.461 25 25.812 1 69.88 89 ASP B CA 1
ATOM 2761 C C . ASP B 1 89 ? -10.281 24.125 25.359 1 69.88 89 ASP B C 1
ATOM 2763 O O . ASP B 1 89 ? -9.32 24.641 24.781 1 69.88 89 ASP B O 1
ATOM 2767 N N . ASN B 1 90 ? -10.398 22.875 25.547 1 76.12 90 ASN B N 1
ATOM 2768 C CA . ASN B 1 90 ? -9.344 21.938 25.125 1 76.12 90 ASN B CA 1
ATOM 2769 C C . ASN B 1 90 ? -9.266 21.828 23.609 1 76.12 90 ASN B C 1
ATOM 2771 O O . ASN B 1 90 ? -8.172 21.797 23.047 1 76.12 90 ASN B O 1
ATOM 2775 N N . ASP B 1 91 ? -10.32 21.938 22.984 1 79.19 91 ASP B N 1
ATOM 2776 C CA . ASP B 1 91 ? -10.359 21.891 21.531 1 79.19 91 ASP B CA 1
ATOM 2777 C C . ASP B 1 91 ? -9.688 23.109 20.922 1 79.19 91 ASP B C 1
ATOM 2779 O O . ASP B 1 91 ? -8.961 23 19.938 1 79.19 91 ASP B O 1
ATOM 2783 N N . ALA B 1 92 ? -9.945 24.219 21.625 1 84.25 92 ALA B N 1
ATOM 2784 C CA . ALA B 1 92 ? -9.367 25.469 21.125 1 84.25 92 ALA B CA 1
ATOM 2785 C C . ALA B 1 92 ? -7.844 25.438 21.234 1 84.25 92 ALA B C 1
ATOM 2787 O O . ALA B 1 92 ? -7.152 25.906 20.328 1 84.25 92 ALA B O 1
ATOM 2788 N N . LEU B 1 93 ? -7.363 24.922 22.281 1 86.44 93 LEU B N 1
ATOM 2789 C CA . LEU B 1 93 ? -5.922 24.859 22.484 1 86.44 93 LEU B CA 1
ATOM 2790 C C . LEU B 1 93 ? -5.281 23.891 21.484 1 86.44 93 LEU B C 1
ATOM 2792 O O . LEU B 1 93 ? -4.207 24.188 20.953 1 86.44 93 LEU B O 1
ATOM 2796 N N . ILE B 1 94 ? -5.914 22.812 21.281 1 88.69 94 ILE B N 1
ATOM 2797 C CA . ILE B 1 94 ? -5.43 21.828 20.312 1 88.69 94 ILE B CA 1
ATOM 2798 C C . ILE B 1 94 ? -5.355 22.469 18.922 1 88.69 94 ILE B C 1
ATOM 2800 O O . ILE B 1 94 ? -4.344 22.344 18.234 1 88.69 94 ILE B O 1
ATOM 2804 N N . PHE B 1 95 ? -6.332 23.172 18.641 1 90.5 95 PHE B N 1
ATOM 2805 C CA . PHE B 1 95 ? -6.41 23.812 17.328 1 90.5 95 PHE B CA 1
ATOM 2806 C C . PHE B 1 95 ? -5.328 24.875 17.172 1 90.5 95 PHE B C 1
ATOM 2808 O O . PHE B 1 95 ? -4.695 24.969 16.109 1 90.5 95 PHE B O 1
ATOM 2815 N N . GLU B 1 96 ? -5.156 25.656 18.172 1 92.75 96 GLU B N 1
ATOM 2816 C CA . GLU B 1 96 ? -4.105 26.672 18.156 1 92.75 96 GLU B CA 1
ATOM 2817 C C . GLU B 1 96 ? -2.734 26.031 17.938 1 92.75 96 GLU B C 1
ATOM 2819 O O . GLU B 1 96 ? -1.915 26.562 17.188 1 92.75 96 GLU B O 1
ATOM 2824 N N . ASN B 1 97 ? -2.525 24.938 18.594 1 94.38 97 ASN B N 1
ATOM 2825 C CA . ASN B 1 97 ? -1.251 24.234 18.453 1 94.38 97 ASN B CA 1
ATOM 2826 C C . ASN B 1 97 ? -1.068 23.688 17.031 1 94.38 97 ASN B C 1
ATOM 2828 O O . ASN B 1 97 ? 0.043 23.688 16.5 1 94.38 97 ASN B O 1
ATOM 2832 N N . ILE B 1 98 ? -2.117 23.219 16.453 1 96.25 98 ILE B N 1
ATOM 2833 C CA . ILE B 1 98 ? -2.072 22.734 15.078 1 96.25 98 ILE B CA 1
ATOM 2834 C C . ILE B 1 98 ? -1.703 23.875 14.125 1 96.25 98 ILE B C 1
ATOM 2836 O O . ILE B 1 98 ? -0.846 23.703 13.258 1 96.25 98 ILE B O 1
ATOM 2840 N N . ILE B 1 99 ? -2.291 25.016 14.32 1 96.38 99 ILE B N 1
ATOM 2841 C CA . ILE B 1 99 ? -2.041 26.172 13.477 1 96.38 99 ILE B CA 1
ATOM 2842 C C . ILE B 1 99 ? -0.589 26.625 13.633 1 96.38 99 ILE B C 1
ATOM 2844 O O . ILE B 1 99 ? 0.075 26.953 12.648 1 96.38 99 ILE B O 1
ATOM 2848 N N . LYS B 1 100 ? -0.111 26.625 14.828 1 96.69 100 LYS B N 1
ATOM 2849 C CA . LYS B 1 100 ? 1.275 27 15.094 1 96.69 100 LYS B CA 1
ATOM 2850 C C . LYS B 1 100 ? 2.242 26.062 14.367 1 96.69 100 LYS B C 1
ATOM 2852 O O . LYS B 1 100 ? 3.234 26.516 13.789 1 96.69 100 LYS B O 1
ATOM 2857 N N . LEU B 1 101 ? 1.966 24.797 14.43 1 97.62 101 LEU B N 1
ATOM 2858 C CA . LEU B 1 101 ? 2.807 23.812 13.742 1 97.62 101 LEU B CA 1
ATOM 2859 C C . LEU B 1 101 ? 2.805 24.062 12.234 1 97.62 101 LEU B C 1
ATOM 2861 O O . LEU B 1 101 ? 3.854 24 11.594 1 97.62 101 LEU B O 1
ATOM 2865 N N . ASP B 1 102 ? 1.619 24.312 11.695 1 98.12 102 ASP B N 1
ATOM 2866 C CA . ASP B 1 102 ? 1.477 24.547 10.258 1 98.12 102 ASP B CA 1
ATOM 2867 C C . ASP B 1 102 ? 2.242 25.781 9.82 1 98.12 102 ASP B C 1
ATOM 2869 O O . ASP B 1 102 ? 2.938 25.766 8.805 1 98.12 102 ASP B O 1
ATOM 2873 N N . TYR B 1 103 ? 2.182 26.812 10.586 1 97.19 103 TYR B N 1
ATOM 2874 C CA . TYR B 1 103 ? 2.906 28.047 10.312 1 97.19 103 TYR B CA 1
ATOM 2875 C C . TYR B 1 103 ? 4.41 27.828 10.422 1 97.19 103 TYR B C 1
ATOM 2877 O O . TYR B 1 103 ? 5.18 28.359 9.617 1 97.19 103 TYR B O 1
ATOM 2885 N N . LEU B 1 104 ? 4.762 27.141 11.453 1 96.88 104 LEU B N 1
ATOM 2886 C CA . LEU B 1 104 ? 6.184 26.859 11.641 1 96.88 104 LEU B CA 1
ATOM 2887 C C . LEU B 1 104 ? 6.754 26.109 10.453 1 96.88 104 LEU B C 1
ATOM 2889 O O . LEU B 1 104 ? 7.852 26.406 9.984 1 96.88 104 LEU B O 1
ATOM 2893 N N . TYR B 1 105 ? 6.02 25.094 9.945 1 96.75 105 TYR B N 1
ATOM 2894 C CA . TYR B 1 105 ? 6.496 24.359 8.781 1 96.75 105 TYR B CA 1
ATOM 2895 C C . TYR B 1 105 ? 6.645 25.266 7.574 1 96.75 105 TYR B C 1
ATOM 2897 O O . TYR B 1 105 ? 7.621 25.172 6.828 1 96.75 105 TYR B O 1
ATOM 2905 N N . GLU B 1 106 ? 5.66 26.141 7.398 1 95.25 106 GLU B N 1
ATOM 2906 C CA . GLU B 1 106 ? 5.715 27.125 6.316 1 95.25 106 GLU B CA 1
ATOM 2907 C C . GLU B 1 106 ? 6.984 27.969 6.398 1 95.25 106 GLU B C 1
ATOM 2909 O O . GLU B 1 106 ? 7.652 28.203 5.387 1 95.25 106 GLU B O 1
ATOM 2914 N N . THR B 1 107 ? 7.316 28.359 7.559 1 93.38 107 THR B N 1
ATOM 2915 C CA . THR B 1 107 ? 8.438 29.266 7.777 1 93.38 107 THR B CA 1
ATOM 2916 C C . THR B 1 107 ? 9.766 28.531 7.633 1 93.38 107 THR B C 1
ATOM 2918 O O . THR B 1 107 ? 10.75 29.094 7.172 1 93.38 107 THR B O 1
ATOM 2921 N N . CYS B 1 108 ? 9.75 27.25 7.996 1 91.44 108 CYS B N 1
ATOM 2922 C CA . CYS B 1 108 ? 10.984 26.484 8.008 1 91.44 108 CYS B CA 1
ATOM 2923 C C . CYS B 1 108 ? 11.305 25.922 6.625 1 91.44 108 CYS B C 1
ATOM 2925 O O . CYS B 1 108 ? 12.43 25.5 6.363 1 91.44 108 CYS B O 1
ATOM 2927 N N . THR B 1 109 ? 10.273 25.859 5.816 1 88.19 109 THR B N 1
ATOM 2928 C CA . THR B 1 109 ? 10.477 25.344 4.465 1 88.19 109 THR B CA 1
ATOM 2929 C C . THR B 1 109 ? 10.766 26.484 3.49 1 88.19 109 THR B C 1
ATOM 2931 O O . THR B 1 109 ? 9.93 27.359 3.299 1 88.19 109 THR B O 1
ATOM 2934 N N . SER B 1 110 ? 11.914 26.531 2.936 1 78.94 110 SER B N 1
ATOM 2935 C CA . SER B 1 110 ? 12.352 27.688 2.156 1 78.94 110 SER B CA 1
ATOM 2936 C C . SER B 1 110 ? 11.969 27.547 0.688 1 78.94 110 SER B C 1
ATOM 2938 O O . SER B 1 110 ? 11.648 28.531 0.021 1 78.94 110 SER B O 1
ATOM 2940 N N . ASN B 1 111 ? 11.875 26.375 0.19 1 80.56 111 ASN B N 1
ATOM 2941 C CA . ASN B 1 111 ? 11.617 26.141 -1.227 1 80.56 111 ASN B CA 1
ATOM 2942 C C . ASN B 1 111 ? 10.133 26.266 -1.557 1 80.56 111 ASN B C 1
ATOM 2944 O O . ASN B 1 111 ? 9.312 25.531 -1.028 1 80.56 111 ASN B O 1
ATOM 2948 N N . VAL B 1 112 ? 9.836 27.203 -2.49 1 84.06 112 VAL B N 1
ATOM 2949 C CA . VAL B 1 112 ? 8.461 27.531 -2.84 1 84.06 112 VAL B CA 1
ATOM 2950 C C . VAL B 1 112 ? 7.797 26.328 -3.51 1 84.06 112 VAL B C 1
ATOM 2952 O O . VAL B 1 112 ? 6.602 26.094 -3.318 1 84.06 112 VAL B O 1
ATOM 2955 N N . ILE B 1 113 ? 8.57 25.609 -4.258 1 82.62 113 ILE B N 1
ATOM 2956 C CA . ILE B 1 113 ? 8.039 24.438 -4.945 1 82.62 113 ILE B CA 1
ATOM 2957 C C . ILE B 1 113 ? 7.652 23.375 -3.926 1 82.62 113 ILE B C 1
ATOM 2959 O O . ILE B 1 113 ? 6.578 22.766 -4.02 1 82.62 113 ILE B O 1
ATOM 2963 N N . THR B 1 114 ? 8.5 23.172 -2.957 1 85.38 114 THR B N 1
ATOM 2964 C CA . THR B 1 114 ? 8.234 22.219 -1.889 1 85.38 114 THR B CA 1
ATOM 2965 C C . THR B 1 114 ? 7.004 22.641 -1.083 1 85.38 114 THR B C 1
ATOM 2967 O O . THR B 1 114 ? 6.176 21.797 -0.725 1 85.38 114 THR B O 1
ATOM 2970 N N . LYS B 1 115 ? 6.871 23.953 -0.805 1 90.25 115 LYS B N 1
ATOM 2971 C CA . LYS B 1 115 ? 5.727 24.469 -0.066 1 90.25 115 LYS B CA 1
ATOM 2972 C C . LYS B 1 115 ? 4.422 24.203 -0.816 1 90.25 115 LYS B C 1
ATOM 2974 O O . LYS B 1 115 ? 3.447 23.734 -0.23 1 90.25 115 LYS B O 1
ATOM 2979 N N . ARG B 1 116 ? 4.457 24.484 -2.072 1 89.88 116 ARG B N 1
ATOM 2980 C CA . ARG B 1 116 ? 3.262 24.328 -2.893 1 89.88 116 ARG B CA 1
ATOM 2981 C C . ARG B 1 116 ? 2.834 22.859 -2.938 1 89.88 116 ARG B C 1
ATOM 2983 O O . ARG B 1 116 ? 1.652 22.547 -2.771 1 89.88 116 ARG B O 1
ATOM 2990 N N . ALA B 1 117 ? 3.799 22 -3.193 1 89.62 117 ALA B N 1
ATOM 2991 C CA . ALA B 1 117 ? 3.512 20.562 -3.238 1 89.62 117 ALA B CA 1
ATOM 2992 C C . ALA B 1 117 ? 2.984 20.062 -1.895 1 89.62 117 ALA B C 1
ATOM 2994 O O . ALA B 1 117 ? 2.025 19.297 -1.845 1 89.62 117 ALA B O 1
ATOM 2995 N N . SER B 1 118 ? 3.623 20.5 -0.826 1 92.69 118 SER B N 1
ATOM 2996 C CA . SER B 1 118 ? 3.221 20.109 0.521 1 92.69 118 SER B CA 1
ATOM 2997 C C . SER B 1 118 ? 1.787 20.531 0.817 1 92.69 118 SER B C 1
ATOM 2999 O O . SER B 1 118 ? 0.997 19.75 1.344 1 92.69 118 SER B O 1
ATOM 3001 N N . LYS B 1 119 ? 1.457 21.797 0.468 1 95.06 119 LYS B N 1
ATOM 3002 C CA . LYS B 1 119 ? 0.115 22.312 0.702 1 95.06 119 LYS B CA 1
ATOM 3003 C C . LYS B 1 119 ? -0.927 21.531 -0.097 1 95.06 119 LYS B C 1
ATOM 3005 O O . LYS B 1 119 ? -1.964 21.141 0.442 1 95.06 119 LYS B O 1
ATOM 3010 N N . ALA B 1 120 ? -0.609 21.312 -1.362 1 93.56 120 ALA B N 1
ATOM 3011 C CA . ALA B 1 120 ? -1.535 20.578 -2.221 1 93.56 120 ALA B CA 1
ATOM 3012 C C . ALA B 1 120 ? -1.798 19.172 -1.672 1 93.56 120 ALA B C 1
ATOM 3014 O O . ALA B 1 120 ? -2.949 18.734 -1.593 1 93.56 120 ALA B O 1
ATOM 3015 N N . GLN B 1 121 ? -0.784 18.5 -1.277 1 94.19 121 GLN B N 1
ATOM 3016 C CA . GLN B 1 121 ? -0.908 17.141 -0.763 1 94.19 121 GLN B CA 1
ATOM 3017 C C . GLN B 1 121 ? -1.61 17.125 0.592 1 94.19 121 GLN B C 1
ATOM 3019 O O . GLN B 1 121 ? -2.367 16.203 0.896 1 94.19 121 GLN B O 1
ATOM 3024 N N . GLY B 1 122 ? -1.299 18.141 1.43 1 96.38 122 GLY B N 1
ATOM 3025 C CA . GLY B 1 122 ? -1.97 18.234 2.717 1 96.38 122 GLY B CA 1
ATOM 3026 C C . GLY B 1 122 ? -3.471 18.422 2.594 1 96.38 122 GLY B C 1
ATOM 3027 O O . GLY B 1 122 ? -4.246 17.734 3.27 1 96.38 122 GLY B O 1
ATOM 3028 N N . VAL B 1 123 ? -3.848 19.281 1.709 1 94.75 123 VAL B N 1
ATOM 3029 C CA . VAL B 1 123 ? -5.262 19.547 1.462 1 94.75 123 VAL B CA 1
ATOM 3030 C C . VAL B 1 123 ? -5.934 18.281 0.937 1 94.75 123 VAL B C 1
ATOM 3032 O O . VAL B 1 123 ? -7.035 17.922 1.368 1 94.75 123 VAL B O 1
ATOM 3035 N N . ALA B 1 124 ? -5.27 17.609 0.05 1 94.56 124 ALA B N 1
ATOM 3036 C CA . ALA B 1 124 ? -5.793 16.359 -0.488 1 94.56 124 ALA B CA 1
ATOM 3037 C C . ALA B 1 124 ? -5.977 15.312 0.615 1 94.56 124 ALA B C 1
ATOM 3039 O O . ALA B 1 124 ? -6.969 14.586 0.63 1 94.56 124 ALA B O 1
ATOM 3040 N N . MET B 1 125 ? -5.07 15.25 1.531 1 94.62 125 MET B N 1
ATOM 3041 C CA . MET B 1 125 ? -5.125 14.312 2.65 1 94.62 125 MET B CA 1
ATOM 3042 C C . MET B 1 125 ? -6.316 14.609 3.555 1 94.62 125 MET B C 1
ATOM 3044 O O . MET B 1 125 ? -7.043 13.703 3.953 1 94.62 125 MET B O 1
ATOM 3048 N N . LEU B 1 126 ? -6.508 15.859 3.873 1 94 126 LEU B N 1
ATOM 3049 C CA . LEU B 1 126 ? -7.629 16.266 4.707 1 94 126 LEU B CA 1
ATOM 3050 C C . LEU B 1 126 ? -8.961 15.961 4.02 1 94 126 LEU B C 1
ATOM 3052 O O . LEU B 1 126 ? -9.898 15.492 4.664 1 94 126 LEU B O 1
ATOM 3056 N N . THR B 1 127 ? -8.984 16.234 2.717 1 92.94 127 THR B N 1
ATOM 3057 C CA . THR B 1 127 ? -10.18 15.945 1.935 1 92.94 127 THR B CA 1
ATOM 3058 C C . THR B 1 127 ? -10.477 14.453 1.915 1 92.94 127 THR B C 1
ATOM 3060 O O . THR B 1 127 ? -11.625 14.039 2.094 1 92.94 127 THR B O 1
ATOM 3063 N N . LEU B 1 128 ? -9.445 13.672 1.702 1 93.38 128 LEU B N 1
ATOM 3064 C CA . LEU B 1 128 ? -9.586 12.219 1.727 1 93.38 128 LEU B CA 1
ATOM 3065 C C . LEU B 1 128 ? -10.188 11.758 3.049 1 93.38 128 LEU B C 1
ATOM 3067 O O . LEU B 1 128 ? -11.125 10.953 3.064 1 93.38 128 LEU B O 1
ATOM 3071 N N . PHE B 1 129 ? -9.633 12.25 4.145 1 91.75 129 PHE B N 1
ATOM 3072 C CA . PHE B 1 129 ? -10.133 11.875 5.461 1 91.75 129 PHE B CA 1
ATOM 3073 C C . PHE B 1 129 ? -11.617 12.219 5.594 1 91.75 129 PHE B C 1
ATOM 3075 O O . PHE B 1 129 ? -12.422 11.367 5.973 1 91.75 129 PHE B O 1
ATOM 3082 N N . SER B 1 130 ? -12 13.422 5.281 1 90.12 130 SER B N 1
ATOM 3083 C CA . SER B 1 130 ? -13.352 13.914 5.469 1 90.12 130 SER B CA 1
ATOM 3084 C C . SER B 1 130 ? -14.352 13.148 4.605 1 90.12 130 SER B C 1
ATOM 3086 O O . SER B 1 130 ? -15.461 12.844 5.047 1 90.12 130 SER B O 1
ATOM 3088 N N . LYS B 1 131 ? -13.914 12.789 3.428 1 90.25 131 LYS B N 1
ATOM 3089 C CA . LYS B 1 131 ? -14.844 12.195 2.471 1 90.25 131 LYS B CA 1
ATOM 3090 C C . LYS B 1 131 ? -14.891 10.672 2.627 1 90.25 131 LYS B C 1
ATOM 3092 O O . LYS B 1 131 ? -15.922 10.055 2.373 1 90.25 131 LYS B O 1
ATOM 3097 N N . SER B 1 132 ? -13.797 10.078 3.051 1 91.75 132 SER B N 1
ATOM 3098 C CA . SER B 1 132 ? -13.703 8.625 3.014 1 91.75 132 SER B CA 1
ATOM 3099 C C . SER B 1 132 ? -13.805 8.031 4.414 1 91.75 132 SER B C 1
ATOM 3101 O O . SER B 1 132 ? -14.273 6.898 4.582 1 91.75 132 SER B O 1
ATOM 3103 N N . PHE B 1 133 ? -13.359 8.719 5.406 1 86.31 133 PHE B N 1
ATOM 3104 C CA . PHE B 1 133 ? -13.18 8.07 6.699 1 86.31 133 PHE B CA 1
ATOM 3105 C C . PHE B 1 133 ? -13.953 8.797 7.789 1 86.31 133 PHE B C 1
ATOM 3107 O O . PHE B 1 133 ? -14.102 8.289 8.898 1 86.31 133 PHE B O 1
ATOM 3114 N N . GLY B 1 134 ? -14.359 10.023 7.656 1 71.5 134 GLY B N 1
ATOM 3115 C CA . GLY B 1 134 ? -14.961 10.875 8.672 1 71.5 134 GLY B CA 1
ATOM 3116 C C . GLY B 1 134 ? -16.219 10.273 9.289 1 71.5 134 GLY B C 1
ATOM 3117 O O . GLY B 1 134 ? -16.453 10.445 10.484 1 71.5 134 GLY B O 1
ATOM 3118 N N . GLU B 1 135 ? -17.141 9.758 8.461 1 59.78 135 GLU B N 1
ATOM 3119 C CA . GLU B 1 135 ? -18.391 9.281 9.039 1 59.78 135 GLU B CA 1
ATOM 3120 C C . GLU B 1 135 ? -18.172 7.977 9.805 1 59.78 135 GLU B C 1
ATOM 3122 O O . GLU B 1 135 ? -18.891 7.707 10.773 1 59.78 135 GLU B O 1
ATOM 3127 N N . GLU B 1 136 ? -17.406 7.254 9.344 1 54.91 136 GLU B N 1
ATOM 3128 C CA . GLU B 1 136 ? -17.266 5.902 9.883 1 54.91 136 GLU B CA 1
ATOM 3129 C C . GLU B 1 136 ? -16.703 5.93 11.305 1 54.91 136 GLU B C 1
ATOM 3131 O O . GLU B 1 136 ? -17.047 5.074 12.125 1 54.91 136 GLU B O 1
ATOM 3136 N N . PHE B 1 137 ? -15.852 6.953 11.5 1 52.19 137 PHE B N 1
ATOM 3137 C CA . PHE B 1 137 ? -15.211 6.965 12.812 1 52.19 137 PHE B CA 1
ATOM 3138 C C . PHE B 1 137 ? -15.859 7.996 13.727 1 52.19 137 PHE B C 1
ATOM 3140 O O . PHE B 1 137 ? -15.328 8.312 14.789 1 52.19 137 PHE B O 1
ATOM 3147 N N . SER B 1 138 ? -16.859 8.656 13.211 1 50.34 138 SER B N 1
ATOM 3148 C CA . SER B 1 138 ? -17.406 9.852 13.836 1 50.34 138 SER B CA 1
ATOM 3149 C C . SER B 1 138 ? -18.156 9.516 15.117 1 50.34 138 SER B C 1
ATOM 3151 O O . SER B 1 138 ? -18.266 10.344 16.016 1 50.34 138 SER B O 1
ATOM 3153 N N . GLU B 1 139 ? -19.031 8.516 15.062 1 47.78 139 GLU B N 1
ATOM 3154 C CA . GLU B 1 139 ? -19.969 8.508 16.188 1 47.78 139 GLU B CA 1
ATOM 3155 C C . GLU B 1 139 ? -19.375 7.805 17.391 1 47.78 139 GLU B C 1
ATOM 3157 O O . GLU B 1 139 ? -18.781 6.73 17.266 1 47.78 139 GLU B O 1
AT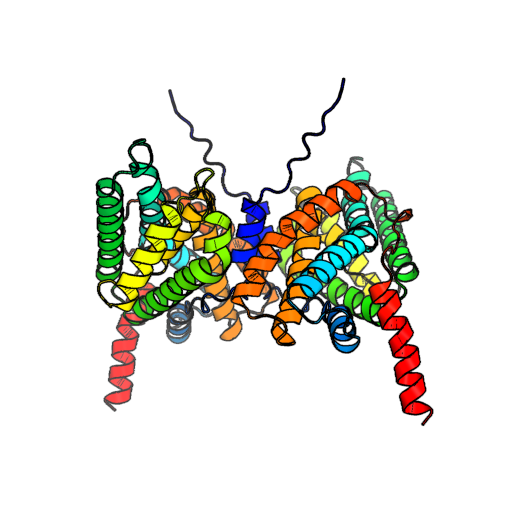OM 3162 N N . ASP B 1 140 ? -19 8.539 18.375 1 49.38 140 ASP B N 1
ATOM 3163 C CA . ASP B 1 140 ? -18.766 7.883 19.656 1 49.38 140 ASP B CA 1
ATOM 3164 C C . ASP B 1 140 ? -20.062 7.32 20.234 1 49.38 140 ASP B C 1
ATOM 3166 O O . ASP B 1 140 ? -21.141 7.469 19.625 1 49.38 140 ASP B O 1
ATOM 3170 N N . ASN B 1 141 ? -19.906 6.332 21.203 1 46.91 141 ASN B N 1
ATOM 3171 C CA . ASN B 1 141 ? -21.016 5.672 21.875 1 46.91 141 ASN B CA 1
ATOM 3172 C C . ASN B 1 141 ? -22.109 6.664 22.25 1 46.91 141 ASN B C 1
ATOM 3174 O O . ASN B 1 141 ? -23.234 6.262 22.594 1 46.91 141 ASN B O 1
ATOM 3178 N N . GLU B 1 142 ? -21.812 7.918 22.344 1 44.84 142 GLU B N 1
ATOM 3179 C CA . GLU B 1 142 ? -22.828 8.836 22.859 1 44.84 142 GLU B CA 1
ATOM 3180 C C . GLU B 1 142 ? -23.312 9.781 21.766 1 44.84 142 GLU B C 1
ATOM 3182 O O . GLU B 1 142 ? -23.938 10.805 22.047 1 44.84 142 GLU B O 1
ATOM 3187 N N . GLY B 1 143 ? -23.078 9.5 20.5 1 47.91 143 GLY B N 1
ATOM 3188 C CA . GLY B 1 143 ? -23.656 10.297 19.422 1 47.91 143 GLY B CA 1
ATOM 3189 C C . GLY B 1 143 ? -22.812 11.516 19.078 1 47.91 143 GLY B C 1
ATOM 3190 O O . GLY B 1 143 ? -23.266 12.391 18.328 1 47.91 143 GLY B O 1
ATOM 3191 N N . LYS B 1 144 ? -21.891 11.844 19.859 1 50.03 144 LYS B N 1
ATOM 3192 C CA . LYS B 1 144 ? -21.047 13.023 19.656 1 50.03 144 LYS B CA 1
ATOM 3193 C C . LYS B 1 144 ? -19.922 12.734 18.656 1 50.03 144 LYS B C 1
ATOM 3195 O O . LYS B 1 144 ? -19.422 11.609 18.594 1 50.03 144 LYS B O 1
ATOM 3200 N N . ARG B 1 145 ? -19.875 13.688 17.781 1 56.97 145 ARG B N 1
ATOM 3201 C CA . ARG B 1 145 ? -18.766 13.555 16.828 1 56.97 145 ARG B CA 1
ATOM 3202 C C . ARG B 1 145 ? -17.438 13.453 17.562 1 56.97 145 ARG B C 1
ATOM 3204 O O . ARG B 1 145 ? -17.188 14.18 18.516 1 56.97 145 ARG B O 1
ATOM 3211 N N . ASN B 1 146 ? -16.625 12.578 17.25 1 69.88 146 ASN B N 1
ATOM 3212 C CA . ASN B 1 146 ? -15.336 12.344 17.891 1 69.88 146 ASN B CA 1
ATOM 3213 C C . ASN B 1 146 ? -14.398 13.539 17.703 1 69.88 146 ASN B C 1
ATOM 3215 O O . ASN B 1 146 ? -14.555 14.32 16.766 1 69.88 146 ASN B O 1
ATOM 3219 N N . ILE B 1 147 ? -13.82 14.141 18.75 1 73 147 ILE B N 1
ATOM 3220 C CA . ILE B 1 147 ? -12.883 15.258 18.766 1 73 147 ILE B CA 1
ATOM 3221 C C . ILE B 1 147 ? -12.008 15.227 17.516 1 73 147 ILE B C 1
ATOM 3223 O O . ILE B 1 147 ? -11.688 16.266 16.953 1 73 147 ILE B O 1
ATOM 3227 N N . SER B 1 148 ? -11.797 14.078 16.984 1 75.44 148 SER B N 1
ATOM 3228 C CA . SER B 1 148 ? -10.945 13.914 15.805 1 75.44 148 SER B CA 1
ATOM 3229 C C . SER B 1 148 ? -11.594 14.508 14.562 1 75.44 148 SER B C 1
ATOM 3231 O O . SER B 1 148 ? -10.961 15.25 13.812 1 75.44 148 SER B O 1
ATOM 3233 N N . ASP B 1 149 ? -12.805 14.273 14.406 1 79.19 149 ASP B N 1
ATOM 3234 C CA . ASP B 1 149 ? -13.531 14.773 13.242 1 79.19 149 ASP B CA 1
ATOM 3235 C C . ASP B 1 149 ? -13.672 16.297 13.289 1 79.19 149 ASP B C 1
ATOM 3237 O O . ASP B 1 149 ? -13.516 16.969 12.273 1 79.19 149 ASP B O 1
ATOM 3241 N N . ARG B 1 150 ? -13.891 16.781 14.469 1 83.31 150 ARG B N 1
ATOM 3242 C CA . ARG B 1 150 ? -14.07 18.219 14.633 1 83.31 150 ARG B CA 1
ATOM 3243 C C . ARG B 1 150 ? -12.781 18.969 14.344 1 83.31 150 ARG B C 1
ATOM 3245 O O . ARG B 1 150 ? -12.797 20.016 13.688 1 83.31 150 ARG B O 1
ATOM 3252 N N . ILE B 1 151 ? -11.766 18.406 14.812 1 86.12 151 ILE B N 1
ATOM 3253 C CA . ILE B 1 151 ? -10.469 19.062 14.648 1 86.12 151 ILE B CA 1
ATOM 3254 C C . ILE B 1 151 ? -10.086 19.094 13.172 1 86.12 151 ILE B C 1
ATOM 3256 O O . ILE B 1 151 ? -9.648 20.125 12.656 1 86.12 151 ILE B O 1
ATOM 3260 N N . ILE B 1 152 ? -10.273 18 12.477 1 89.62 152 ILE B N 1
ATOM 3261 C CA . ILE B 1 152 ? -9.906 17.922 11.07 1 89.62 152 ILE B CA 1
ATOM 3262 C C . ILE B 1 152 ? -10.812 18.828 10.242 1 89.62 152 ILE B C 1
ATOM 3264 O O . ILE B 1 152 ? -10.344 19.531 9.344 1 89.62 152 ILE B O 1
ATOM 3268 N N . ASP B 1 153 ? -12.078 18.859 10.578 1 88.19 153 ASP B N 1
ATOM 3269 C CA . ASP B 1 153 ? -13.016 19.719 9.859 1 88.19 153 ASP B CA 1
ATOM 3270 C C . ASP B 1 153 ? -12.688 21.203 10.062 1 88.19 153 ASP B C 1
ATOM 3272 O O . ASP B 1 153 ? -12.75 21.984 9.125 1 88.19 153 ASP B O 1
ATOM 3276 N N . LYS B 1 154 ? -12.398 21.516 11.281 1 90.38 154 LYS B N 1
ATOM 3277 C CA . LYS B 1 154 ? -12.023 22.891 11.578 1 90.38 154 LYS B CA 1
ATOM 3278 C C . LYS B 1 154 ? -10.734 23.281 10.867 1 90.38 154 LYS B C 1
ATOM 3280 O O . LYS B 1 154 ? -10.617 24.375 10.32 1 90.38 154 LYS B O 1
ATOM 3285 N N . PHE B 1 155 ? -9.789 22.375 10.938 1 94.19 155 PHE B N 1
ATOM 3286 C CA . PHE B 1 155 ? -8.523 22.641 10.258 1 94.19 155 PHE B CA 1
ATOM 3287 C C . PHE B 1 155 ? -8.742 22.812 8.758 1 94.19 155 PHE B C 1
ATOM 3289 O O . PHE B 1 155 ? -8.211 23.75 8.156 1 94.19 155 PHE B O 1
ATOM 3296 N N . LYS B 1 156 ? -9.5 22 8.164 1 93.75 156 LYS B N 1
ATOM 3297 C CA . LYS B 1 156 ? -9.836 22.094 6.746 1 93.75 156 LYS B CA 1
ATOM 3298 C C . LYS B 1 156 ? -10.508 23.422 6.422 1 93.75 156 LYS B C 1
ATOM 3300 O O . LYS B 1 156 ? -10.219 24.031 5.395 1 93.75 156 LYS B O 1
ATOM 3305 N N . PHE B 1 157 ? -11.367 23.812 7.258 1 93.19 157 PHE B N 1
ATOM 3306 C CA . PHE B 1 157 ? -12.078 25.078 7.086 1 93.19 157 PHE B CA 1
ATOM 3307 C C . PHE B 1 157 ? -11.117 26.25 7.113 1 93.19 157 PHE B C 1
ATOM 3309 O O . PHE B 1 157 ? -11.219 27.156 6.285 1 93.19 157 PHE B O 1
ATOM 3316 N N . GLU B 1 158 ? -10.227 26.234 8.023 1 95.44 158 GLU B N 1
ATOM 3317 C CA . GLU B 1 158 ? -9.25 27.312 8.148 1 95.44 158 GLU B CA 1
ATOM 3318 C C . GLU B 1 158 ? -8.312 27.359 6.941 1 95.44 158 GLU B C 1
ATOM 3320 O O . GLU B 1 158 ? -7.879 28.422 6.516 1 95.44 158 GLU B O 1
ATOM 3325 N N . VAL B 1 159 ? -7.98 26.188 6.43 1 96.56 159 VAL B N 1
ATOM 3326 C CA . VAL B 1 159 ? -7.156 26.109 5.227 1 96.56 159 VAL B CA 1
ATOM 3327 C C . VAL B 1 159 ? -7.91 26.734 4.051 1 96.56 159 VAL B C 1
ATOM 3329 O O . VAL B 1 159 ? -7.34 27.5 3.273 1 96.56 159 VAL B O 1
ATOM 3332 N N . ARG B 1 160 ? -9.148 26.453 3.963 1 94.19 160 ARG B N 1
ATOM 3333 C CA . ARG B 1 160 ? -9.984 26.984 2.885 1 94.19 160 ARG B CA 1
ATOM 3334 C C . ARG B 1 160 ? -10.102 28.5 2.971 1 94.19 160 ARG B C 1
ATOM 3336 O O . ARG B 1 160 ? -10.141 29.172 1.945 1 94.19 160 ARG B O 1
ATOM 3343 N N . LYS B 1 161 ? -10.125 29.016 4.18 1 95.19 161 LYS B N 1
ATOM 3344 C CA . LYS B 1 161 ? -10.227 30.453 4.414 1 95.19 161 LYS B CA 1
ATOM 3345 C C . LYS B 1 161 ? -8.859 31.125 4.285 1 95.19 161 LYS B C 1
ATOM 3347 O O . LYS B 1 161 ? -8.734 32.312 4.512 1 95.19 161 LYS B O 1
ATOM 3352 N N . GLU B 1 162 ? -7.855 30.281 4.047 1 94 162 GLU B N 1
ATOM 3353 C CA . GLU B 1 162 ? -6.484 30.75 3.848 1 94 162 GLU B CA 1
ATOM 3354 C C . GLU B 1 162 ? -5.922 31.359 5.129 1 94 162 GLU B C 1
ATOM 3356 O O . GLU B 1 162 ? -5.09 32.281 5.074 1 94 162 GLU B O 1
ATOM 3361 N N . SER B 1 163 ? -6.5 30.953 6.262 1 94.19 163 SER B N 1
ATOM 3362 C CA . SER B 1 163 ? -5.973 31.391 7.551 1 94.19 163 SER B CA 1
ATOM 3363 C C . SER B 1 163 ? -4.766 30.547 7.969 1 94.19 163 SER B C 1
ATOM 3365 O O . SER B 1 163 ? -4.043 30.922 8.898 1 94.19 163 SER B O 1
ATOM 3367 N N . THR B 1 164 ? -4.59 29.422 7.395 1 96.62 164 THR B N 1
ATOM 3368 C CA . THR B 1 164 ? -3.43 28.547 7.539 1 96.62 164 THR B CA 1
ATOM 3369 C C . THR B 1 164 ? -3.127 27.828 6.227 1 96.62 164 THR B C 1
ATOM 3371 O O . THR B 1 164 ? -3.75 28.109 5.203 1 96.62 164 THR B O 1
ATOM 3374 N N . PHE B 1 165 ? -2.168 26.969 6.094 1 97.31 165 PHE B N 1
ATOM 3375 C CA . PHE B 1 165 ? -1.624 26.531 4.809 1 97.31 165 PHE B CA 1
ATOM 3376 C C . PHE B 1 165 ? -2.037 25.094 4.5 1 97.31 165 PHE B C 1
ATOM 3378 O O . PHE B 1 165 ? -2.291 24.766 3.342 1 97.31 165 PHE B O 1
ATOM 3385 N N . GLY B 1 166 ? -2.133 24.172 5.578 1 97.44 166 GLY B N 1
ATOM 3386 C CA . GLY B 1 166 ? -2.506 22.781 5.383 1 97.44 166 GLY B CA 1
ATOM 3387 C C . GLY B 1 166 ? -1.376 21.922 4.832 1 97.44 166 GLY B C 1
ATOM 3388 O O . GLY B 1 166 ? -1.563 21.188 3.865 1 97.44 166 GLY B O 1
ATOM 3389 N N . HIS B 1 167 ? -0.191 22.016 5.391 1 96.94 167 HIS B N 1
ATOM 3390 C CA . HIS B 1 167 ? 0.976 21.281 4.91 1 96.94 167 HIS B CA 1
ATOM 3391 C C . HIS B 1 167 ? 0.833 19.781 5.168 1 96.94 167 HIS B C 1
ATOM 3393 O O . HIS B 1 167 ? 0.279 19.375 6.188 1 96.94 167 HIS B O 1
ATOM 3399 N N . LEU B 1 168 ? 1.431 19 4.309 1 96.69 168 LEU B N 1
ATOM 3400 C CA . LEU B 1 168 ? 1.298 17.547 4.301 1 96.69 168 LEU B CA 1
ATOM 3401 C C . LEU B 1 168 ? 1.76 16.953 5.629 1 96.69 168 LEU B C 1
ATOM 3403 O O . LEU B 1 168 ? 1.055 16.141 6.23 1 96.69 168 LEU B O 1
ATOM 3407 N N . PRO B 1 169 ? 2.961 17.297 6.195 1 97.31 169 PRO B N 1
ATOM 3408 C CA . PRO B 1 169 ? 3.393 16.641 7.434 1 97.31 169 PRO B CA 1
ATOM 3409 C C . PRO B 1 169 ? 2.402 16.844 8.578 1 97.31 169 PRO B C 1
ATOM 3411 O O . PRO B 1 169 ? 2.137 15.898 9.336 1 97.31 169 PRO B O 1
ATOM 3414 N N . VAL B 1 170 ? 1.832 18.047 8.68 1 97.88 170 VAL B N 1
ATOM 3415 C CA . VAL B 1 170 ? 0.881 18.359 9.734 1 97.88 170 VAL B CA 1
ATOM 3416 C C . VAL B 1 170 ? -0.418 17.594 9.508 1 97.88 170 VAL B C 1
ATOM 3418 O O . VAL B 1 170 ? -0.909 16.906 10.414 1 97.88 170 VAL B O 1
ATOM 3421 N N . ALA B 1 171 ? -0.934 17.641 8.273 1 97 171 ALA B N 1
ATOM 3422 C CA . ALA B 1 171 ? -2.164 16.938 7.93 1 97 171 ALA B CA 1
ATOM 3423 C C . ALA B 1 171 ? -2.008 15.438 8.125 1 97 171 ALA B C 1
ATOM 3425 O O . ALA B 1 171 ? -2.906 14.773 8.648 1 97 171 ALA B O 1
ATOM 3426 N N . PHE B 1 172 ? -0.895 14.906 7.684 1 96.94 172 PHE B N 1
ATOM 3427 C CA . PHE B 1 172 ? -0.625 13.477 7.758 1 96.94 172 PHE B CA 1
ATOM 3428 C C . PHE B 1 172 ? -0.618 13 9.203 1 96.94 172 PHE B C 1
ATOM 3430 O O . PHE B 1 172 ? -1.214 11.969 9.531 1 96.94 172 PHE B O 1
ATOM 3437 N N . GLY B 1 173 ? 0.133 13.758 10.086 1 96.94 173 GLY B N 1
ATOM 3438 C CA . GLY B 1 173 ? 0.141 13.422 11.5 1 96.94 173 GLY B CA 1
ATOM 3439 C C . GLY B 1 173 ? -1.245 13.406 12.117 1 96.94 173 GLY B C 1
ATOM 3440 O O . GLY B 1 173 ? -1.606 12.461 12.82 1 96.94 173 GLY B O 1
ATOM 3441 N N . LEU B 1 174 ? -2.029 14.414 11.82 1 95.38 174 LEU B N 1
ATOM 3442 C CA . LEU B 1 174 ? -3.375 14.539 12.367 1 95.38 174 LEU B CA 1
ATOM 3443 C C . LEU B 1 174 ? -4.266 13.398 11.891 1 95.38 174 LEU B C 1
ATOM 3445 O O . LEU B 1 174 ? -4.93 12.742 12.703 1 95.38 174 LEU B O 1
ATOM 3449 N N . VAL B 1 175 ? -4.273 13.148 10.633 1 94 175 VAL B N 1
ATOM 3450 C CA . VAL B 1 175 ? -5.129 12.125 10.031 1 94 175 VAL B CA 1
ATOM 3451 C C . VAL B 1 175 ? -4.742 10.75 10.562 1 94 175 VAL B C 1
ATOM 3453 O O . VAL B 1 175 ? -5.609 9.938 10.898 1 94 175 VAL B O 1
ATOM 3456 N N . SER B 1 176 ? -3.408 10.484 10.602 1 94.56 176 SER B N 1
ATOM 3457 C CA . SER B 1 176 ? -2.941 9.211 11.133 1 94.56 176 SER B CA 1
ATOM 3458 C C . SER B 1 176 ? -3.451 8.977 12.547 1 94.56 176 SER B C 1
ATOM 3460 O O . SER B 1 176 ? -3.938 7.891 12.867 1 94.56 176 SER B O 1
ATOM 3462 N N . LYS B 1 177 ? -3.381 10.008 13.383 1 92.44 177 LYS B N 1
ATOM 3463 C CA . LYS B 1 177 ? -3.875 9.906 14.758 1 92.44 177 LYS B CA 1
ATOM 3464 C C . LYS B 1 177 ? -5.375 9.633 14.781 1 92.44 177 LYS B C 1
ATOM 3466 O O . LYS B 1 177 ? -5.84 8.734 15.492 1 92.44 177 LYS B O 1
ATOM 3471 N N . CYS B 1 178 ? -6.082 10.352 14.023 1 89.06 178 CYS B N 1
ATOM 3472 C CA . CYS B 1 178 ? -7.539 10.242 14 1 89.06 178 CYS B CA 1
ATOM 3473 C C . CYS B 1 178 ? -7.977 8.859 13.523 1 89.06 178 CYS B C 1
ATOM 3475 O O . CYS B 1 178 ? -9.023 8.367 13.945 1 89.06 178 CYS B O 1
ATOM 3477 N N . LEU B 1 179 ? -7.184 8.203 12.75 1 89.69 179 LEU B N 1
ATOM 3478 C CA . LEU B 1 179 ? -7.523 6.902 12.188 1 89.69 179 LEU B CA 1
ATOM 3479 C C . LEU B 1 179 ? -7.039 5.777 13.102 1 89.69 179 LEU B C 1
ATOM 3481 O O . LEU B 1 179 ? -7.246 4.598 12.797 1 89.69 179 LEU B O 1
ATOM 3485 N N . GLY B 1 180 ? -6.332 6.172 14.109 1 88.31 180 GLY B N 1
ATOM 3486 C CA . GLY B 1 180 ? -5.867 5.188 15.07 1 88.31 180 GLY B CA 1
ATOM 3487 C C . GLY B 1 180 ? -4.566 4.523 14.664 1 88.31 180 GLY B C 1
ATOM 3488 O O . GLY B 1 180 ? -4.227 3.447 15.156 1 88.31 180 GLY B O 1
ATOM 3489 N N . ILE B 1 181 ? -3.857 5.109 13.75 1 91.94 181 ILE B N 1
ATOM 3490 C CA . ILE B 1 181 ? -2.545 4.605 13.359 1 91.94 181 ILE B CA 1
ATOM 3491 C C . ILE B 1 181 ? -1.504 5.02 14.398 1 91.94 181 ILE B C 1
ATOM 3493 O O . ILE B 1 181 ? -1.449 6.184 14.805 1 91.94 181 ILE B O 1
ATOM 3497 N N . SER B 1 182 ? -0.7 4.082 14.898 1 93.38 182 SER B N 1
ATOM 3498 C CA . SER B 1 182 ? 0.315 4.387 15.906 1 93.38 182 SER B CA 1
ATOM 3499 C C . SER B 1 182 ? 1.351 5.367 15.359 1 93.38 182 SER B C 1
ATOM 3501 O O . SER B 1 182 ? 1.574 5.438 14.148 1 93.38 182 SER B O 1
ATOM 3503 N N . LEU B 1 183 ? 1.938 6.133 16.25 1 95.31 183 LEU B N 1
ATOM 3504 C CA . LEU B 1 183 ? 2.926 7.129 15.852 1 95.31 183 LEU B CA 1
ATOM 3505 C C . LEU B 1 183 ? 4.082 6.48 15.102 1 95.31 183 LEU B C 1
ATOM 3507 O O . LEU B 1 183 ? 4.508 6.977 14.055 1 95.31 183 LEU B O 1
ATOM 3511 N N . GLU B 1 184 ? 4.535 5.395 15.617 1 95.75 184 GLU B N 1
ATOM 3512 C CA . GLU B 1 184 ? 5.664 4.691 15.008 1 95.75 184 GLU B CA 1
ATOM 3513 C C . GLU B 1 184 ? 5.355 4.297 13.562 1 95.75 184 GLU B C 1
ATOM 3515 O O . GLU B 1 184 ? 6.16 4.547 12.664 1 95.75 184 GLU B O 1
ATOM 3520 N N . ARG B 1 185 ? 4.211 3.705 13.297 1 95.38 185 ARG B N 1
ATOM 3521 C CA . ARG B 1 185 ? 3.838 3.262 11.953 1 95.38 185 ARG B CA 1
ATOM 3522 C C . ARG B 1 185 ? 3.568 4.449 11.039 1 95.38 185 ARG B C 1
ATOM 3524 O O . ARG B 1 185 ? 3.852 4.395 9.844 1 95.38 185 ARG B O 1
ATOM 3531 N N . ALA B 1 186 ? 3.061 5.535 11.664 1 96.38 186 ALA B N 1
ATOM 3532 C CA . ALA B 1 186 ? 2.85 6.75 10.883 1 96.38 186 ALA B CA 1
ATOM 3533 C C . ALA B 1 186 ? 4.176 7.328 10.398 1 96.38 186 ALA B C 1
ATOM 3535 O O . ALA B 1 186 ? 4.297 7.73 9.234 1 96.38 186 ALA B O 1
ATOM 3536 N N . GLN B 1 187 ? 5.156 7.328 11.297 1 97.75 187 GLN B N 1
ATOM 3537 C CA . GLN B 1 187 ? 6.473 7.852 10.953 1 97.75 187 GLN B CA 1
ATOM 3538 C C . GLN B 1 187 ? 7.125 7.02 9.852 1 97.75 187 GLN B C 1
ATOM 3540 O O . GLN B 1 187 ? 7.66 7.566 8.883 1 97.75 187 GLN B O 1
ATOM 3545 N N . HIS B 1 188 ? 7.004 5.715 9.969 1 97.69 188 HIS B N 1
ATOM 3546 C CA . HIS B 1 188 ? 7.566 4.824 8.961 1 97.69 188 HIS B CA 1
ATOM 3547 C C . HIS B 1 188 ? 6.867 5 7.617 1 97.69 188 HIS B C 1
ATOM 3549 O O . HIS B 1 188 ? 7.527 5.125 6.582 1 97.69 188 HIS B O 1
ATOM 3555 N N . LEU B 1 189 ? 5.547 5.016 7.66 1 97.06 189 LEU B N 1
ATOM 3556 C CA . LEU B 1 189 ? 4.785 5.133 6.422 1 97.06 189 LEU B CA 1
ATOM 3557 C C . LEU B 1 189 ? 5.078 6.457 5.727 1 97.06 189 LEU B C 1
ATOM 3559 O O . LEU B 1 189 ? 5.191 6.504 4.5 1 97.06 189 LEU B O 1
ATOM 3563 N N . PHE B 1 190 ? 5.234 7.516 6.52 1 96.75 190 PHE B N 1
ATOM 3564 C CA . PHE B 1 190 ? 5.508 8.836 5.965 1 96.75 190 PHE B CA 1
ATOM 3565 C C . PHE B 1 190 ? 6.797 8.828 5.152 1 96.75 190 PHE B C 1
ATOM 3567 O O . PHE B 1 190 ? 6.824 9.305 4.016 1 96.75 190 PHE B O 1
ATOM 3574 N N . LEU B 1 191 ? 7.809 8.258 5.68 1 96.56 191 LEU B N 1
ATOM 3575 C CA . LEU B 1 191 ? 9.094 8.211 4.992 1 96.56 191 LEU B CA 1
ATOM 3576 C C . LEU B 1 191 ? 9.078 7.18 3.873 1 96.56 191 LEU B C 1
ATOM 3578 O O . LEU B 1 191 ? 9.758 7.348 2.855 1 96.56 191 LEU B O 1
ATOM 3582 N N . PHE B 1 192 ? 8.281 6.133 4.031 1 96.75 192 PHE B N 1
ATOM 3583 C CA . PHE B 1 192 ? 8.078 5.18 2.943 1 96.75 192 PHE B CA 1
ATOM 3584 C C . PHE B 1 192 ? 7.469 5.871 1.727 1 96.75 192 PHE B C 1
ATOM 3586 O O . PHE B 1 192 ? 7.941 5.691 0.604 1 96.75 192 PHE B O 1
ATOM 3593 N N . LEU B 1 193 ? 6.453 6.645 2.006 1 96 193 LEU B N 1
ATOM 3594 C CA . LEU B 1 193 ? 5.758 7.336 0.923 1 96 193 LEU B CA 1
ATOM 3595 C C . LEU B 1 193 ? 6.695 8.305 0.209 1 96 193 LEU B C 1
ATOM 3597 O O . LEU B 1 193 ? 6.641 8.438 -1.016 1 96 193 LEU B O 1
ATOM 3601 N N . PHE B 1 194 ? 7.523 8.969 0.967 1 94.06 194 PHE B N 1
ATOM 3602 C CA . PHE B 1 194 ? 8.508 9.867 0.383 1 94.06 194 PHE B CA 1
ATOM 3603 C C . PHE B 1 194 ? 9.477 9.102 -0.516 1 94.06 194 PHE B C 1
ATOM 3605 O O . PHE B 1 194 ? 9.75 9.531 -1.641 1 94.06 194 PHE B O 1
ATOM 3612 N N . SER B 1 195 ? 10 7.973 -0.011 1 95.12 195 SER B N 1
ATOM 3613 C CA . SER B 1 195 ? 10.93 7.141 -0.766 1 95.12 195 SER B CA 1
ATOM 3614 C C . SER B 1 195 ? 10.297 6.641 -2.062 1 95.12 195 SER B C 1
ATOM 3616 O O . SER B 1 195 ? 10.922 6.703 -3.125 1 95.12 195 SER B O 1
ATOM 3618 N N . ARG B 1 196 ? 9.102 6.148 -1.917 1 95.19 196 ARG B N 1
ATOM 3619 C CA . ARG B 1 196 ? 8.383 5.637 -3.076 1 95.19 196 ARG B CA 1
ATOM 3620 C C . ARG B 1 196 ? 8.164 6.73 -4.117 1 95.19 196 ARG B C 1
ATOM 3622 O O . ARG B 1 196 ? 8.328 6.496 -5.316 1 95.19 196 ARG B O 1
ATOM 3629 N N . ALA B 1 197 ? 7.816 7.922 -3.646 1 93 197 ALA B N 1
ATOM 3630 C CA . ALA B 1 197 ? 7.598 9.039 -4.562 1 93 197 ALA B CA 1
ATOM 3631 C C . ALA B 1 197 ? 8.891 9.414 -5.289 1 93 197 ALA B C 1
ATOM 3633 O O . ALA B 1 197 ? 8.875 9.688 -6.492 1 93 197 ALA B O 1
ATOM 3634 N N . ALA B 1 198 ? 9.977 9.477 -4.59 1 92.69 198 ALA B N 1
ATOM 3635 C CA . ALA B 1 198 ? 11.266 9.781 -5.195 1 92.69 198 ALA B CA 1
ATOM 3636 C C . ALA B 1 198 ? 11.633 8.75 -6.262 1 92.69 198 ALA B C 1
ATOM 3638 O O . ALA B 1 198 ? 12.117 9.109 -7.34 1 92.69 198 ALA B O 1
ATOM 3639 N N . LEU B 1 199 ? 11.367 7.48 -5.969 1 94.56 199 LEU B N 1
ATOM 3640 C CA . LEU B 1 199 ? 11.711 6.418 -6.906 1 94.56 199 LEU B CA 1
ATOM 3641 C C . LEU B 1 199 ? 10.766 6.414 -8.102 1 94.56 199 LEU B C 1
ATOM 3643 O O . LEU B 1 199 ? 11.164 6.09 -9.219 1 94.56 199 LEU B O 1
ATOM 3647 N N . SER B 1 200 ? 9.5 6.695 -7.812 1 93.44 200 SER B N 1
ATOM 3648 C CA . SER B 1 200 ? 8.57 6.855 -8.93 1 93.44 200 SER B CA 1
ATOM 3649 C C . SER B 1 200 ? 9.047 7.941 -9.891 1 93.44 200 SER B C 1
ATOM 3651 O O . SER B 1 200 ? 8.953 7.777 -11.109 1 93.44 200 SER B O 1
ATOM 3653 N N . ALA B 1 201 ? 9.578 9.031 -9.359 1 91.44 201 ALA B N 1
ATOM 3654 C CA . ALA B 1 201 ? 10.148 10.094 -10.188 1 91.44 201 ALA B CA 1
ATOM 3655 C C . ALA B 1 201 ? 11.367 9.602 -10.961 1 91.44 201 ALA B C 1
ATOM 3657 O O . ALA B 1 201 ? 11.547 9.938 -12.133 1 91.44 201 ALA B O 1
ATOM 3658 N N . ALA B 1 202 ? 12.172 8.797 -10.344 1 93.62 202 ALA B N 1
ATOM 3659 C CA . ALA B 1 202 ? 13.359 8.25 -10.992 1 93.62 202 ALA B CA 1
ATOM 3660 C C . ALA B 1 202 ? 12.977 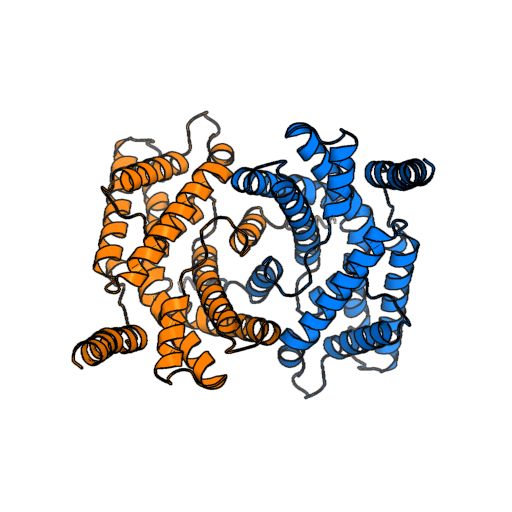7.387 -12.188 1 93.62 202 ALA B C 1
ATOM 3662 O O . ALA B 1 202 ? 13.641 7.43 -13.227 1 93.62 202 ALA B O 1
ATOM 3663 N N . VAL B 1 203 ? 11.914 6.59 -12.062 1 94 203 VAL B N 1
ATOM 3664 C CA . VAL B 1 203 ? 11.43 5.746 -13.148 1 94 203 VAL B CA 1
ATOM 3665 C C . VAL B 1 203 ? 10.898 6.617 -14.281 1 94 203 VAL B C 1
ATOM 3667 O O . VAL B 1 203 ? 11.211 6.391 -15.453 1 94 203 VAL B O 1
ATOM 3670 N N . ARG B 1 204 ? 10.148 7.633 -13.945 1 91.44 204 ARG B N 1
ATOM 3671 C CA . ARG B 1 204 ? 9.562 8.523 -14.938 1 91.44 204 ARG B CA 1
ATOM 3672 C C . ARG B 1 204 ? 10.641 9.273 -15.711 1 91.44 204 ARG B C 1
ATOM 3674 O O . ARG B 1 204 ? 10.461 9.578 -16.891 1 91.44 204 ARG B O 1
ATOM 3681 N N . LEU B 1 205 ? 11.727 9.586 -15.039 1 90.12 205 LEU B N 1
ATOM 3682 C CA . LEU B 1 205 ? 12.844 10.297 -15.656 1 90.12 205 LEU B CA 1
ATOM 3683 C C . LEU B 1 205 ? 13.789 9.328 -16.359 1 90.12 205 LEU B C 1
ATOM 3685 O O . LEU B 1 205 ? 14.844 9.727 -16.844 1 90.12 205 LEU B O 1
ATOM 3689 N N . ASN B 1 206 ? 13.43 8.016 -16.312 1 92.81 206 ASN B N 1
ATOM 3690 C CA . ASN B 1 206 ? 14.172 6.949 -16.969 1 92.81 206 ASN B CA 1
ATOM 3691 C C . ASN B 1 206 ? 15.578 6.801 -16.406 1 92.81 206 ASN B C 1
ATOM 3693 O O . ASN B 1 206 ? 16.531 6.523 -17.141 1 92.81 206 ASN B O 1
ATOM 3697 N N . ILE B 1 207 ? 15.688 7.113 -15.164 1 93.06 207 ILE B N 1
ATOM 3698 C CA . ILE B 1 207 ? 16.969 6.914 -14.477 1 93.06 207 ILE B CA 1
ATOM 3699 C C . ILE B 1 207 ? 17.141 5.438 -14.141 1 93.06 207 ILE B C 1
ATOM 3701 O O . ILE B 1 207 ? 18.25 4.898 -14.25 1 93.06 207 ILE B O 1
ATOM 3705 N N . VAL B 1 208 ? 16.109 4.789 -13.75 1 95.06 208 VAL B N 1
ATOM 3706 C CA . VAL B 1 208 ? 16.125 3.365 -13.422 1 95.06 208 VAL B CA 1
ATOM 3707 C C . VAL B 1 208 ? 14.828 2.717 -13.93 1 95.06 208 VAL B C 1
ATOM 3709 O O . VAL B 1 208 ? 13.82 3.396 -14.117 1 95.06 208 VAL B O 1
ATOM 3712 N N . GLY B 1 209 ? 14.883 1.413 -14.195 1 94.56 209 GLY B N 1
ATOM 3713 C CA . GLY B 1 209 ? 13.688 0.683 -14.578 1 94.56 209 GLY B CA 1
ATOM 3714 C C . GLY B 1 209 ? 12.773 0.385 -13.406 1 94.56 209 GLY B C 1
ATOM 3715 O O . GLY B 1 209 ? 13.188 0.455 -12.25 1 94.56 209 GLY B O 1
ATOM 3716 N N . PRO B 1 210 ? 11.547 0.046 -13.711 1 95.06 210 PRO B N 1
ATOM 3717 C CA . PRO B 1 210 ? 10.555 -0.178 -12.656 1 95.06 210 PRO B CA 1
ATOM 3718 C C . PRO B 1 210 ? 10.938 -1.322 -11.719 1 95.06 210 PRO B C 1
ATOM 3720 O O . PRO B 1 210 ? 10.695 -1.246 -10.516 1 95.06 210 PRO B O 1
ATOM 3723 N N . TYR B 1 211 ? 11.508 -2.398 -12.195 1 94.06 211 TYR B N 1
ATOM 3724 C CA . TYR B 1 211 ? 11.867 -3.537 -11.352 1 94.06 211 TYR B CA 1
ATOM 3725 C C . TYR B 1 211 ? 13.016 -3.186 -10.422 1 94.06 211 TYR B C 1
ATOM 3727 O O . TYR B 1 211 ? 12.977 -3.506 -9.227 1 94.06 211 TYR B O 1
ATOM 3735 N N . TYR B 1 212 ? 13.969 -2.568 -10.953 1 94.19 212 TYR B N 1
ATOM 3736 C CA . TYR B 1 212 ? 15.094 -2.164 -10.125 1 94.19 212 TYR B CA 1
ATOM 3737 C C . TYR B 1 212 ? 14.664 -1.135 -9.086 1 94.19 212 TYR B C 1
ATOM 3739 O O . TYR B 1 212 ? 15.18 -1.126 -7.965 1 94.19 212 TYR B O 1
ATOM 3747 N N . ALA B 1 213 ? 13.719 -0.229 -9.438 1 95.62 213 ALA B N 1
ATOM 3748 C CA . ALA B 1 213 ? 13.195 0.75 -8.492 1 95.62 213 ALA B CA 1
ATOM 3749 C C . ALA B 1 213 ? 12.594 0.063 -7.273 1 95.62 213 ALA B C 1
ATOM 3751 O O . ALA B 1 213 ? 12.719 0.555 -6.148 1 95.62 213 ALA B O 1
ATOM 3752 N N . GLN B 1 214 ? 11.93 -1.079 -7.492 1 95.81 214 GLN B N 1
ATOM 3753 C CA . GLN B 1 214 ? 11.359 -1.816 -6.371 1 95.81 214 GLN B CA 1
ATOM 3754 C C . GLN B 1 214 ? 12.445 -2.396 -5.477 1 95.81 214 GLN B C 1
ATOM 3756 O O . GLN B 1 214 ? 12.305 -2.43 -4.254 1 95.81 214 GLN B O 1
ATOM 3761 N N . ARG B 1 215 ? 13.484 -2.855 -6.059 1 94.38 215 ARG B N 1
ATOM 3762 C CA . ARG B 1 215 ? 14.625 -3.334 -5.297 1 94.38 215 ARG B CA 1
ATOM 3763 C C . ARG B 1 215 ? 15.219 -2.221 -4.434 1 94.38 215 ARG B C 1
ATOM 3765 O O . ARG B 1 215 ? 15.484 -2.42 -3.248 1 94.38 215 ARG B O 1
ATOM 3772 N N . ILE B 1 216 ? 15.414 -1.069 -5.066 1 95.94 216 ILE B N 1
ATOM 3773 C CA . ILE B 1 216 ? 15.961 0.072 -4.348 1 95.94 216 ILE B CA 1
ATOM 3774 C C . ILE B 1 216 ? 15.016 0.48 -3.221 1 95.94 216 ILE B C 1
ATOM 3776 O O . ILE B 1 216 ? 15.461 0.854 -2.133 1 95.94 216 ILE B O 1
ATOM 3780 N N . LEU B 1 217 ? 13.727 0.434 -3.486 1 96.81 217 LEU B N 1
ATOM 3781 C CA . LEU B 1 217 ? 12.75 0.796 -2.461 1 96.81 217 LEU B CA 1
ATOM 3782 C C . LEU B 1 217 ? 12.891 -0.102 -1.236 1 96.81 217 LEU B C 1
ATOM 3784 O O . LEU B 1 217 ? 12.789 0.369 -0.101 1 96.81 217 LEU B O 1
ATOM 3788 N N . THR B 1 218 ? 13.109 -1.389 -1.444 1 94.75 218 THR B N 1
ATOM 3789 C CA . THR B 1 218 ? 13.367 -2.291 -0.328 1 94.75 218 THR B CA 1
ATOM 3790 C C . THR B 1 218 ? 14.609 -1.854 0.443 1 94.75 218 THR B C 1
ATOM 3792 O O . THR B 1 218 ? 14.617 -1.876 1.675 1 94.75 218 THR B O 1
ATOM 3795 N N . GLU B 1 219 ? 15.594 -1.449 -0.285 1 93.19 219 GLU B N 1
ATOM 3796 C CA . GLU B 1 219 ? 16.844 -0.985 0.33 1 93.19 219 GLU B CA 1
ATOM 3797 C C . GLU B 1 219 ? 16.609 0.291 1.137 1 93.19 219 GLU B C 1
ATOM 3799 O O . GLU B 1 219 ? 17.266 0.513 2.154 1 93.19 219 GLU B O 1
ATOM 3804 N N . CYS B 1 220 ? 15.742 1.101 0.713 1 96.44 220 CYS B N 1
ATOM 3805 C CA . CYS B 1 220 ? 15.438 2.359 1.387 1 96.44 220 CYS B CA 1
ATOM 3806 C C . CYS B 1 220 ? 14.938 2.113 2.807 1 96.44 220 CYS B C 1
ATOM 3808 O O . CYS B 1 220 ? 14.953 3.021 3.639 1 96.44 220 CYS B O 1
ATOM 3810 N N . HIS B 1 221 ? 14.453 0.866 3.07 1 96.62 221 HIS B N 1
ATOM 3811 C CA . HIS B 1 221 ? 14.055 0.529 4.43 1 96.62 221 HIS B CA 1
ATOM 3812 C C . HIS B 1 221 ? 15.172 0.825 5.426 1 96.62 221 HIS B C 1
ATOM 3814 O O . HIS B 1 221 ? 14.93 1.397 6.488 1 96.62 221 HIS B O 1
ATOM 3820 N N . SER B 1 222 ? 16.391 0.452 5.074 1 95.62 222 SER B N 1
ATOM 3821 C CA . SER B 1 222 ? 17.531 0.666 5.969 1 95.62 222 SER B CA 1
ATOM 3822 C C . SER B 1 222 ? 17.812 2.152 6.152 1 95.62 222 SER B C 1
ATOM 3824 O O . SER B 1 222 ? 18.203 2.586 7.238 1 95.62 222 SER B O 1
ATOM 3826 N N . TYR B 1 223 ? 17.656 2.969 5.043 1 96.31 223 TYR B N 1
ATOM 3827 C CA . TYR B 1 223 ? 17.844 4.41 5.145 1 96.31 223 TYR B CA 1
ATOM 3828 C C . TYR B 1 223 ? 16.812 5.027 6.078 1 96.31 223 TYR B C 1
ATOM 3830 O O . TYR B 1 223 ? 17.141 5.898 6.887 1 96.31 223 TYR B O 1
ATOM 3838 N N . VAL B 1 224 ? 15.602 4.531 5.969 1 97.56 224 VAL B N 1
ATOM 3839 C CA . VAL B 1 224 ? 14.508 5.051 6.793 1 97.56 224 VAL B CA 1
ATOM 3840 C C . VAL B 1 224 ? 14.742 4.684 8.258 1 97.56 224 VAL B C 1
ATOM 3842 O O . VAL B 1 224 ? 14.602 5.527 9.148 1 97.56 224 VAL B O 1
ATOM 3845 N N . GLU B 1 225 ? 15.172 3.461 8.531 1 96.88 225 GLU B N 1
ATOM 3846 C CA . GLU B 1 225 ? 15.438 3.029 9.898 1 96.88 225 GLU B CA 1
ATOM 3847 C C . GLU B 1 225 ? 16.547 3.863 10.531 1 96.88 225 GLU B C 1
ATOM 3849 O O . GLU B 1 225 ? 16.438 4.297 11.672 1 96.88 225 GLU B O 1
ATOM 3854 N N . SER B 1 226 ? 17.578 4.035 9.797 1 96.56 226 SER B N 1
ATOM 3855 C CA . SER B 1 226 ? 18.703 4.828 10.281 1 96.56 226 SER B CA 1
ATOM 3856 C C . SER B 1 226 ? 18.281 6.262 10.586 1 96.56 226 SER B C 1
ATOM 3858 O O . SER B 1 226 ? 18.688 6.84 11.594 1 96.56 226 SER B O 1
ATOM 3860 N N . SER B 1 227 ? 17.484 6.84 9.672 1 96.06 227 SER B N 1
ATOM 3861 C CA . SER B 1 227 ? 17 8.211 9.852 1 96.06 227 SER B CA 1
ATOM 3862 C C . SER B 1 227 ? 16.062 8.312 11.047 1 96.06 227 SER B C 1
ATOM 3864 O O . SER B 1 227 ? 16.109 9.281 11.797 1 96.06 227 SER B O 1
ATOM 3866 N N . LEU B 1 228 ? 15.203 7.32 11.211 1 96.94 228 LEU B N 1
ATOM 3867 C CA . LEU B 1 228 ? 14.25 7.312 12.312 1 96.94 228 LEU B CA 1
ATOM 3868 C C . LEU B 1 228 ? 14.969 7.203 13.656 1 96.94 228 LEU B C 1
ATOM 3870 O O . LEU B 1 228 ? 14.555 7.824 14.641 1 96.94 228 LEU B O 1
ATOM 3874 N N . GLU B 1 229 ? 16 6.434 13.727 1 95.75 229 GLU B N 1
ATOM 3875 C CA . GLU B 1 229 ? 16.781 6.309 14.953 1 95.75 229 GLU B CA 1
ATOM 3876 C C . GLU B 1 229 ? 17.266 7.672 15.445 1 95.75 229 GLU B C 1
ATOM 3878 O O . GLU B 1 229 ? 17.375 7.902 16.641 1 95.75 229 GLU B O 1
ATOM 3883 N N . LYS B 1 230 ? 17.438 8.516 14.547 1 94.81 230 LYS B N 1
ATOM 3884 C CA . LYS B 1 230 ? 18 9.82 14.859 1 94.81 230 LYS B CA 1
ATOM 3885 C C . LYS B 1 230 ? 16.906 10.859 15.062 1 94.81 230 LYS B C 1
ATOM 3887 O O . LYS B 1 230 ? 17.125 11.867 15.742 1 94.81 230 LYS B O 1
ATOM 3892 N N . THR B 1 231 ? 15.727 10.648 14.414 1 96.75 231 THR B N 1
ATOM 3893 C CA . THR B 1 231 ? 14.852 11.805 14.266 1 96.75 231 THR B CA 1
ATOM 3894 C C . THR B 1 231 ? 13.477 11.523 14.867 1 96.75 231 THR B C 1
ATOM 3896 O O . THR B 1 231 ? 12.648 12.43 15 1 96.75 231 THR B O 1
ATOM 3899 N N . CYS B 1 232 ? 13.164 10.297 15.281 1 95.44 232 CYS B N 1
ATOM 3900 C CA . CYS B 1 232 ? 11.805 9.914 15.633 1 95.44 232 CYS B CA 1
ATOM 3901 C C . CYS B 1 232 ? 11.312 10.695 16.844 1 95.44 232 CYS B C 1
ATOM 3903 O O . CYS B 1 232 ? 10.109 10.82 17.062 1 95.44 232 CYS B O 1
ATOM 3905 N N . ASN B 1 233 ? 12.242 11.32 17.625 1 95.5 23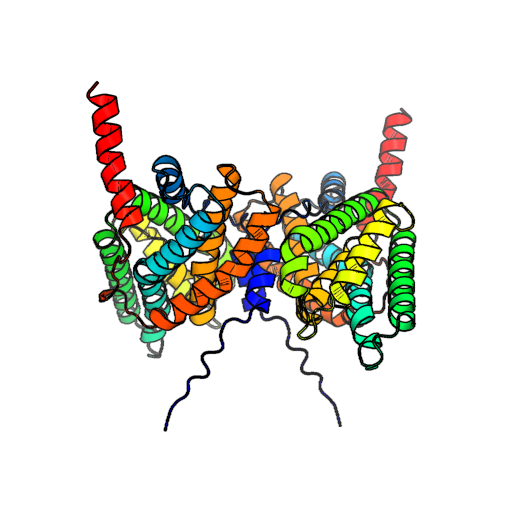3 ASN B N 1
ATOM 3906 C CA . ASN B 1 233 ? 11.852 12.031 18.844 1 95.5 233 ASN B CA 1
ATOM 3907 C C . ASN B 1 233 ? 12.133 13.523 18.734 1 95.5 233 ASN B C 1
ATOM 3909 O O . ASN B 1 233 ? 11.961 14.266 19.703 1 95.5 233 ASN B O 1
ATOM 3913 N N . ILE B 1 234 ? 12.562 13.922 17.609 1 96.25 234 ILE B N 1
ATOM 3914 C CA . ILE B 1 234 ? 12.828 15.344 17.406 1 96.25 234 ILE B CA 1
ATOM 3915 C C . ILE B 1 234 ? 11.516 16.125 17.359 1 96.25 234 ILE B C 1
ATOM 3917 O O . ILE B 1 234 ? 10.555 15.672 16.719 1 96.25 234 ILE B O 1
ATOM 3921 N N . LYS B 1 235 ? 11.453 17.25 18 1 96.12 235 LYS B N 1
ATOM 3922 C CA . LYS B 1 235 ? 10.281 18.125 17.984 1 96.12 235 LYS B CA 1
ATOM 3923 C C . LYS B 1 235 ? 10.328 19.094 16.812 1 96.12 235 LYS B C 1
ATOM 3925 O O . LYS B 1 235 ? 11.406 19.391 16.297 1 96.12 235 LYS B O 1
ATOM 3930 N N . ALA B 1 236 ? 9.133 19.578 16.469 1 96.69 236 ALA B N 1
ATOM 3931 C CA . ALA B 1 236 ? 9 20.484 15.328 1 96.69 236 ALA B CA 1
ATOM 3932 C C . ALA B 1 236 ? 9.883 21.719 15.5 1 96.69 236 ALA B C 1
ATOM 3934 O O . ALA B 1 236 ? 10.508 22.188 14.547 1 96.69 236 ALA B O 1
ATOM 3935 N N . ASN B 1 237 ? 10.008 22.219 16.75 1 94.62 237 ASN B N 1
ATOM 3936 C CA . ASN B 1 237 ? 10.789 23.406 17.016 1 94.62 237 ASN B CA 1
ATOM 3937 C C . ASN B 1 237 ? 12.281 23.172 16.781 1 94.62 237 ASN B C 1
ATOM 3939 O O . ASN B 1 237 ? 13.047 24.125 16.656 1 94.62 237 ASN B O 1
ATOM 3943 N N . ASP B 1 238 ? 12.703 21.953 16.719 1 92.81 238 ASP B N 1
ATOM 3944 C CA . ASP B 1 238 ? 14.109 21.594 16.531 1 92.81 238 ASP B CA 1
ATOM 3945 C C . ASP B 1 238 ? 14.352 21.047 15.125 1 92.81 238 ASP B C 1
ATOM 3947 O O . ASP B 1 238 ? 15.438 20.547 14.828 1 92.81 238 ASP B O 1
ATOM 3951 N N . ALA B 1 239 ? 13.312 21.109 14.352 1 91 239 ALA B N 1
ATOM 3952 C CA . ALA B 1 239 ? 13.453 20.625 12.977 1 91 239 ALA B CA 1
ATOM 3953 C C . ALA B 1 239 ? 14.484 21.438 12.203 1 91 239 ALA B C 1
ATOM 3955 O O . ALA B 1 239 ? 14.562 22.656 12.359 1 91 239 ALA B O 1
ATOM 3956 N N . VAL B 1 240 ? 15.375 20.812 11.594 1 79.25 240 VAL B N 1
ATOM 3957 C CA . VAL B 1 240 ? 16.406 21.484 10.812 1 79.25 240 VAL B CA 1
ATOM 3958 C C . VAL B 1 240 ? 16.391 20.969 9.375 1 79.25 240 VAL B C 1
ATOM 3960 O O . VAL B 1 240 ? 16.062 19.812 9.125 1 79.25 240 VAL B O 1
ATOM 3963 N N . GLN B 1 241 ? 16.484 21.891 8.594 1 66.62 241 GLN B N 1
ATOM 3964 C CA . GLN B 1 241 ? 16.766 21.453 7.23 1 66.62 241 GLN B CA 1
ATOM 3965 C C . GLN B 1 241 ? 18.266 21.172 7.039 1 66.62 241 GLN B C 1
ATOM 3967 O O . GLN B 1 241 ? 19.109 22.016 7.367 1 66.62 241 GLN B O 1
ATOM 3972 N N . THR B 1 242 ? 18.672 19.953 7.215 1 55.66 242 THR B N 1
ATOM 3973 C CA . THR B 1 242 ? 20.094 19.672 7.059 1 55.66 242 THR B CA 1
ATOM 3974 C C . THR B 1 242 ? 20.547 19.922 5.621 1 55.66 242 THR B C 1
ATOM 3976 O O . THR B 1 242 ? 21.5 20.656 5.387 1 55.66 242 THR B O 1
ATOM 3979 N N . SER B 1 243 ? 20.797 18.719 4.754 1 49.19 243 SER B N 1
ATOM 3980 C CA . SER B 1 243 ? 21.578 18.672 3.521 1 49.19 243 SER B CA 1
ATOM 3981 C C . SER B 1 243 ? 20.906 19.469 2.41 1 49.19 243 SER B C 1
ATOM 3983 O O . SER B 1 243 ? 19.75 19.219 2.059 1 49.19 243 SER B O 1
ATOM 3985 N N . PRO B 1 244 ? 21.656 20.484 1.899 1 44.81 244 PRO B N 1
ATOM 3986 C CA . PRO B 1 244 ? 21.797 21.484 0.837 1 44.81 244 PRO B CA 1
ATOM 3987 C C . PRO B 1 244 ? 21.562 20.906 -0.555 1 44.81 244 PRO B C 1
ATOM 3989 O O . PRO B 1 244 ? 21.672 21.625 -1.554 1 44.81 244 PRO B O 1
ATOM 3992 N N . ILE B 1 245 ? 21.984 19.766 -0.828 1 46.25 245 ILE B N 1
ATOM 3993 C CA . ILE B 1 245 ? 21.984 19.547 -2.27 1 46.25 245 ILE B CA 1
ATOM 3994 C C . ILE B 1 245 ? 20.688 20.109 -2.879 1 46.25 245 ILE B C 1
ATOM 3996 O O . ILE B 1 245 ? 20.719 20.719 -3.949 1 46.25 245 ILE B O 1
ATOM 4000 N N . LEU B 1 246 ? 19.562 19.906 -2.223 1 45.72 246 LEU B N 1
ATOM 4001 C CA . LEU B 1 246 ? 18.359 20.578 -2.697 1 45.72 246 LEU B CA 1
ATOM 4002 C C . LEU B 1 246 ? 18.469 22.094 -2.498 1 45.72 246 LEU B C 1
ATOM 4004 O O . LEU B 1 246 ? 18 22.859 -3.332 1 45.72 246 LEU B O 1
ATOM 4008 N N . ASP B 1 247 ? 18.922 22.609 -1.355 1 43.81 247 ASP B N 1
ATOM 4009 C CA . ASP B 1 247 ? 19.469 23.969 -1.295 1 43.81 247 ASP B CA 1
ATOM 4010 C C . ASP B 1 247 ? 20.562 24.188 -2.338 1 43.81 247 ASP B C 1
ATOM 4012 O O . ASP B 1 247 ? 20.734 25.297 -2.848 1 43.81 247 ASP B O 1
ATOM 4016 N N . ILE B 1 248 ? 21.312 23.344 -2.584 1 42.81 248 ILE B N 1
ATOM 4017 C CA . ILE B 1 248 ? 22.406 23.297 -3.547 1 42.81 248 ILE B CA 1
ATOM 4018 C C . ILE B 1 248 ? 21.859 23.484 -4.961 1 42.81 248 ILE B C 1
ATOM 4020 O O . ILE B 1 248 ? 22.406 24.266 -5.746 1 42.81 248 ILE B O 1
ATOM 4024 N N . LEU B 1 249 ? 20.922 22.484 -5.344 1 45.5 249 LEU B N 1
ATOM 4025 C CA . LEU B 1 249 ? 20.391 22.578 -6.695 1 45.5 249 LEU B CA 1
ATOM 4026 C C . LEU B 1 249 ? 19.5 23.812 -6.844 1 45.5 249 LEU B C 1
ATOM 4028 O O . LEU B 1 249 ? 19.422 24.391 -7.922 1 45.5 249 LEU B O 1
ATOM 4032 N N . GLN B 1 250 ? 18.656 24.156 -5.902 1 41.12 250 GLN B N 1
ATOM 4033 C CA . GLN B 1 250 ? 17.812 25.344 -5.957 1 41.12 250 GLN B CA 1
ATOM 4034 C C . GLN B 1 250 ? 18.641 26.609 -6.105 1 41.12 250 GLN B C 1
ATOM 4036 O O . GLN B 1 250 ? 18.219 27.562 -6.766 1 41.12 250 GLN B O 1
ATOM 4041 N N . GLY B 1 251 ? 19.656 26.766 -5.336 1 40.5 251 GLY B N 1
ATOM 4042 C CA . GLY B 1 251 ? 20.484 27.938 -5.555 1 40.5 251 GLY B CA 1
ATOM 4043 C C . GLY B 1 251 ? 21.047 28.016 -6.961 1 40.5 251 GLY B C 1
ATOM 4044 O O . GLY B 1 251 ? 21.344 29.109 -7.461 1 40.5 251 GLY B O 1
ATOM 4045 N N . ARG B 1 252 ? 21.328 26.906 -7.527 1 40 252 ARG B N 1
ATOM 4046 C CA . ARG B 1 252 ? 21.875 27.016 -8.875 1 40 252 ARG B CA 1
ATOM 4047 C C . ARG B 1 252 ? 20.766 27.281 -9.891 1 40 252 ARG B C 1
ATOM 4049 O O . ARG B 1 252 ? 21.031 27.828 -10.961 1 40 252 ARG B O 1
ATOM 4056 N N . HIS B 1 253 ? 19.578 26.781 -9.734 1 40.25 253 HIS B N 1
ATOM 4057 C CA . HIS B 1 253 ? 18.516 27.156 -10.664 1 40.25 253 HIS B CA 1
ATOM 4058 C C . HIS B 1 253 ? 18.234 28.656 -10.617 1 40.25 253 HIS B C 1
ATOM 4060 O O . HIS B 1 253 ? 17.859 29.25 -11.633 1 40.25 253 HIS B O 1
ATOM 4066 N N . ASP B 1 254 ? 18.234 29.312 -9.5 1 36.97 254 ASP B N 1
ATOM 4067 C CA . ASP B 1 254 ? 18.188 30.766 -9.594 1 36.97 254 ASP B CA 1
ATOM 4068 C C . ASP B 1 254 ? 19.359 31.297 -10.414 1 36.97 254 ASP B C 1
ATOM 4070 O O . ASP B 1 254 ? 19.219 32.281 -11.164 1 36.97 254 ASP B O 1
ATOM 4074 N N . LYS B 1 255 ? 20.5 30.672 -10.359 1 35.78 255 LYS B N 1
ATOM 4075 C CA . LYS B 1 255 ? 21.609 31.141 -11.203 1 35.78 255 LYS B CA 1
ATOM 4076 C C . LYS B 1 255 ? 21.438 30.656 -12.641 1 35.78 255 LYS B C 1
ATOM 4078 O O . LYS B 1 255 ? 21.781 31.375 -13.578 1 35.78 255 LYS B O 1
ATOM 4083 N N . LEU B 1 256 ? 20.938 29.453 -12.867 1 36.25 256 LEU B N 1
ATOM 4084 C CA . LEU B 1 256 ? 20.781 29.078 -14.266 1 36.25 256 LEU B CA 1
ATOM 4085 C C . LEU B 1 256 ? 19.625 29.859 -14.898 1 36.25 256 LEU B C 1
ATOM 4087 O O . LEU B 1 256 ? 19.719 30.281 -16.047 1 36.25 256 LEU B O 1
ATOM 4091 N N . TYR B 1 257 ? 18.5 30.094 -14.242 1 34.5 257 TYR B N 1
ATOM 4092 C CA . TYR B 1 257 ? 17.547 31.047 -14.828 1 34.5 257 TYR B CA 1
ATOM 4093 C C . TYR B 1 257 ? 18.172 32.438 -14.938 1 34.5 257 TYR B C 1
ATOM 4095 O O . TYR B 1 257 ? 17.891 33.156 -15.883 1 34.5 257 TYR B O 1
ATOM 4103 N N . SER B 1 258 ? 19 32.781 -14.016 1 35.12 258 SER B N 1
ATOM 4104 C CA . SER B 1 258 ? 19.625 34.094 -14.227 1 35.12 258 SER B CA 1
ATOM 4105 C C . SER B 1 258 ? 20.562 34.094 -15.43 1 35.12 258 SER B C 1
ATOM 4107 O O . SER B 1 258 ? 20.672 35.062 -16.156 1 35.12 258 SER B O 1
ATOM 4109 N N . ARG B 1 259 ? 21.266 33 -15.656 1 34.47 259 ARG B N 1
ATOM 4110 C CA . ARG B 1 259 ? 22.141 33.062 -16.828 1 34.47 259 ARG B CA 1
ATOM 4111 C C . ARG B 1 259 ? 21.344 32.938 -18.109 1 34.47 259 ARG B C 1
ATOM 4113 O O . ARG B 1 259 ? 21.719 33.5 -19.141 1 34.47 259 ARG B O 1
ATOM 4120 N N . LEU B 1 260 ? 20.328 32.062 -18.156 1 34.44 260 LEU B N 1
ATOM 4121 C CA . LEU B 1 260 ? 19.656 32 -19.453 1 34.44 260 LEU B CA 1
ATOM 4122 C C . LEU B 1 260 ? 18.938 33.312 -19.75 1 34.44 260 LEU B C 1
ATOM 4124 O O . LEU B 1 260 ? 18.75 33.688 -20.922 1 34.44 260 LEU B O 1
ATOM 4128 N N . PHE B 1 261 ? 18.453 34.031 -18.766 1 34.31 261 PHE B N 1
ATOM 4129 C CA . PHE B 1 261 ? 17.859 35.312 -19.141 1 34.31 261 PHE B CA 1
ATOM 4130 C C . PHE B 1 261 ? 18.906 36.406 -19.219 1 34.31 261 PHE B C 1
ATOM 4132 O O . PHE B 1 261 ? 18.609 37.562 -19.578 1 34.31 261 PHE B O 1
ATOM 4139 N N . ASN B 1 262 ? 20.062 36.219 -18.578 1 33.38 262 ASN B N 1
ATOM 4140 C CA . ASN B 1 262 ? 21 37.312 -18.844 1 33.38 262 ASN B CA 1
ATOM 4141 C C . ASN B 1 262 ? 21.75 37.125 -20.156 1 33.38 262 ASN B C 1
ATOM 4143 O O . ASN B 1 262 ? 22.672 37.875 -20.469 1 33.38 262 ASN B O 1
ATOM 4147 N N . SER B 1 263 ? 21.5 36.031 -20.906 1 28.05 263 SER B N 1
ATOM 4148 C CA . SER B 1 263 ? 22.016 36.281 -22.25 1 28.05 263 SER B CA 1
ATOM 4149 C C . SER B 1 263 ? 20.969 36.969 -23.125 1 28.05 263 SER B C 1
ATOM 4151 O O . SER B 1 263 ? 19.766 36.781 -22.906 1 28.05 263 SER B O 1
#

Sequence (526 aa):
MNNSATQKNINKEDWLLWQFADSALPTGGFVASSGLEVAVQSGYVKDNNSLLIFLSSSIENYAYSALPFVTDSWQVISQTSNNDDDNDDNDALIFENIIKLDYLYETCTSNVITKRASKAQGVAMLTLFSKSFGEEFSEDNEGKRNISDRIIDKFKFEVRKESTFGHLPVAFGLVSKCLGISLERAQHLFLFLFSRAALSAAVRLNIVGPYYAQRILTECHSYVESSLEKTCNIKANDAVQTSPILDILQGRHDKLYSRLFNSMNNSATQKNINKEDWLLWQFADSALPTGGFVASSGLEVAVQSGYVKDNNSLLIFLSSSIENYAYSALPFVTDSWQVISQTSNNDDDNDDNDALIFENIIKLDYLYETCTSNVITKRASKAQGVAMLTLFSKSFGEEFSEDNEGKRNISDRIIDKFKFEVRKESTFGHLPVAFGLVSKCLGISLERAQHLFLFLFSRAALSAAVRLNIVGPYYAQRILTECHSYVESSLEKTCNIKANDAVQTSPILDILQGRHDKLYSRLFNS

Foldseek 3Di:
DPPPVVPVPPDPQNVVLVQVLDCPNQLPFQVLQPLVVLCVVVPQQDAPVSLLVVLLVVLLLCLQAQLQLLLCLLVLVVVQVVPVPPDPVSLVSSLVVLQVSQVLSVVQDDDPVLLVSQLSSLLSLLVSCLVPPQVVLQQDPVRHGDSLSVSSVVVNVCCVVVVGRRGNSNSLSSSCNSSPHDLVSSSLSVSLSSLLSNLVSCCVVVNDPPVVSVVSSVVCSVSSVVSCVPRVPPHNVSRHSPDCVSVVSSVVVVVVVVVVVVD/DPPPVPPVPPDPQNVVLVQVLDCPNQLPFQPLQPLVVLCVVVPQQDAPVSLLVVLLVVLLLCLQAQLQLLLCLLVLVVVQVVPVPPDPVSLVSSLVVLQVSQVLSVVQDDDPSLLVSQLSSLLSLLVCCLVPPQVVLQQDPVRHGDSLSVSSVVVNVCCVVVVGRRGNSNSLSSSCNSSPHDLVSSSLSVSLSSLLSNLVSCCVVVNDPPVVSVVSSVVCSVSSVVSCVPRVPPHNVSRHSPDCVSVVSVVVVVVVVVVVVVD